Protein 4GH4 (pdb70)

Sequence (664 aa):
TTTTGESADPVTTTVENYGGETQVQRRQHTDVTFIMDRFVKIQNLNPTHVIDLMQTHQHGLVGALLRAATYYFSDLEIVVRHDGNLTWVPNGAPEAALSNTGNPTAYLKAPFTRLALPYTAPHRVLATVYNGTSKYAQLPASFNFGAIQATTIHELLVRMKRAELYCPRPLLAVEVSSQDRHKQKIIAPAKDRLLTTRNGHTTSTTQSSVGVTYGYSTQEDHVSGPNTSGLETRVVQAERFFKKHLFDWTPDKAFGHLEKLELPTDHKGVYGHLVDSFAYMRNGWDVEVSAVGNQFNGGCLLVAMVPEWKEFTPREKYQLTLFPHQFISPRTNMTAHIVVPYLGVNRYDQYKKHKPWTLVVMVVSPLTTNTVSAGQIKVYANIAPTHVHVAGELPSKEGIVPVACSDGYGGLVTTDPKTADPVYGMVYNPPRTNYPGRFTNLLDVAEACPTFLCFDEGKPYVVTRTDEQRLLAKFDVSLAAKHMSNTYLSGIAQYYAQYSGTINLHFMFTGSTDSKARYMVAYVPPGVETPPDTPEKAAHCIHAEWDTGLNSKFTFSIPYVSAADYAYTASDVAETTNVQGWVCIYQITHGKAEQDTLVVSVSAGKDFELRLPIDPRSQSGNTGSIINNYYMQQYQNSMDTQLNDWFSKLASSAFSGLFGALLA

Radius of gyration: 30.55 Å; Cα contacts (8 Å, |Δi|>4): 1493; chains: 4; bounding box: 80×97×48 Å

Foldseek 3Di:
DDDDPVVVPDDDDDPPVVPDDDDDDDDPCVDVQVQLFDKAWQPDDDLKFFAALCSGDCQDSNNVVQQQFFKKDFWKKKKWAADAKKFWDFQPDDSVCLPDPVGDIGGDDPPIDMDTGGAHAPDPIAGSDDPDDPPCVDGYSSNTGTMMHHPGTDIMIMGTHPMDGHHGHDGDDDDDDPVPDDDDDDDDDDD/DLWDWDDWPPDIDIFSQHPDEWEWPDPDEDPLDDPVQVPQKDWDSVQFGKDKDWFFKAAQVDFFFDKTKDFPPDCDPDDVNVLLVFFQKKWWWKKKKKFWDKALQKFFKKKKFKAFPDDDDDSVCSVPRVVGTIDMATRNRGGMTIYTYYTDDPDSIDNVVPDGGIMIMMGTRHGMGDDPPIGRMITMMMIMGTHRMMGHHGDDDPD/DDDDDDPDDPDDDDDPDDPDDDDDDDDDDDDDDCPPPPDDDDDLQVVLAPDWDAWADPPGDSWFAAQAFAKWFRDKWFPALAIPRNVVIVVNVVQVFFFKKFAKKKKKKFWDDDQQKKFKKKKFFFFPDDPDDDGGCVVRVPGDMDMDIDDPDGMDMDIRHGDADDRIATNDDDDPDRRGTTGMMIMMTNGMDPRNPIIMRMTMGGDPRIDGHGGDDPDDD/DPPDDDPDDDPDDPVPVDPDDDDVDDVVVVVVVPDDDDDDDDDDD

CATH classification: 2.60.120.20

Nearest PDB structures (foldseek):
  4gh4-assembly1_A  TM=1.005E+00  e=3.310E-38  Foot-and-mouth disease virus A
  8hbg-assembly1_A  TM=9.975E-01  e=1.220E-32  Foot-and-mouth disease virus A
  8hee-assembly1_A  TM=9.934E-01  e=5.206E-30  Foot-and-mouth disease virus
  5ne4-assembly1_1  TM=9.917E-01  e=1.772E-28  Foot-and-mouth disease virus
  8gsp-assembly1_1  TM=9.857E-01  e=1.671E-28  Foot-and-mouth disease virus A

InterPro domains:
  IPR000199 Peptidase C3A/C3B, picornaviral [PF00548] (1678-1834)
  IPR000605 Helicase, superfamily 3, single-stranded DNA/RNA virus [PF00910] (1214-1316)
  IPR001205 RNA-directed RNA polymerase, C-terminal domain [PF00680] (1887-2308)
  IPR001676 Picornavirus capsid [PF00073] (311-474)
  IPR001676 Picornavirus capsid [PF00073] (535-689)
  IPR001676 Picornavirus capsid [PF00073] (723-863)
  IPR004004 Helicase/polymerase/peptidase polyprotein, Calicivirus-type [PR00918] (1208-1228)
  IPR004004 Helicase/polymerase/peptidase polyprotein, Calicivirus-type [PR00918] (1808-1822)
  IPR004004 Helicase/polymerase/peptidase polyprotein, Calicivirus-type [PR00918] (2198-2209)
  IPR004080 Foot-and-mouth disease virus VP1 coat [PR01542] (737-756)
  IPR004080 Foot-and-mouth disease virus VP1 coat [PR01542] (759-780)
  IPR004080 Foot-and-mouth disease virus VP1 coat [PR01542] (795-819)
  IPR004080 Foot-and-mouth disease virus VP1 coat [PR01542] (822-842)
  IPR004080 Foot-and-mouth disease virus VP1 coat [PR01542] (843-861)
  IPR004080 Foot-and-mouth disease virus VP1 coat [PR01542] (869-890)
  IPR004080 Foot-and-mouth disease virus VP1 coat [PR01542] (891-904)
  IPR004080 Foot-and-mouth disease virus VP1 coat [PR01542] (904-921)
  IPR004080 Foot-and-mouth disease virus VP1 coat [PR01542] (924-938)
  IPR007094 RNA-directed RNA polymerase, catalytic domain [PS50507] (2097-2215)
  IPR008739 Peptidase C28, foot-and-mouth virus L-proteinase [PF05408] (1-201)

Solvent-accessible surface area: 36003 Å² total; per-residue (Å²): 59,97,50,89,49,23,13,28,96,47,64,83,76,44,61,83,57,180,73,29,128,83,130,128,111,186,171,117,139,108,70,59,32,54,32,0,0,64,57,30,113,7,121,117,40,86,70,48,8,68,2,38,2,40,65,6,107,103,138,26,100,1,2,16,45,0,62,13,2,0,8,4,20,0,3,2,20,0,16,0,97,6,62,31,63,2,11,16,3,6,1,19,22,42,128,64,0,5,89,11,75,47,1,36,3,3,90,96,100,81,55,60,12,69,33,47,13,50,18,2,2,2,11,70,25,1,0,12,18,27,25,35,75,12,124,96,143,153,46,15,72,3,10,19,2,3,10,0,46,8,100,50,11,81,39,1,38,2,31,3,29,56,3,72,46,88,11,39,8,16,82,70,80,95,127,68,111,70,168,89,148,93,131,133,182,139,169,70,135,97,263,180,113,98,50,76,18,174,19,33,174,26,89,20,82,14,141,17,11,23,33,52,22,108,2,26,34,99,142,44,60,102,38,52,12,78,0,0,50,61,66,28,80,118,23,83,116,2,18,86,11,29,139,76,78,25,13,39,0,21,64,114,49,62,83,7,60,37,53,88,22,45,0,6,24,99,32,186,34,70,1,10,122,12,28,69,27,46,9,2,4,0,2,0,2,14,1,13,1,35,2,87,20,43,122,97,7,20,16,25,0,5,0,0,0,0,0,0,30,81,140,9,64,100,82,29,41,158,42,1,68,65,2,13,27,2,40,0,12,15,193,31,2,74,10,1,5,0,32,3,16,8,23,8,5,18,22,0,7,18,8,138,40,7,56,2,0,0,1,1,2,5,0,52,52,52,5,79,66,84,147,90,20,30,53,80,1,84,0,102,2,18,0,0,0,23,73,0,18,1,1,0,57,18,12,36,176,177,131,166,120,121,120,90,125,62,95,8,119,64,23,99,27,52,68,45,71,108,128,95,129,124,143,192,60,167,97,196,102,112,129,174,116,138,169,103,74,202,119,109,80,72,33,86,36,2,68,80,66,48,41,114,3,17,9,120,153,48,82,43,65,11,66,21,183,40,76,94,65,103,50,32,14,85,8,60,10,17,11,58,10,111,37,6,71,113,6,76,3,13,30,12,1,63,89,48,0,0,8,16,9,25,10,28,0,21,0,84,26,71,22,59,136,98,4,119,7,81,8,4,0,0,2,0,0,6,53,40,166,82,27,6,86,35,9,98,50,0,40,102,8,33,75,20,78,26,93,16,55,183,115,56,109,56,64,24,57,6,19,11,2,4,7,5,28,46,0,30,8,34,65,114,98,52,12,22,9,9,31,9,2,40,0,0,0,0,4,33,59,18,36,137,4,51,148,23,20,1,18,0,11,1,3,3,1,192,85,13,70,22,66,28,91,14,31,20,144,113,165,114,16,54,84,80,99,169,132,135,83,190,75,113,117,107,133,67,32,23,91,84,124,162,105,169,88,55,77,58,123,61,71,95,78,20,87,55,19,84,138,76,106,124,183,137

Structure (mmCIF, N/CA/C/O backbone):
data_4GH4
#
_entry.id   4GH4
#
_cell.length_a   328.200
_cell.length_b   341.800
_cell.length_c   363.750
_cell.angle_alpha   90.000
_cell.angle_beta   90.000
_cell.angle_gamma   90.000
#
_symmetry.space_group_name_H-M   'I 2 2 2'
#
loop_
_entity.id
_entity.type
_entity.pdbx_description
1 polymer 'capsid protein VP1'
2 polymer 'capsid protein VP2'
3 polymer 'capsid protein VP3'
4 polymer 'capsid protein VP4'
5 water water
#
loop_
_atom_site.group_PDB
_atom_site.id
_atom_site.type_symbol
_atom_site.label_atom_id
_atom_site.label_alt_id
_atom_site.label_comp_id
_atom_site.label_asym_id
_atom_site.label_entity_id
_atom_site.label_seq_id
_atom_site.pdbx_PDB_ins_code
_atom_site.Cartn_x
_atom_site.Cartn_y
_atom_site.Cartn_z
_atom_site.occupancy
_atom_site.B_iso_or_equiv
_atom_site.auth_seq_id
_atom_site.auth_comp_id
_atom_site.auth_asym_id
_atom_site.auth_atom_id
_atom_site.pdbx_PDB_model_num
ATOM 1 N N . THR A 1 1 ? 21.845 43.449 112.083 1.00 49.63 1 THR A N 1
ATOM 2 C CA . THR A 1 1 ? 20.589 42.726 111.955 1.00 42.54 1 THR A CA 1
ATOM 3 C C . THR A 1 1 ? 19.756 42.845 113.220 1.00 33.13 1 THR A C 1
ATOM 4 O O . THR A 1 1 ? 20.290 42.902 114.321 1.00 29.71 1 THR A O 1
ATOM 8 N N . THR A 1 2 ? 18.440 42.879 113.049 1.00 43.17 2 THR A N 1
ATOM 9 C CA . THR A 1 2 ? 17.513 42.906 114.176 1.00 25.08 2 THR A CA 1
ATOM 10 C C . THR A 1 2 ? 16.650 41.644 114.078 1.00 28.45 2 THR A C 1
ATOM 11 O O . THR A 1 2 ? 16.175 41.288 112.993 1.00 34.69 2 THR A O 1
ATOM 15 N N . THR A 1 3 ? 16.507 40.943 115.191 1.00 25.53 3 THR A N 1
ATOM 16 C CA . THR A 1 3 ? 15.845 39.650 115.203 1.00 31.33 3 THR A CA 1
ATOM 17 C C . THR A 1 3 ? 15.137 39.458 116.521 1.00 28.86 3 THR A C 1
ATOM 18 O O . THR A 1 3 ? 15.381 40.187 117.475 1.00 20.75 3 THR A O 1
ATOM 22 N N . THR A 1 4 ? 14.252 38.476 116.576 1.00 28.20 4 THR A N 1
ATOM 23 C CA . THR A 1 4 ? 13.613 38.154 117.833 1.00 33.48 4 THR A CA 1
ATOM 24 C C . THR A 1 4 ? 14.558 37.207 118.563 1.00 35.18 4 THR A C 1
ATOM 25 O O . THR A 1 4 ? 14.625 36.017 118.271 1.00 45.30 4 THR A O 1
ATOM 29 N N . GLY A 1 5 ? 15.287 37.770 119.520 1.00 26.46 5 GLY A N 1
ATOM 30 C CA . GLY A 1 5 ? 16.239 37.037 120.327 1.00 28.57 5 GLY A CA 1
ATOM 31 C C . GLY A 1 5 ? 15.763 35.797 121.069 1.00 27.25 5 GLY A C 1
ATOM 32 O O . GLY A 1 5 ? 16.516 34.813 121.154 1.00 35.51 5 GLY A O 1
ATOM 33 N N . GLU A 1 6 ? 14.533 35.829 121.586 1.00 13.79 6 GLU A N 1
ATOM 34 C CA . GLU A 1 6 ? 13.980 34.720 122.371 1.00 22.05 6 GLU A CA 1
ATOM 35 C C . GLU A 1 6 ? 13.898 33.348 121.707 1.00 18.12 6 GLU A C 1
ATOM 36 O O . GLU A 1 6 ? 14.115 32.332 122.366 1.00 24.61 6 GLU A O 1
ATOM 42 N N . SER A 1 7 ? 13.649 33.336 120.404 1.00 36.87 7 SER A N 1
ATOM 43 C CA . SER A 1 7 ? 13.531 32.105 119.633 1.00 24.49 7 SER A CA 1
ATOM 44 C C . SER A 1 7 ? 14.834 31.330 119.688 1.00 24.34 7 SER A C 1
ATOM 45 O O . SER A 1 7 ? 14.833 30.103 119.700 1.00 35.60 7 SER A O 1
ATOM 48 N N . ALA A 1 8 ? 15.945 32.059 119.690 1.00 21.50 8 ALA A N 1
ATOM 49 C CA . ALA A 1 8 ? 17.270 31.463 119.813 1.00 22.14 8 ALA A CA 1
ATOM 50 C C . ALA A 1 8 ? 17.799 30.960 118.485 1.00 24.53 8 ALA A C 1
ATOM 51 O O . ALA A 1 8 ? 18.817 30.276 118.435 1.00 37.83 8 ALA A O 1
ATOM 53 N N . ASP A 1 9 ? 17.109 31.304 117.407 1.00 22.80 9 ASP A N 1
ATOM 54 C CA . ASP A 1 9 ? 17.590 30.951 116.089 1.00 16.88 9 ASP A CA 1
ATOM 55 C C . ASP A 1 9 ? 18.917 31.655 115.894 1.00 24.88 9 ASP A C 1
ATOM 56 O O . ASP A 1 9 ? 19.065 32.823 116.243 1.00 35.32 9 ASP A O 1
ATOM 61 N N . PRO A 1 10 ? 19.883 30.943 115.331 1.00 22.38 10 PRO A N 1
ATOM 62 C CA . PRO A 1 10 ? 21.207 31.518 115.054 1.00 28.86 10 PRO A CA 1
ATOM 63 C C . PRO A 1 10 ? 21.168 32.752 114.141 1.00 31.00 10 PRO A C 1
ATOM 64 O O . PRO A 1 10 ? 20.415 32.786 113.154 1.00 7.70 10 PRO A O 1
ATOM 68 N N . VAL A 1 11 ? 21.969 33.763 114.482 1.00 26.65 11 VAL A N 1
ATOM 69 C CA . VAL A 1 11 ? 22.047 34.980 113.676 1.00 14.53 11 VAL A CA 1
ATOM 70 C C . VAL A 1 11 ? 23.523 35.310 113.446 1.00 18.36 11 VAL A C 1
ATOM 71 O O . VAL A 1 11 ? 24.270 35.582 114.391 1.00 21.70 11 VAL A O 1
ATOM 75 N N . THR A 1 12 ? 23.953 35.263 112.192 1.00 16.79 12 THR A N 1
ATOM 76 C CA . THR A 1 12 ? 25.329 35.605 111.883 1.00 28.17 12 THR A CA 1
ATOM 77 C C . THR A 1 12 ? 25.352 36.804 110.939 1.00 31.18 12 THR A C 1
ATOM 78 O O . THR A 1 12 ? 25.231 36.662 109.719 1.00 16.04 12 THR A O 1
ATOM 82 N N . THR A 1 13 ? 25.485 37.985 111.536 1.00 21.64 13 THR A N 1
ATOM 83 C CA . THR A 1 13 ? 25.534 39.245 110.814 1.00 7.54 13 THR A CA 1
ATOM 84 C C . THR A 1 13 ? 26.958 39.372 110.222 1.00 24.80 13 THR A C 1
ATOM 85 O O . THR A 1 13 ? 27.898 38.701 110.679 1.00 14.76 13 THR A O 1
ATOM 89 N N . THR A 1 14 ? 27.101 40.272 109.254 1.00 19.33 14 THR A N 1
ATOM 90 C CA . THR A 1 14 ? 28.344 40.449 108.510 1.00 15.85 14 THR A CA 1
ATOM 91 C C . THR A 1 14 ? 28.808 41.904 108.417 1.00 11.53 14 THR A C 1
ATOM 92 O O . THR A 1 14 ? 28.042 42.835 108.633 1.00 13.94 14 THR A O 1
ATOM 96 N N . VAL A 1 15 ? 30.085 42.072 108.097 1.00 26.97 15 VAL A N 1
ATOM 97 C CA . VAL A 1 15 ? 30.733 43.373 107.964 1.00 10.43 15 VAL A CA 1
ATOM 98 C C . VAL A 1 15 ? 30.109 44.168 106.819 1.00 11.20 15 VAL A C 1
ATOM 99 O O . VAL A 1 15 ? 30.201 45.389 106.772 1.00 8.20 15 VAL A O 1
ATOM 103 N N . GLU A 1 16 ? 29.484 43.457 105.894 1.00 14.85 16 GLU A N 1
ATOM 104 C CA . GLU A 1 16 ? 28.891 44.064 104.714 1.00 5.17 16 GLU A CA 1
ATOM 105 C C . GLU A 1 16 ? 27.835 45.077 105.125 1.00 7.09 16 GLU A C 1
ATOM 106 O O . GLU A 1 16 ? 27.638 46.087 104.459 1.00 18.61 16 GLU A O 1
ATOM 112 N N . ASN A 1 17 ? 27.126 44.781 106.203 1.00 7.40 17 ASN A N 1
ATOM 113 C CA . ASN A 1 17 ? 26.025 45.620 106.651 1.00 7.57 17 ASN A CA 1
ATOM 114 C C . ASN A 1 17 ? 26.414 47.092 106.712 1.00 8.21 17 ASN A C 1
ATOM 115 O O . ASN A 1 17 ? 25.622 47.956 106.350 1.00 18.44 17 ASN A O 1
ATOM 120 N N . TYR A 1 18 ? 27.627 47.384 107.170 1.00 7.64 18 TYR A N 1
ATOM 121 C CA . TYR A 1 18 ? 28.104 48.757 107.173 1.00 2.71 18 TYR A CA 1
ATOM 122 C C . TYR A 1 18 ? 29.206 49.055 106.162 1.00 6.19 18 TYR A C 1
ATOM 123 O O . TYR A 1 18 ? 30.086 49.884 106.409 1.00 20.05 18 TYR A O 1
ATOM 132 N N . GLY A 1 19 ? 29.144 48.370 105.020 1.00 6.19 19 GLY A N 1
ATOM 133 C CA . GLY A 1 19 ? 30.098 48.599 103.942 1.00 9.93 19 GLY A CA 1
ATOM 134 C C . GLY A 1 19 ? 31.385 47.797 103.878 1.00 8.83 19 GLY A C 1
ATOM 135 O O . GLY A 1 19 ? 32.236 48.061 103.030 1.00 18.94 19 GLY A O 1
ATOM 136 N N . GLY A 1 20 ? 31.538 46.822 104.761 1.00 13.05 20 GLY A N 1
ATOM 137 C CA . GLY A 1 20 ? 32.747 46.029 104.753 1.00 10.78 20 GLY A CA 1
ATOM 138 C C . GLY A 1 20 ? 32.617 44.868 103.796 1.00 15.39 20 GLY A C 1
ATOM 139 O O . GLY A 1 20 ? 31.635 44.751 103.074 1.00 7.42 20 GLY A O 1
ATOM 140 N N . GLU A 1 21 ? 33.615 43.996 103.801 1.00 15.08 21 GLU A N 1
ATOM 141 C CA . GLU A 1 21 ? 33.610 42.843 102.924 1.00 2.00 21 GLU A CA 1
ATOM 142 C C . GLU A 1 21 ? 34.137 41.602 103.649 1.00 14.58 21 GLU A C 1
ATOM 143 O O . GLU A 1 21 ? 35.273 41.585 104.118 1.00 19.12 21 GLU A O 1
ATOM 149 N N . THR A 1 22 ? 33.357 40.525 103.649 1.00 8.61 22 THR A N 1
ATOM 150 C CA . THR A 1 22 ? 33.775 39.279 104.296 1.00 8.28 22 THR A CA 1
ATOM 151 C C . THR A 1 22 ? 35.028 38.676 103.648 1.00 8.52 22 THR A C 1
ATOM 152 O O . THR A 1 22 ? 35.215 38.764 102.434 1.00 13.74 22 THR A O 1
ATOM 156 N N . GLN A 1 23 ? 35.885 38.073 104.472 1.00 8.40 23 GLN A N 1
ATOM 157 C CA . GLN A 1 23 ? 37.182 37.554 104.028 1.00 4.53 23 GLN A CA 1
ATOM 158 C C . GLN A 1 23 ? 37.313 36.032 104.157 1.00 8.85 23 GLN A C 1
ATOM 159 O O . GLN A 1 23 ? 36.909 35.447 105.162 1.00 20.74 23 GLN A O 1
ATOM 165 N N . VAL A 1 24 ? 37.934 35.419 103.156 1.00 21.33 24 VAL A N 1
ATOM 166 C CA . VAL A 1 24 ? 37.964 33.972 103.025 1.00 14.93 24 VAL A CA 1
ATOM 167 C C . VAL A 1 24 ? 38.597 33.328 104.244 1.00 11.29 24 VAL A C 1
ATOM 168 O O . VAL A 1 24 ? 39.598 33.806 104.765 1.00 41.72 24 VAL A O 1
ATOM 172 N N . GLN A 1 25 ? 37.992 32.235 104.691 1.00 11.28 25 GLN A N 1
ATOM 173 C CA . GLN A 1 25 ? 38.404 31.564 105.911 1.00 18.13 25 GLN A CA 1
ATOM 174 C C . GLN A 1 25 ? 38.849 30.125 105.658 1.00 25.29 25 GLN A C 1
ATOM 175 O O . GLN A 1 25 ? 38.180 29.375 104.953 1.00 17.11 25 GLN A O 1
ATOM 181 N N . ARG A 1 26 ? 39.975 29.750 106.249 1.00 18.45 26 ARG A N 1
ATOM 182 C CA . ARG A 1 26 ? 40.407 28.368 106.240 1.00 8.29 26 ARG A CA 1
ATOM 183 C C . ARG A 1 26 ? 40.331 27.844 107.662 1.00 15.64 26 ARG A C 1
ATOM 184 O O . ARG A 1 26 ? 41.016 28.341 108.546 1.00 19.51 26 ARG A O 1
ATOM 192 N N . ARG A 1 27 ? 39.514 26.823 107.877 1.00 8.07 27 ARG A N 1
ATOM 193 C CA . ARG A 1 27 ? 39.361 26.256 109.209 1.00 13.71 27 ARG A CA 1
ATOM 194 C C . ARG A 1 27 ? 39.854 24.837 109.503 1.00 10.11 27 ARG A C 1
ATOM 195 O O . ARG A 1 27 ? 39.321 24.184 110.398 1.00 13.50 27 ARG A O 1
ATOM 203 N N . GLN A 1 28 ? 40.911 24.405 108.833 1.00 2.30 28 GLN A N 1
ATOM 204 C CA . GLN A 1 28 ? 41.400 23.046 108.993 1.00 2.00 28 GLN A CA 1
ATOM 205 C C . GLN A 1 28 ? 41.809 22.770 110.432 1.00 4.38 28 GLN A C 1
ATOM 206 O O . GLN A 1 28 ? 41.599 21.672 110.939 1.00 14.41 28 GLN A O 1
ATOM 212 N N . HIS A 1 29 ? 42.398 23.760 111.082 1.00 2.00 29 HIS A N 1
ATOM 213 C CA . HIS A 1 29 ? 42.915 23.602 112.429 1.00 5.19 29 HIS A CA 1
ATOM 214 C C . HIS A 1 29 ? 41.871 23.294 113.466 1.00 13.34 29 HIS A C 1
ATOM 215 O O . HIS A 1 29 ? 42.133 22.560 114.437 1.00 9.47 29 HIS A O 1
ATOM 222 N N . THR A 1 30 ? 40.673 23.824 113.265 1.00 2.00 30 THR A N 1
ATOM 223 C CA . THR A 1 30 ? 39.590 23.683 114.225 1.00 8.37 30 THR A CA 1
ATOM 224 C C . THR A 1 30 ? 38.800 22.411 113.958 1.00 10.51 30 THR A C 1
ATOM 225 O O . THR A 1 30 ? 37.816 22.122 114.630 1.00 10.51 30 THR A O 1
ATOM 229 N N . ASP A 1 31 ? 39.229 21.664 112.952 1.00 8.59 31 ASP A N 1
ATOM 230 C CA . ASP A 1 31 ? 38.526 20.458 112.550 1.00 12.43 31 ASP A CA 1
ATOM 231 C C . ASP A 1 31 ? 38.711 19.452 113.691 1.00 8.81 31 ASP A C 1
ATOM 232 O O . ASP A 1 31 ? 39.833 19.233 114.158 1.00 18.48 31 ASP A O 1
ATOM 237 N N . VAL A 1 32 ? 37.615 18.836 114.121 1.00 2.00 32 VAL A N 1
ATOM 238 C CA . VAL A 1 32 ? 37.633 17.903 115.243 1.00 2.00 32 VAL A CA 1
ATOM 239 C C . VAL A 1 32 ? 38.585 16.718 115.125 1.00 7.61 32 VAL A C 1
ATOM 240 O O . VAL A 1 32 ? 39.365 16.455 116.044 1.00 8.80 32 VAL A O 1
ATOM 244 N N . THR A 1 33 ? 38.549 16.009 114.002 1.00 2.62 33 THR A N 1
ATOM 245 C CA . THR A 1 33 ? 39.417 14.846 113.854 1.00 3.54 33 THR A CA 1
ATOM 246 C C . THR A 1 33 ? 40.878 15.257 113.868 1.00 13.40 33 THR A C 1
ATOM 247 O O . THR A 1 33 ? 41.720 14.606 114.490 1.00 13.80 33 THR A O 1
ATOM 251 N N . PHE A 1 34 ? 41.175 16.350 113.185 1.00 13.38 34 PHE A N 1
ATOM 252 C CA . PHE A 1 34 ? 42.529 16.840 113.127 1.00 2.00 34 PHE A CA 1
ATOM 253 C C . PHE A 1 34 ? 43.060 17.281 114.476 1.00 14.49 34 PHE A C 1
ATOM 254 O O . PHE A 1 34 ? 44.156 16.896 114.882 1.00 9.02 34 PHE A O 1
ATOM 262 N N . ILE A 1 35 ? 42.288 18.102 115.173 1.00 14.67 35 ILE A N 1
ATOM 263 C CA . ILE A 1 35 ? 42.750 18.682 116.425 1.00 9.92 35 ILE A CA 1
ATOM 264 C C . ILE A 1 35 ? 42.910 17.659 117.546 1.00 3.03 35 ILE A C 1
ATOM 265 O O . ILE A 1 35 ? 43.706 17.855 118.460 1.00 7.66 35 ILE A O 1
ATOM 270 N N . MET A 1 36 ? 42.163 16.567 117.476 1.00 7.77 36 MET A N 1
ATOM 271 C CA . MET A 1 36 ? 42.248 15.534 118.502 1.00 11.64 36 MET A CA 1
ATOM 272 C C . MET A 1 36 ? 43.356 14.541 118.187 1.00 11.47 36 MET A C 1
ATOM 273 O O . MET A 1 36 ? 43.744 13.743 119.032 1.00 5.89 36 MET A O 1
ATOM 278 N N . ASP A 1 37 ? 43.862 14.605 116.962 1.00 15.50 37 ASP A N 1
ATOM 279 C CA . ASP A 1 37 ? 44.842 13.648 116.469 1.00 6.68 37 ASP A CA 1
ATOM 280 C C . ASP A 1 37 ? 46.267 14.018 116.858 1.00 14.29 37 ASP A C 1
ATOM 281 O O . ASP A 1 37 ? 47.048 14.462 116.026 1.00 16.93 37 ASP A O 1
ATOM 286 N N . ARG A 1 38 ? 46.601 13.823 118.126 1.00 9.66 38 ARG A N 1
ATOM 287 C CA . ARG A 1 38 ? 47.947 14.091 118.613 1.00 4.48 38 ARG A CA 1
ATOM 288 C C . ARG A 1 38 ? 48.158 13.450 119.978 1.00 6.67 38 ARG A C 1
ATOM 289 O O . ARG A 1 38 ? 47.206 13.226 120.715 1.00 9.64 38 ARG A O 1
ATOM 297 N N . PHE A 1 39 ? 49.409 13.147 120.306 1.00 11.19 39 PHE A N 1
ATOM 298 C CA . PHE A 1 39 ? 49.735 12.490 121.569 1.00 2.00 39 PHE A CA 1
ATOM 299 C C . PHE A 1 39 ? 49.665 13.428 122.773 1.00 9.13 39 PHE A C 1
ATOM 300 O O . PHE A 1 39 ? 50.167 14.547 122.739 1.00 16.45 39 PHE A O 1
ATOM 308 N N . VAL A 1 40 ? 49.039 12.939 123.838 1.00 23.41 40 VAL A N 1
ATOM 309 C CA . VAL A 1 40 ? 48.876 13.671 125.084 1.00 2.00 40 VAL A CA 1
ATOM 310 C C . VAL A 1 40 ? 49.185 12.743 126.261 1.00 18.19 40 VAL A C 1
ATOM 311 O O . VAL A 1 40 ? 48.955 11.543 126.181 1.00 19.97 40 VAL A O 1
ATOM 315 N N . LYS A 1 41 ? 49.730 13.306 127.334 1.00 11.36 41 LYS A N 1
ATOM 316 C CA . LYS A 1 41 ? 50.130 12.546 128.523 1.00 13.97 41 LYS A CA 1
ATOM 317 C C . LYS A 1 41 ? 48.992 12.075 129.431 1.00 10.33 41 LYS A C 1
ATOM 318 O O . LYS A 1 41 ? 47.927 12.684 129.474 1.00 23.99 41 LYS A O 1
ATOM 324 N N . ILE A 1 42 ? 49.243 10.995 130.169 1.00 8.08 42 ILE A N 1
ATOM 325 C CA . ILE A 1 42 ? 48.332 10.512 131.215 1.00 9.80 42 ILE A CA 1
ATOM 326 C C . ILE A 1 42 ? 49.240 10.525 132.446 1.00 25.92 42 ILE A C 1
ATOM 327 O O . ILE A 1 42 ? 50.331 9.952 132.418 1.00 22.63 42 ILE A O 1
ATOM 332 N N . GLN A 1 43 ? 48.788 11.162 133.522 1.00 33.70 43 GLN A N 1
ATOM 333 C CA . GLN A 1 43 ? 49.610 11.327 134.723 1.00 34.23 43 GLN A CA 1
ATOM 334 C C . GLN A 1 43 ? 49.632 10.264 135.806 1.00 46.67 43 GLN A C 1
ATOM 335 O O . GLN A 1 43 ? 50.711 9.889 136.273 1.00 48.88 43 GLN A O 1
ATOM 341 N N . ASN A 1 44 ? 48.469 9.788 136.236 1.00 36.71 44 ASN A N 1
ATOM 342 C CA . ASN A 1 44 ? 48.471 8.809 137.312 1.00 38.92 44 ASN A CA 1
ATOM 343 C C . ASN A 1 44 ? 48.621 7.406 136.798 1.00 32.98 44 ASN A C 1
ATOM 344 O O . ASN A 1 44 ? 47.648 6.776 136.394 1.00 67.48 44 ASN A O 1
ATOM 349 N N . LEU A 1 45 ? 49.849 6.906 136.845 1.00 8.41 45 LEU A N 1
ATOM 350 C CA . LEU A 1 45 ? 50.130 5.569 136.344 1.00 23.16 45 LEU A CA 1
ATOM 351 C C . LEU A 1 45 ? 50.453 4.556 137.429 1.00 16.09 45 LEU A C 1
ATOM 352 O O . LEU A 1 45 ? 50.912 4.920 138.507 1.00 27.03 45 LEU A O 1
ATOM 357 N N . ASN A 1 46 ? 50.210 3.284 137.113 1.00 20.58 46 ASN A N 1
ATOM 358 C CA . ASN A 1 46 ? 50.507 2.143 137.983 1.00 11.89 46 ASN A CA 1
ATOM 359 C C . ASN A 1 46 ? 50.854 1.019 137.046 1.00 26.55 46 ASN A C 1
ATOM 360 O O . ASN A 1 46 ? 50.403 0.999 135.901 1.00 27.22 46 ASN A O 1
ATOM 365 N N . PRO A 1 47 ? 51.647 0.057 137.517 1.00 26.28 47 PRO A N 1
ATOM 366 C CA . PRO A 1 47 ? 52.043 -1.077 136.688 1.00 28.83 47 PRO A CA 1
ATOM 367 C C . PRO A 1 47 ? 50.864 -1.762 135.998 1.00 20.91 47 PRO A C 1
ATOM 368 O O . PRO A 1 47 ? 51.035 -2.338 134.914 1.00 23.32 47 PRO A O 1
ATOM 372 N N . THR A 1 48 ? 49.682 -1.705 136.619 1.00 9.74 48 THR A N 1
ATOM 373 C CA . THR A 1 48 ? 48.460 -2.232 135.993 1.00 13.02 48 THR A CA 1
ATOM 374 C C . THR A 1 48 ? 47.611 -0.976 135.805 1.00 8.79 48 THR A C 1
ATOM 375 O O . THR A 1 48 ? 47.268 -0.310 136.773 1.00 24.22 48 THR A O 1
ATOM 379 N N . HIS A 1 49 ? 47.281 -0.658 134.559 1.00 4.85 49 HIS A N 1
ATOM 380 C CA . HIS A 1 49 ? 46.557 0.562 134.250 1.00 5.15 49 HIS A CA 1
ATOM 381 C C . HIS A 1 49 ? 45.417 0.412 133.238 1.00 7.44 49 HIS A C 1
ATOM 382 O O . HIS A 1 49 ? 45.621 -0.115 132.146 1.00 18.87 49 HIS A O 1
ATOM 389 N N . VAL A 1 50 ? 44.224 0.883 133.593 1.00 9.39 50 VAL A N 1
ATOM 390 C CA . VAL A 1 50 ? 43.087 0.824 132.682 1.00 12.07 50 VAL A CA 1
ATOM 391 C C . VAL A 1 50 ? 43.000 2.127 131.891 1.00 6.99 50 VAL A C 1
ATOM 392 O O . VAL A 1 50 ? 42.877 3.202 132.475 1.00 31.61 50 VAL A O 1
ATOM 396 N N . ILE A 1 51 ? 43.058 2.016 130.564 1.00 8.05 51 ILE A N 1
ATOM 397 C CA . ILE A 1 51 ? 43.014 3.167 129.660 1.00 6.18 51 ILE A CA 1
ATOM 398 C C . ILE A 1 51 ? 41.667 3.875 129.670 1.00 11.50 51 ILE A C 1
ATOM 399 O O . ILE A 1 51 ? 40.656 3.355 129.202 1.00 19.16 51 ILE A O 1
ATOM 404 N N . ASP A 1 52 ? 41.683 5.085 130.212 1.00 13.11 52 ASP A N 1
ATOM 405 C CA . ASP A 1 52 ? 40.485 5.903 130.387 1.00 10.91 52 ASP A CA 1
ATOM 406 C C . ASP A 1 52 ? 40.809 7.318 129.965 1.00 7.00 52 ASP A C 1
ATOM 407 O O . ASP A 1 52 ? 41.459 8.050 130.693 1.00 15.61 52 ASP A O 1
ATOM 412 N N . LEU A 1 53 ? 40.359 7.693 128.779 1.00 12.07 53 LEU A N 1
ATOM 413 C CA . LEU A 1 53 ? 40.612 9.020 128.246 1.00 2.69 53 LEU A CA 1
ATOM 414 C C . LEU A 1 53 ? 40.251 10.159 129.225 1.00 11.95 53 LEU A C 1
ATOM 415 O O . LEU A 1 53 ? 40.703 11.301 129.071 1.00 2.00 53 LEU A O 1
ATOM 420 N N . MET A 1 54 ? 39.447 9.859 130.244 1.00 16.40 54 MET A N 1
ATOM 421 C CA . MET A 1 54 ? 39.091 10.901 131.198 1.00 10.31 54 MET A CA 1
ATOM 422 C C . MET A 1 54 ? 40.236 11.164 132.160 1.00 7.06 54 MET A C 1
ATOM 423 O O . MET A 1 54 ? 40.178 12.102 132.942 1.00 15.46 54 MET A O 1
ATOM 428 N N . GLN A 1 55 ? 41.277 10.347 132.048 1.00 14.98 55 GLN A N 1
ATOM 429 C CA . GLN A 1 55 ? 42.526 10.529 132.772 1.00 2.00 55 GLN A CA 1
ATOM 430 C C . GLN A 1 55 ? 43.368 11.678 132.211 1.00 12.16 55 GLN A C 1
ATOM 431 O O . GLN A 1 55 ? 44.327 12.113 132.837 1.00 12.65 55 GLN A O 1
ATOM 437 N N . THR A 1 56 ? 42.999 12.163 131.030 1.00 2.00 56 THR A N 1
ATOM 438 C CA . THR A 1 56 ? 43.680 13.295 130.414 1.00 3.37 56 THR A CA 1
ATOM 439 C C . THR A 1 56 ? 43.430 14.550 131.231 1.00 2.72 56 THR A C 1
ATOM 440 O O . THR A 1 56 ? 42.385 14.686 131.857 1.00 18.36 56 THR A O 1
ATOM 444 N N . HIS A 1 57 ? 44.397 15.459 131.241 1.00 6.61 57 HIS A N 1
ATOM 445 C CA . HIS A 1 57 ? 44.274 16.665 132.032 1.00 2.00 57 HIS A CA 1
ATOM 446 C C . HIS A 1 57 ? 43.114 17.492 131.578 1.00 2.00 57 HIS A C 1
ATOM 447 O O . HIS A 1 57 ? 42.900 17.674 130.367 1.00 8.93 57 HIS A O 1
ATOM 454 N N . GLN A 1 58 ? 42.359 18.020 132.536 1.00 4.88 58 GLN A N 1
ATOM 455 C CA . GLN A 1 58 ? 41.172 18.807 132.239 1.00 9.48 58 GLN A CA 1
ATOM 456 C C . GLN A 1 58 ? 41.389 20.115 131.492 1.00 12.60 58 GLN A C 1
ATOM 457 O O . GLN A 1 58 ? 40.451 20.628 130.888 1.00 16.48 58 GLN A O 1
ATOM 463 N N . HIS A 1 59 ? 42.594 20.664 131.561 1.00 3.23 59 HIS A N 1
ATOM 464 C CA . HIS A 1 59 ? 42.911 21.879 130.836 1.00 7.64 59 HIS A CA 1
ATOM 465 C C . HIS A 1 59 ? 43.871 21.679 129.700 1.00 20.22 59 HIS A C 1
ATOM 466 O O . HIS A 1 59 ? 44.328 22.655 129.079 1.00 14.52 59 HIS A O 1
ATOM 473 N N . GLY A 1 60 ? 44.191 20.425 129.407 1.00 9.33 60 GLY A N 1
ATOM 474 C CA . GLY A 1 60 ? 45.071 20.094 128.307 1.00 10.71 60 GLY A CA 1
ATOM 475 C C . GLY A 1 60 ? 44.311 20.292 127.007 1.00 10.56 60 GLY A C 1
ATOM 476 O O . GLY A 1 60 ? 43.077 20.313 126.992 1.00 11.76 60 GLY A O 1
ATOM 477 N N . LEU A 1 61 ? 45.048 20.444 125.912 1.00 2.59 61 LEU A N 1
ATOM 478 C CA . LEU A 1 61 ? 44.444 20.641 124.611 1.00 4.48 61 LEU A CA 1
ATOM 479 C C . LEU A 1 61 ? 43.429 19.538 124.321 1.00 16.91 61 LEU A C 1
ATOM 480 O O . LEU A 1 61 ? 42.266 19.820 124.054 1.00 9.44 61 LEU A O 1
ATOM 485 N N . VAL A 1 62 ? 43.848 18.283 124.387 1.00 13.15 62 VAL A N 1
ATOM 486 C CA . VAL A 1 62 ? 42.906 17.212 124.128 1.00 17.11 62 VAL A CA 1
ATOM 487 C C . VAL A 1 62 ? 41.949 17.022 125.316 1.00 11.04 62 VAL A C 1
ATOM 488 O O . VAL A 1 62 ? 40.736 16.904 125.145 1.00 2.00 62 VAL A O 1
ATOM 492 N N . GLY A 1 63 ? 42.502 17.010 126.524 1.00 8.25 63 GLY A N 1
ATOM 493 C CA . GLY A 1 63 ? 41.679 16.824 127.707 1.00 2.00 63 GLY A CA 1
ATOM 494 C C . GLY A 1 63 ? 40.478 17.742 127.786 1.00 11.56 63 GLY A C 1
ATOM 495 O O . GLY A 1 63 ? 39.369 17.284 128.067 1.00 12.03 63 GLY A O 1
ATOM 496 N N . ALA A 1 64 ? 40.692 19.032 127.535 1.00 5.51 64 ALA A N 1
ATOM 497 C CA . ALA A 1 64 ? 39.629 20.033 127.602 1.00 2.00 64 ALA A CA 1
ATOM 498 C C . ALA A 1 64 ? 38.625 19.921 126.465 1.00 8.37 64 ALA A C 1
ATOM 499 O O . ALA A 1 64 ? 37.424 20.077 126.661 1.00 22.09 64 ALA A O 1
ATOM 501 N N . LEU A 1 65 ? 39.133 19.691 125.261 1.00 9.32 65 LEU A N 1
ATOM 502 C CA . LEU A 1 65 ? 38.305 19.529 124.072 1.00 2.68 65 LEU A CA 1
ATOM 503 C C . LEU A 1 65 ? 37.413 18.301 124.172 1.00 9.15 65 LEU A C 1
ATOM 504 O O . LEU A 1 65 ? 36.274 18.309 123.717 1.00 14.86 65 LEU A O 1
ATOM 509 N N . LEU A 1 66 ? 37.957 17.232 124.740 1.00 7.51 66 LEU A N 1
ATOM 510 C CA . LEU A 1 66 ? 37.211 15.995 124.925 1.00 3.86 66 LEU A CA 1
ATOM 511 C C . LEU A 1 66 ? 36.073 16.275 125.934 1.00 13.20 66 LEU A C 1
ATOM 512 O O . LEU A 1 66 ? 34.922 15.896 125.719 1.00 9.72 66 LEU A O 1
ATOM 517 N N . ARG A 1 67 ? 36.395 16.985 127.001 1.00 8.51 67 ARG A N 1
ATOM 518 C CA . ARG A 1 67 ? 35.414 17.315 128.021 1.00 9.86 67 ARG A CA 1
ATOM 519 C C . ARG A 1 67 ? 34.299 18.206 127.470 1.00 18.19 67 ARG A C 1
ATOM 520 O O . ARG A 1 67 ? 33.210 18.267 128.029 1.00 2.66 67 ARG A O 1
ATOM 528 N N . ALA A 1 68 ? 34.596 18.930 126.398 1.00 9.19 68 ALA A N 1
ATOM 529 C CA . ALA A 1 68 ? 33.676 19.928 125.860 1.00 11.42 68 ALA A CA 1
ATOM 530 C C . ALA A 1 68 ? 32.681 19.262 124.928 1.00 3.18 68 ALA A C 1
ATOM 531 O O . ALA A 1 68 ? 32.045 19.918 124.094 1.00 16.66 68 ALA A O 1
ATOM 533 N N . ALA A 1 69 ? 32.585 17.942 125.060 1.00 4.69 69 ALA A N 1
ATOM 534 C CA . ALA A 1 69 ? 31.646 17.116 124.291 1.00 2.38 69 ALA A CA 1
ATOM 535 C C . ALA A 1 69 ? 30.969 16.148 125.289 1.00 15.09 69 ALA A C 1
ATOM 536 O O . ALA A 1 69 ? 31.546 15.798 126.327 1.00 14.23 69 ALA A O 1
ATOM 538 N N . THR A 1 70 ? 29.738 15.742 125.006 1.00 7.08 70 THR A N 1
ATOM 539 C CA . THR A 1 70 ? 29.066 14.794 125.899 1.00 11.83 70 THR A CA 1
ATOM 540 C C . THR A 1 70 ? 29.407 13.354 125.479 1.00 9.45 70 THR A C 1
ATOM 541 O O . THR A 1 70 ? 29.769 12.530 126.313 1.00 2.00 70 THR A O 1
ATOM 545 N N . TYR A 1 71 ? 29.325 13.081 124.180 1.00 2.65 71 TYR A N 1
ATOM 546 C CA . TYR A 1 71 ? 29.559 11.743 123.640 1.00 2.00 71 TYR A CA 1
ATOM 547 C C . TYR A 1 71 ? 30.686 11.742 122.613 1.00 3.84 71 TYR A C 1
ATOM 548 O O . TYR A 1 71 ? 30.880 12.719 121.901 1.00 15.27 71 TYR A O 1
ATOM 557 N N . TYR A 1 72 ? 31.435 10.647 122.545 1.00 6.61 72 TYR A N 1
ATOM 558 C CA . TYR A 1 72 ? 32.545 10.564 121.629 1.00 2.00 72 TYR A CA 1
ATOM 559 C C . TYR A 1 72 ? 32.831 9.136 121.202 1.00 7.95 72 TYR A C 1
ATOM 560 O O . TYR A 1 72 ? 32.356 8.171 121.799 1.00 14.60 72 TYR A O 1
ATOM 569 N N . PHE A 1 73 ? 33.597 9.026 120.133 1.00 2.00 73 PHE A N 1
ATOM 570 C CA . PHE A 1 73 ? 34.018 7.744 119.625 1.00 2.34 73 PHE A CA 1
ATOM 571 C C . PHE A 1 73 ? 35.372 7.912 118.980 1.00 6.92 73 PHE A C 1
ATOM 572 O O . PHE A 1 73 ? 35.644 8.941 118.365 1.00 5.18 73 PHE A O 1
ATOM 580 N N . SER A 1 74 ? 36.216 6.895 119.103 1.00 6.38 74 SER A N 1
ATOM 581 C CA . SER A 1 74 ? 37.507 6.943 118.453 1.00 12.83 74 SER A CA 1
ATOM 582 C C . SER A 1 74 ? 38.305 5.689 118.660 1.00 3.21 74 SER A C 1
ATOM 583 O O . SER A 1 74 ? 38.027 4.902 119.563 1.00 14.17 74 SER A O 1
ATOM 586 N N . ASP A 1 75 ? 39.279 5.503 117.779 1.00 8.39 75 ASP A N 1
ATOM 587 C CA . ASP A 1 75 ? 40.219 4.400 117.868 1.00 7.67 75 ASP A CA 1
ATOM 588 C C . ASP A 1 75 ? 41.381 5.008 118.656 1.00 13.50 75 ASP A C 1
ATOM 589 O O . ASP A 1 75 ? 41.311 6.169 119.084 1.00 4.96 75 ASP A O 1
ATOM 594 N N . LEU A 1 76 ? 42.465 4.268 118.825 1.00 5.48 76 LEU A N 1
ATOM 595 C CA . LEU A 1 76 ? 43.536 4.807 119.636 1.00 3.70 76 LEU A CA 1
ATOM 596 C C . LEU A 1 76 ? 44.948 4.344 119.296 1.00 4.99 76 LEU A C 1
ATOM 597 O O . LEU A 1 76 ? 45.154 3.309 118.656 1.00 21.66 76 LEU A O 1
ATOM 602 N N . GLU A 1 77 ? 45.915 5.151 119.718 1.00 9.16 77 GLU A N 1
ATOM 603 C CA . GLU A 1 77 ? 47.332 4.832 119.581 1.00 7.57 77 GLU A CA 1
ATOM 604 C C . GLU A 1 77 ? 47.881 5.164 120.953 1.00 7.75 77 GLU A C 1
ATOM 605 O O . GLU A 1 77 ? 47.450 6.141 121.571 1.00 5.38 77 GLU A O 1
ATOM 611 N N . ILE A 1 78 ? 48.780 4.328 121.459 1.00 11.29 78 ILE A N 1
ATOM 612 C CA . ILE A 1 78 ? 49.410 4.601 122.746 1.00 2.11 78 ILE A CA 1
ATOM 613 C C . ILE A 1 78 ? 50.921 4.448 122.654 1.00 3.01 78 ILE A C 1
ATOM 614 O O . ILE A 1 78 ? 51.434 3.722 121.799 1.00 12.83 78 ILE A O 1
ATOM 619 N N . VAL A 1 79 ? 51.634 5.181 123.501 1.00 10.00 79 VAL A N 1
ATOM 620 C CA . VAL A 1 79 ? 53.091 5.080 123.563 1.00 13.99 79 VAL A CA 1
ATOM 621 C C . VAL A 1 79 ? 53.366 4.778 125.024 1.00 13.95 79 VAL A C 1
ATOM 622 O O . VAL A 1 79 ? 52.937 5.523 125.906 1.00 16.63 79 VAL A O 1
ATOM 626 N N . VAL A 1 80 ? 54.049 3.670 125.288 1.00 14.14 80 VAL A N 1
ATOM 627 C CA . VAL A 1 80 ? 54.329 3.296 126.663 1.00 7.81 80 VAL A CA 1
ATOM 628 C C . VAL A 1 80 ? 55.810 3.043 126.916 1.00 4.21 80 VAL A C 1
ATOM 629 O O . VAL A 1 80 ? 56.474 2.339 126.145 1.00 16.62 80 VAL A O 1
ATOM 633 N N . ARG A 1 81 ? 56.315 3.686 127.958 1.00 12.76 81 ARG A N 1
ATOM 634 C CA . ARG A 1 81 ? 57.660 3.459 128.411 1.00 8.59 81 ARG A CA 1
ATOM 635 C C . ARG A 1 81 ? 57.490 2.552 129.602 1.00 14.85 81 ARG A C 1
ATOM 636 O O . ARG A 1 81 ? 56.966 2.953 130.632 1.00 12.12 81 ARG A O 1
ATOM 644 N N . HIS A 1 82 ? 57.972 1.317 129.460 1.00 13.07 82 HIS A N 1
ATOM 645 C CA . HIS A 1 82 ? 57.789 0.266 130.450 1.00 8.61 82 HIS A CA 1
ATOM 646 C C . HIS A 1 82 ? 59.016 -0.582 130.700 1.00 14.25 82 HIS A C 1
ATOM 647 O O . HIS A 1 82 ? 59.926 -0.654 129.853 1.00 21.35 82 HIS A O 1
ATOM 654 N N . ASP A 1 83 ? 59.047 -1.221 131.863 1.00 23.41 83 ASP A N 1
ATOM 655 C CA . ASP A 1 83 ? 60.099 -2.157 132.215 1.00 8.91 83 ASP A CA 1
ATOM 656 C C . ASP A 1 83 ? 59.460 -3.526 132.175 1.00 19.80 83 ASP A C 1
ATOM 657 O O . ASP A 1 83 ? 58.380 -3.717 132.721 1.00 25.14 83 ASP A O 1
ATOM 662 N N . GLY A 1 84 ? 60.102 -4.478 131.513 1.00 23.43 84 GLY A N 1
ATOM 663 C CA . GLY A 1 84 ? 59.479 -5.768 131.344 1.00 18.77 84 GLY A CA 1
ATOM 664 C C . GLY A 1 84 ? 58.601 -5.681 130.121 1.00 16.99 84 GLY A C 1
ATOM 665 O O . GLY A 1 84 ? 58.615 -4.670 129.415 1.00 33.87 84 GLY A O 1
ATOM 666 N N . ASN A 1 85 ? 57.845 -6.739 129.862 1.00 4.79 85 ASN A N 1
ATOM 667 C CA . ASN A 1 85 ? 56.961 -6.763 128.713 1.00 10.24 85 ASN A CA 1
ATOM 668 C C . ASN A 1 85 ? 55.611 -6.155 129.036 1.00 10.89 85 ASN A C 1
ATOM 669 O O . ASN A 1 85 ? 55.141 -6.177 130.182 1.00 25.18 85 ASN A O 1
ATOM 674 N N . LEU A 1 86 ? 54.997 -5.609 128.000 1.00 12.64 86 LEU A N 1
ATOM 675 C CA . LEU A 1 86 ? 53.711 -4.950 128.120 1.00 5.78 86 LEU A CA 1
ATOM 676 C C . LEU A 1 86 ? 52.616 -5.824 127.536 1.00 13.09 86 LEU A C 1
ATOM 677 O O . LEU A 1 86 ? 52.749 -6.340 126.429 1.00 12.44 86 LEU A O 1
ATOM 682 N N . THR A 1 87 ? 51.543 -5.997 128.301 1.00 4.97 87 THR A N 1
ATOM 683 C CA . THR A 1 87 ? 50.402 -6.788 127.872 1.00 2.00 87 THR A CA 1
ATOM 684 C C . THR A 1 87 ? 49.175 -5.875 127.897 1.00 9.15 87 THR A C 1
ATOM 685 O O . THR A 1 87 ? 48.999 -5.056 128.801 1.00 14.17 87 THR A O 1
ATOM 689 N N . TRP A 1 88 ? 48.336 -6.012 126.884 1.00 12.75 88 TRP A N 1
ATOM 690 C CA . TRP A 1 88 ? 47.114 -5.231 126.793 1.00 3.54 88 TRP A CA 1
ATOM 691 C C . TRP A 1 88 ? 45.955 -6.209 126.662 1.00 13.89 88 TRP A C 1
ATOM 692 O O . TRP A 1 88 ? 46.083 -7.255 126.022 1.00 17.24 88 TRP A O 1
ATOM 703 N N . VAL A 1 89 ? 44.838 -5.895 127.300 1.00 17.02 89 VAL A N 1
ATOM 704 C CA . VAL A 1 89 ? 43.661 -6.735 127.173 1.00 12.95 89 VAL A CA 1
ATOM 705 C C . VAL A 1 89 ? 42.514 -5.806 126.839 1.00 18.16 89 VAL A C 1
ATOM 706 O O . VAL A 1 89 ? 42.504 -4.643 127.239 1.00 18.90 89 VAL A O 1
ATOM 710 N N . PRO A 1 90 ? 41.540 -6.306 126.075 1.00 13.13 90 PRO A N 1
ATOM 711 C CA . PRO A 1 90 ? 40.379 -5.513 125.677 1.00 6.87 90 PRO A CA 1
ATOM 712 C C . PRO A 1 90 ? 39.359 -5.233 126.776 1.00 6.10 90 PRO A C 1
ATOM 713 O O . PRO A 1 90 ? 39.351 -5.866 127.831 1.00 16.60 90 PRO A O 1
ATOM 717 N N . ASN A 1 91 ? 38.506 -4.257 126.497 1.00 4.04 91 ASN A N 1
ATOM 718 C CA . ASN A 1 91 ? 37.419 -3.861 127.375 1.00 4.70 91 ASN A CA 1
ATOM 719 C C . ASN A 1 91 ? 36.603 -5.106 127.791 1.00 17.16 91 ASN A C 1
ATOM 720 O O . ASN A 1 91 ? 36.138 -5.872 126.943 1.00 8.70 91 ASN A O 1
ATOM 725 N N . GLY A 1 92 ? 36.436 -5.317 129.091 1.00 14.43 92 GLY A N 1
ATOM 726 C CA . GLY A 1 92 ? 35.643 -6.451 129.531 1.00 7.42 92 GLY A CA 1
ATOM 727 C C . GLY A 1 92 ? 36.408 -7.673 129.992 1.00 15.79 92 GLY A C 1
ATOM 728 O O . GLY A 1 92 ? 35.832 -8.617 130.528 1.00 18.13 92 GLY A O 1
ATOM 729 N N . ALA A 1 93 ? 37.714 -7.654 129.783 1.00 13.25 93 ALA A N 1
ATOM 730 C CA . ALA A 1 93 ? 38.564 -8.757 130.187 1.00 6.91 93 ALA A CA 1
ATOM 731 C C . ALA A 1 93 ? 38.849 -8.768 131.688 1.00 17.11 93 ALA A C 1
ATOM 732 O O . ALA A 1 93 ? 38.918 -7.729 132.344 1.00 21.53 93 ALA A O 1
ATOM 734 N N . PRO A 1 94 ? 39.001 -9.961 132.256 1.00 18.36 94 PRO A N 1
ATOM 735 C CA . PRO A 1 94 ? 39.294 -10.106 133.683 1.00 3.02 94 PRO A CA 1
ATOM 736 C C . PRO A 1 94 ? 40.706 -9.559 133.906 1.00 13.00 94 PRO A C 1
ATOM 737 O O . PRO A 1 94 ? 41.610 -9.810 133.094 1.00 16.10 94 PRO A O 1
ATOM 741 N N . GLU A 1 95 ? 40.907 -8.831 134.996 1.00 16.44 95 GLU A N 1
ATOM 742 C CA . GLU A 1 95 ? 42.221 -8.271 135.311 1.00 8.69 95 GLU A CA 1
ATOM 743 C C . GLU A 1 95 ? 43.312 -9.368 135.285 1.00 19.20 95 GLU A C 1
ATOM 744 O O . GLU A 1 95 ? 44.476 -9.121 134.920 1.00 15.10 95 GLU A O 1
ATOM 750 N N . ALA A 1 96 ? 42.908 -10.581 135.658 1.00 6.31 96 ALA A N 1
ATOM 751 C CA . ALA A 1 96 ? 43.782 -11.756 135.703 1.00 2.18 96 ALA A CA 1
ATOM 752 C C . ALA A 1 96 ? 44.444 -12.113 134.374 1.00 14.15 96 ALA A C 1
ATOM 753 O O . ALA A 1 96 ? 45.472 -12.796 134.331 1.00 16.67 96 ALA A O 1
ATOM 755 N N . ALA A 1 97 ? 43.831 -11.672 133.287 1.00 8.25 97 ALA A N 1
ATOM 756 C CA . ALA A 1 97 ? 44.344 -11.978 131.970 1.00 11.24 97 ALA A CA 1
ATOM 757 C C . ALA A 1 97 ? 45.651 -11.236 131.628 1.00 16.91 97 ALA A C 1
ATOM 758 O O . ALA A 1 97 ? 46.442 -11.727 130.824 1.00 14.38 97 ALA A O 1
ATOM 760 N N . LEU A 1 98 ? 45.889 -10.080 132.252 1.00 5.11 98 LEU A N 1
ATOM 761 C CA . LEU A 1 98 ? 47.091 -9.277 131.979 1.00 14.82 98 LEU A CA 1
ATOM 762 C C . LEU A 1 98 ? 48.368 -10.051 132.278 1.00 19.75 98 LEU A C 1
ATOM 763 O O . LEU A 1 98 ? 49.479 -9.653 131.900 1.00 13.17 98 LEU A O 1
ATOM 768 N N . SER A 1 99 ? 48.196 -11.180 132.947 1.00 19.33 99 SER A N 1
ATOM 769 C CA . SER A 1 99 ? 49.327 -12.010 133.312 1.00 9.02 99 SER A CA 1
ATOM 770 C C . SER A 1 99 ? 49.730 -12.971 132.215 1.00 6.23 99 SER A C 1
ATOM 771 O O . SER A 1 99 ? 50.782 -13.591 132.314 1.00 29.21 99 SER A O 1
ATOM 774 N N . ASN A 1 100 ? 48.926 -13.080 131.158 1.00 15.90 100 ASN A N 1
ATOM 775 C CA . ASN A 1 100 ? 49.238 -14.042 130.109 1.00 9.63 100 ASN A CA 1
ATOM 776 C C . ASN A 1 100 ? 49.617 -13.535 128.744 1.00 18.24 100 ASN A C 1
ATOM 777 O O . ASN A 1 100 ? 48.966 -12.650 128.176 1.00 28.77 100 ASN A O 1
ATOM 782 N N . THR A 1 101 ? 50.688 -14.139 128.236 1.00 19.94 101 THR A N 1
ATOM 783 C CA . THR A 1 101 ? 51.275 -13.861 126.929 1.00 22.22 101 THR A CA 1
ATOM 784 C C . THR A 1 101 ? 50.331 -14.061 125.732 1.00 20.20 101 THR A C 1
ATOM 785 O O . THR A 1 101 ? 50.546 -13.487 124.664 1.00 22.30 101 THR A O 1
ATOM 789 N N . GLY A 1 102 ? 49.290 -14.870 125.907 1.00 13.76 102 GLY A N 1
ATOM 790 C CA . GLY A 1 102 ? 48.346 -15.096 124.823 1.00 2.67 102 GLY A CA 1
ATOM 791 C C . GLY A 1 102 ? 47.650 -13.832 124.351 1.00 9.00 102 GLY A C 1
ATOM 792 O O . GLY A 1 102 ? 47.195 -13.768 123.214 1.00 21.19 102 GLY A O 1
ATOM 793 N N . ASN A 1 103 ? 47.544 -12.836 125.231 1.00 17.20 103 ASN A N 1
ATOM 794 C CA . ASN A 1 103 ? 46.935 -11.549 124.889 1.00 2.99 103 ASN A CA 1
ATOM 795 C C . ASN A 1 103 ? 48.022 -10.692 124.227 1.00 6.93 103 ASN A C 1
ATOM 796 O O . ASN A 1 103 ? 49.223 -10.921 124.444 1.00 11.05 103 ASN A O 1
ATOM 801 N N . PRO A 1 104 ? 47.630 -9.688 123.423 1.00 13.10 104 PRO A N 1
ATOM 802 C CA . PRO A 1 104 ? 48.682 -8.879 122.799 1.00 12.06 104 PRO A CA 1
ATOM 803 C C . PRO A 1 104 ? 49.730 -8.455 123.831 1.00 10.06 104 PRO A C 1
ATOM 804 O O . PRO A 1 104 ? 49.445 -7.712 124.767 1.00 13.47 104 PRO A O 1
ATOM 808 N N . THR A 1 105 ? 50.934 -8.986 123.655 1.00 8.39 105 THR A N 1
ATOM 809 C CA . THR A 1 105 ? 52.070 -8.703 124.518 1.00 5.85 105 THR A CA 1
ATOM 810 C C . THR A 1 105 ? 53.239 -8.214 123.666 1.00 12.61 105 THR A C 1
ATOM 811 O O . THR A 1 105 ? 53.611 -8.837 122.676 1.00 16.61 105 THR A O 1
ATOM 815 N N . ALA A 1 106 ? 53.803 -7.084 124.067 1.00 9.22 106 ALA A N 1
ATOM 816 C CA . ALA A 1 106 ? 54.914 -6.476 123.362 1.00 10.03 106 ALA A CA 1
ATOM 817 C C . ALA A 1 106 ? 56.173 -6.630 124.177 1.00 17.55 106 ALA A C 1
ATOM 818 O O . ALA A 1 106 ? 56.244 -6.170 125.318 1.00 16.77 106 ALA A O 1
ATOM 820 N N . TYR A 1 107 ? 57.162 -7.288 123.582 1.00 13.52 107 TYR A N 1
ATOM 821 C CA . TYR A 1 107 ? 58.444 -7.485 124.231 1.00 4.43 107 TYR A CA 1
ATOM 822 C C . TYR A 1 107 ? 59.231 -6.192 124.156 1.00 16.43 107 TYR A C 1
ATOM 823 O O . TYR A 1 107 ? 59.306 -5.539 123.108 1.00 18.52 107 TYR A O 1
ATOM 832 N N . LEU A 1 108 ? 59.795 -5.823 125.295 1.00 19.68 108 LEU A N 1
ATOM 833 C CA . LEU A 1 108 ? 60.578 -4.612 125.428 1.00 7.24 108 LEU A CA 1
ATOM 834 C C . LEU A 1 108 ? 61.558 -4.322 124.290 1.00 4.11 108 LEU A C 1
ATOM 835 O O . LEU A 1 108 ? 62.302 -5.197 123.843 1.00 20.14 108 LEU A O 1
ATOM 840 N N . LYS A 1 109 ? 61.536 -3.081 123.817 1.00 17.01 109 LYS A N 1
ATOM 841 C CA . LYS A 1 109 ? 62.457 -2.609 122.784 1.00 7.00 109 LYS A CA 1
ATOM 842 C C . LYS A 1 109 ? 62.563 -1.125 122.982 1.00 2.58 109 LYS A C 1
ATOM 843 O O . LYS A 1 109 ? 61.576 -0.400 122.813 1.00 29.06 109 LYS A O 1
ATOM 849 N N . ALA A 1 110 ? 63.757 -0.672 123.342 1.00 7.08 110 ALA A N 1
ATOM 850 C CA . ALA A 1 110 ? 63.989 0.743 123.592 1.00 2.00 110 ALA A CA 1
ATOM 851 C C . ALA A 1 110 ? 63.672 1.597 122.388 1.00 2.51 110 ALA A C 1
ATOM 852 O O . ALA A 1 110 ? 63.823 1.171 121.238 1.00 25.55 110 ALA A O 1
ATOM 854 N N . PRO A 1 111 ? 63.246 2.842 122.638 1.00 14.88 111 PRO A N 1
ATOM 855 C CA . PRO A 1 111 ? 63.071 3.427 123.974 1.00 2.00 111 PRO A CA 1
ATOM 856 C C . PRO A 1 111 ? 61.693 3.223 124.609 1.00 10.55 111 PRO A C 1
ATOM 857 O O . PRO A 1 111 ? 61.500 3.508 125.792 1.00 12.13 111 PRO A O 1
ATOM 861 N N . PHE A 1 112 ? 60.745 2.734 123.810 1.00 5.45 112 PHE A N 1
ATOM 862 C CA . PHE A 1 112 ? 59.374 2.513 124.253 1.00 9.78 112 PHE A CA 1
ATOM 863 C C . PHE A 1 112 ? 58.560 1.777 123.194 1.00 10.10 112 PHE A C 1
ATOM 864 O O . PHE A 1 112 ? 59.072 1.419 122.124 1.00 28.55 112 PHE A O 1
ATOM 872 N N . THR A 1 113 ? 57.290 1.559 123.502 1.00 8.28 113 THR A N 1
ATOM 873 C CA . THR A 1 113 ? 56.389 0.824 122.624 1.00 2.00 113 THR A CA 1
ATOM 874 C C . THR A 1 113 ? 55.228 1.683 122.097 1.00 8.32 113 THR A C 1
ATOM 875 O O . THR A 1 113 ? 54.506 2.321 122.869 1.00 13.49 113 THR A O 1
ATOM 879 N N . ARG A 1 114 ? 55.043 1.709 120.783 1.00 2.63 114 ARG A N 1
ATOM 880 C CA . ARG A 1 114 ? 53.951 2.494 120.205 1.00 16.90 114 ARG A CA 1
ATOM 881 C C . ARG A 1 114 ? 52.986 1.518 119.546 1.00 7.70 114 ARG A C 1
ATOM 882 O O . ARG A 1 114 ? 53.393 0.736 118.694 1.00 3.36 114 ARG A O 1
ATOM 890 N N . LEU A 1 115 ? 51.716 1.559 119.944 1.00 10.09 115 LEU A N 1
ATOM 891 C CA . LEU A 1 115 ? 50.720 0.636 119.400 1.00 8.38 115 LEU A CA 1
ATOM 892 C C . LEU A 1 115 ? 49.445 1.282 118.902 1.00 10.08 115 LEU A C 1
ATOM 893 O O . LEU A 1 115 ? 49.048 2.359 119.349 1.00 22.57 115 LEU A O 1
ATOM 898 N N . ALA A 1 116 ? 48.796 0.579 117.984 1.00 5.62 116 ALA A N 1
ATOM 899 C CA . ALA A 1 116 ? 47.526 1.003 117.428 1.00 2.47 116 ALA A CA 1
ATOM 900 C C . ALA A 1 116 ? 46.471 0.048 118.019 1.00 8.42 116 ALA A C 1
ATOM 901 O O . ALA A 1 116 ? 46.547 -1.178 117.835 1.00 9.92 116 ALA A O 1
ATOM 903 N N . LEU A 1 117 ? 45.508 0.607 118.750 1.00 2.00 117 LEU A N 1
ATOM 904 C CA . LEU A 1 117 ? 44.450 -0.194 119.369 1.00 3.39 117 LEU A CA 1
ATOM 905 C C . LEU A 1 117 ? 43.047 0.169 118.879 1.00 11.40 117 LEU A C 1
ATOM 906 O O . LEU A 1 117 ? 42.766 1.330 118.579 1.00 11.67 117 LEU A O 1
ATOM 911 N N . PRO A 1 118 ? 42.147 -0.830 118.782 1.00 2.84 118 PRO A N 1
ATOM 912 C CA . PRO A 1 118 ? 40.794 -0.500 118.323 1.00 2.57 118 PRO A CA 1
ATOM 913 C C . PRO A 1 118 ? 39.857 -0.155 119.471 1.00 12.19 118 PRO A C 1
ATOM 914 O O . PRO A 1 118 ? 40.083 -0.524 120.627 1.00 11.71 118 PRO A O 1
ATOM 918 N N . TYR A 1 119 ? 38.816 0.588 119.147 1.00 10.90 119 TYR A N 1
ATOM 919 C CA . TYR A 1 119 ? 37.798 0.917 120.119 1.00 2.00 119 TYR A CA 1
ATOM 920 C C . TYR A 1 119 ? 37.224 -0.470 120.519 1.00 9.57 119 TYR A C 1
ATOM 921 O O . TYR A 1 119 ? 36.884 -1.273 119.650 1.00 7.13 119 TYR A O 1
ATOM 930 N N . THR A 1 120 ? 37.140 -0.784 121.809 1.00 23.18 120 THR A N 1
ATOM 931 C CA . THR A 1 120 ? 36.592 -2.090 122.172 1.00 2.75 120 THR A CA 1
ATOM 932 C C . THR A 1 120 ? 35.406 -2.074 123.132 1.00 15.99 120 THR A C 1
ATOM 933 O O . THR A 1 120 ? 35.007 -3.138 123.613 1.00 8.23 120 THR A O 1
ATOM 937 N N . ALA A 1 121 ? 34.830 -0.906 123.419 1.00 14.49 121 ALA A N 1
ATOM 938 C CA . ALA A 1 121 ? 33.701 -0.880 124.349 1.00 2.00 121 ALA A CA 1
ATOM 939 C C . ALA A 1 121 ? 32.464 -1.534 123.749 1.00 10.54 121 ALA A C 1
ATOM 940 O O . ALA A 1 121 ? 32.340 -1.665 122.531 1.00 14.14 121 ALA A O 1
ATOM 942 N N . PRO A 1 122 ? 31.530 -1.968 124.609 1.00 19.52 122 PRO A N 1
ATOM 943 C CA . PRO A 1 122 ? 30.293 -2.609 124.143 1.00 5.63 122 PRO A CA 1
ATOM 944 C C . PRO A 1 122 ? 29.201 -1.601 123.773 1.00 3.48 122 PRO A C 1
ATOM 945 O O . PRO A 1 122 ? 28.124 -2.002 123.347 1.00 13.94 122 PRO A O 1
ATOM 949 N N . HIS A 1 123 ? 29.481 -0.306 123.949 1.00 13.73 123 HIS A N 1
ATOM 950 C CA . HIS A 1 123 ? 28.524 0.765 123.637 1.00 3.07 123 HIS A CA 1
ATOM 951 C C . HIS A 1 123 ? 28.820 1.370 122.268 1.00 9.86 123 HIS A C 1
ATOM 952 O O . HIS A 1 123 ? 29.963 1.357 121.823 1.00 17.30 123 HIS A O 1
ATOM 959 N N . ARG A 1 124 ? 27.797 1.912 121.611 1.00 15.88 124 ARG A N 1
ATOM 960 C CA . ARG A 1 124 ? 27.974 2.535 120.291 1.00 7.79 124 ARG A CA 1
ATOM 961 C C . ARG A 1 124 ? 28.882 3.765 120.332 1.00 10.52 124 ARG A C 1
ATOM 962 O O . ARG A 1 124 ? 29.553 4.077 119.343 1.00 13.44 124 ARG A O 1
ATOM 970 N N . VAL A 1 125 ? 28.873 4.461 121.472 1.00 5.01 125 VAL A N 1
ATOM 971 C CA . VAL A 1 125 ? 29.700 5.652 121.729 1.00 7.14 125 VAL A CA 1
ATOM 972 C C . VAL A 1 125 ? 29.956 5.694 123.231 1.00 12.26 125 VAL A C 1
ATOM 973 O O . VAL A 1 125 ? 29.323 4.945 123.992 1.00 2.00 125 VAL A O 1
ATOM 977 N N . LEU A 1 126 ? 30.887 6.545 123.662 1.00 9.51 126 LEU A N 1
ATOM 978 C CA . LEU A 1 126 ? 31.163 6.673 125.093 1.00 3.16 126 LEU A CA 1
ATOM 979 C C . LEU A 1 126 ? 30.781 8.089 125.539 1.00 6.11 126 LEU A C 1
ATOM 980 O O . LEU A 1 126 ? 30.397 8.925 124.717 1.00 14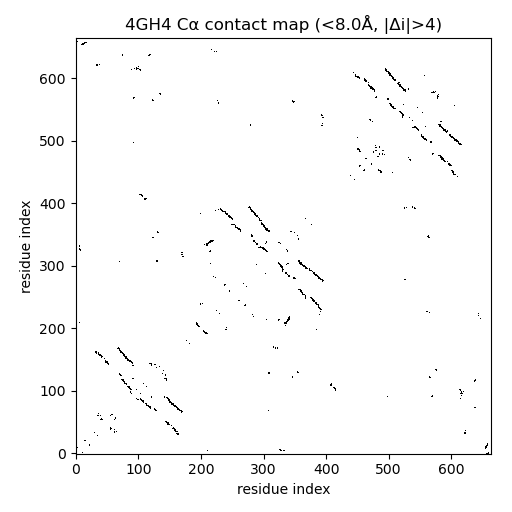.45 126 LEU A O 1
ATOM 985 N N . ALA A 1 127 ? 30.850 8.346 126.840 1.00 13.31 127 ALA A N 1
ATOM 986 C CA . ALA A 1 127 ? 30.484 9.650 127.383 1.00 2.00 127 ALA A CA 1
ATOM 987 C C . ALA A 1 127 ? 31.525 10.171 128.358 1.00 15.72 127 ALA A C 1
ATOM 988 O O . ALA A 1 127 ? 32.310 9.402 128.936 1.00 12.87 127 ALA A O 1
ATOM 990 N N . THR A 1 128 ? 31.526 11.488 128.531 1.00 7.34 128 THR A N 1
ATOM 991 C CA . THR A 1 128 ? 32.459 12.148 129.431 1.00 2.03 128 THR A CA 1
ATOM 992 C C . THR A 1 128 ? 31.718 12.489 130.722 1.00 11.02 128 THR A C 1
ATOM 993 O O . THR A 1 128 ? 32.322 12.871 131.732 1.00 23.63 128 THR A O 1
ATOM 997 N N . VAL A 1 129 ? 30.400 12.308 130.670 1.00 7.15 129 VAL A N 1
ATOM 998 C CA . VAL A 1 129 ? 29.492 12.566 131.787 1.00 9.96 129 VAL A CA 1
ATOM 999 C C . VAL A 1 129 ? 28.365 11.537 131.659 1.00 7.87 129 VAL A C 1
ATOM 1000 O O . VAL A 1 129 ? 27.866 11.305 130.566 1.00 22.15 129 VAL A O 1
ATOM 1004 N N . TYR A 1 130 ? 27.944 10.938 132.765 1.00 8.84 130 TYR A N 1
ATOM 1005 C CA . TYR A 1 130 ? 26.875 9.938 132.716 1.00 8.45 130 TYR A CA 1
ATOM 1006 C C . TYR A 1 130 ? 25.965 10.117 133.940 1.00 11.19 130 TYR A C 1
ATOM 1007 O O . TYR A 1 130 ? 26.347 9.769 135.056 1.00 20.14 130 TYR A O 1
ATOM 1016 N N . ASN A 1 131 ? 24.769 10.660 133.736 1.00 7.23 131 ASN A N 1
ATOM 1017 C CA . ASN A 1 131 ? 23.832 10.909 134.839 1.00 2.00 131 ASN A CA 1
ATOM 1018 C C . ASN A 1 131 ? 23.062 9.657 135.309 1.00 16.12 131 ASN A C 1
ATOM 1019 O O . ASN A 1 131 ? 21.892 9.460 134.962 1.00 17.81 131 ASN A O 1
ATOM 1024 N N . GLY A 1 132 ? 23.730 8.821 136.108 1.00 8.40 132 GLY A N 1
ATOM 1025 C CA . GLY A 1 132 ? 23.125 7.596 136.609 1.00 29.45 132 GLY A CA 1
ATOM 1026 C C . GLY A 1 132 ? 24.127 6.487 136.946 1.00 46.73 132 GLY A C 1
ATOM 1027 O O . GLY A 1 132 ? 25.341 6.706 136.932 1.00 45.39 132 GLY A O 1
ATOM 1028 N N . THR A 1 133 ? 23.626 5.283 137.236 1.00 65.56 133 THR A N 1
ATOM 1029 C CA . THR A 1 133 ? 24.489 4.152 137.594 1.00 50.76 133 THR A CA 1
ATOM 1030 C C . THR A 1 133 ? 24.542 3.000 136.583 1.00 66.31 133 THR A C 1
ATOM 1031 O O . THR A 1 133 ? 23.714 2.886 135.657 1.00 55.04 133 THR A O 1
ATOM 1035 N N . SER A 1 134 ? 25.600 2.205 136.688 1.00 67.68 134 SER A N 1
ATOM 1036 C CA . SER A 1 134 ? 25.753 1.002 135.878 1.00 65.22 134 SER A CA 1
ATOM 1037 C C . SER A 1 134 ? 25.751 -0.245 136.756 1.00 66.52 134 SER A C 1
ATOM 1038 O O . SER A 1 134 ? 26.010 -1.351 136.284 1.00 67.05 134 SER A O 1
ATOM 1041 N N . LYS A 1 135 ? 25.468 -0.052 138.039 1.00 78.44 135 LYS A N 1
ATOM 1042 C CA . LYS A 1 135 ? 25.581 -1.111 139.034 1.00 76.64 135 LYS A CA 1
ATOM 1043 C C . LYS A 1 135 ? 24.237 -1.389 139.690 1.00 74.00 135 LYS A C 1
ATOM 1044 O O . LYS A 1 135 ? 23.423 -0.483 139.857 1.00 69.23 135 LYS A O 1
ATOM 1050 N N . TYR A 1 136 ? 23.996 -2.648 140.043 1.00 76.02 136 TYR A N 1
ATOM 1051 C CA . TYR A 1 136 ? 22.691 -3.031 140.595 1.00 74.90 136 TYR A CA 1
ATOM 1052 C C . TYR A 1 136 ? 22.691 -3.050 142.130 1.00 69.09 136 TYR A C 1
ATOM 1053 O O . TYR A 1 136 ? 23.607 -3.585 142.762 1.00 75.23 136 TYR A O 1
ATOM 1062 N N . ALA A 1 156 ? 30.207 12.469 140.065 1.00 81.87 156 ALA A N 1
ATOM 1063 C CA . ALA A 1 156 ? 30.375 11.033 140.275 1.00 92.14 156 ALA A CA 1
ATOM 1064 C C . ALA A 1 156 ? 31.338 10.420 139.242 1.00 90.12 156 ALA A C 1
ATOM 1065 O O . ALA A 1 156 ? 32.002 11.140 138.479 1.00 76.31 156 ALA A O 1
ATOM 1067 N N . GLN A 1 157 ? 31.422 9.091 139.229 1.00 75.13 157 GLN A N 1
ATOM 1068 C CA . GLN A 1 157 ? 32.297 8.409 138.287 1.00 60.35 157 GLN A CA 1
ATOM 1069 C C . GLN A 1 157 ? 31.477 7.960 137.087 1.00 50.80 157 GLN A C 1
ATOM 1070 O O . GLN A 1 157 ? 30.241 8.043 137.074 1.00 54.41 157 GLN A O 1
ATOM 1076 N N . LEU A 1 158 ? 32.183 7.486 136.072 1.00 17.87 158 LEU A N 1
ATOM 1077 C CA . LEU A 1 158 ? 31.541 7.004 134.871 1.00 12.48 158 LEU A CA 1
ATOM 1078 C C . LEU A 1 158 ? 31.491 5.486 134.992 1.00 11.91 158 LEU A C 1
ATOM 1079 O O . LEU A 1 158 ? 32.221 4.902 135.790 1.00 16.62 158 LEU A O 1
ATOM 1084 N N . PRO A 1 159 ? 30.609 4.829 134.231 1.00 5.78 159 PRO A N 1
ATOM 1085 C CA . PRO A 1 159 ? 30.511 3.366 134.280 1.00 2.95 159 PRO A CA 1
ATOM 1086 C C . PRO A 1 159 ? 31.863 2.707 133.939 1.00 15.20 159 PRO A C 1
ATOM 1087 O O . PRO A 1 159 ? 32.638 3.218 133.112 1.00 14.04 159 PRO A O 1
ATOM 1091 N N . ALA A 1 160 ? 32.134 1.567 134.569 1.00 19.17 160 ALA A N 1
ATOM 1092 C CA . ALA A 1 160 ? 33.384 0.841 134.352 1.00 11.85 160 ALA A CA 1
ATOM 1093 C C . ALA A 1 160 ? 33.638 0.436 132.905 1.00 14.02 160 ALA A C 1
ATOM 1094 O O . ALA A 1 160 ? 34.786 0.256 132.506 1.00 25.53 160 ALA A O 1
ATOM 1096 N N . SER A 1 161 ? 32.571 0.282 132.126 1.00 12.12 161 SER A N 1
ATOM 1097 C CA . SER A 1 161 ? 32.692 -0.119 130.728 1.00 13.54 161 SER A CA 1
ATOM 1098 C C . SER A 1 161 ? 33.222 0.975 129.800 1.00 9.49 161 SER A C 1
ATOM 1099 O O . SER A 1 161 ? 33.506 0.711 128.634 1.00 21.80 161 SER A O 1
ATOM 1102 N N . PHE A 1 162 ? 33.347 2.201 130.307 1.00 5.16 162 PHE A N 1
ATOM 1103 C CA . PHE A 1 162 ? 33.878 3.299 129.508 1.00 9.79 162 PHE A CA 1
ATOM 1104 C C . PHE A 1 162 ? 35.415 3.258 129.579 1.00 11.04 162 PHE A C 1
ATOM 1105 O O . PHE A 1 162 ? 36.034 4.025 130.324 1.00 12.28 162 PHE A O 1
ATOM 1113 N N . ASN A 1 163 ? 36.025 2.358 128.815 1.00 2.00 163 ASN A N 1
ATOM 1114 C CA . ASN A 1 163 ? 37.470 2.248 128.805 1.00 9.66 163 ASN A CA 1
ATOM 1115 C C . ASN A 1 163 ? 37.956 1.671 127.474 1.00 15.13 163 ASN A C 1
ATOM 1116 O O . ASN A 1 163 ? 37.156 1.208 126.658 1.00 7.67 163 ASN A O 1
ATOM 1121 N N . PHE A 1 164 ? 39.271 1.719 127.265 1.00 10.84 164 PHE A N 1
ATOM 1122 C CA . PHE A 1 164 ? 39.908 1.214 126.050 1.00 6.70 164 PHE A CA 1
ATOM 1123 C C . PHE A 1 164 ? 40.790 0.000 126.338 1.00 12.82 164 PHE A C 1
ATOM 1124 O O . PHE A 1 164 ? 41.759 -0.261 125.623 1.00 2.00 164 PHE A O 1
ATOM 1132 N N . GLY A 1 165 ? 40.439 -0.742 127.387 1.00 5.60 165 GLY A N 1
ATOM 1133 C CA . GLY A 1 165 ? 41.206 -1.914 127.758 1.00 2.00 165 GLY A CA 1
ATOM 1134 C C . GLY A 1 165 ? 42.188 -1.563 128.854 1.00 13.49 165 GLY A C 1
ATOM 1135 O O . GLY A 1 165 ? 42.139 -0.470 129.405 1.00 12.62 165 GLY A O 1
ATOM 1136 N N . ALA A 1 166 ? 43.085 -2.485 129.172 1.00 12.24 166 ALA A N 1
ATOM 1137 C CA . ALA A 1 166 ? 44.059 -2.232 130.213 1.00 2.00 166 ALA A CA 1
ATOM 1138 C C . ALA A 1 166 ? 45.425 -2.706 129.776 1.00 2.97 166 ALA A C 1
ATOM 1139 O O . ALA A 1 166 ? 45.546 -3.551 128.891 1.00 18.24 166 ALA A O 1
ATOM 1141 N N . ILE A 1 167 ? 46.458 -2.137 130.384 1.00 7.23 167 ILE A N 1
ATOM 1142 C CA . ILE A 1 167 ? 47.819 -2.516 130.065 1.00 14.32 167 ILE A CA 1
ATOM 1143 C C . ILE A 1 167 ? 48.541 -2.856 131.352 1.00 14.11 167 ILE A C 1
ATOM 1144 O O . ILE A 1 167 ? 48.179 -2.385 132.431 1.00 2.00 167 ILE A O 1
ATOM 1149 N N . GLN A 1 168 ? 49.551 -3.706 131.237 1.00 16.76 168 GLN A N 1
ATOM 1150 C CA . GLN A 1 168 ? 50.310 -4.105 132.397 1.00 6.18 168 GLN A CA 1
ATOM 1151 C C . GLN A 1 168 ? 51.736 -4.462 132.058 1.00 15.28 168 GLN A C 1
ATOM 1152 O O . GLN A 1 168 ? 52.003 -5.155 131.073 1.00 21.79 168 GLN A O 1
ATOM 1158 N N . ALA A 1 169 ? 52.645 -3.958 132.885 1.00 5.57 169 ALA A N 1
ATOM 1159 C CA . ALA A 1 169 ? 54.076 -4.201 132.747 1.00 3.22 169 ALA A CA 1
ATOM 1160 C C . ALA A 1 169 ? 54.629 -4.187 134.166 1.00 12.64 169 ALA A C 1
ATOM 1161 O O . ALA A 1 169 ? 53.899 -3.936 135.138 1.00 18.08 169 ALA A O 1
ATOM 1163 N N . THR A 1 170 ? 55.915 -4.467 134.295 1.00 14.02 170 THR A N 1
ATOM 1164 C CA . THR A 1 170 ? 56.529 -4.471 135.611 1.00 9.23 170 THR A CA 1
ATOM 1165 C C . THR A 1 170 ? 56.473 -3.067 136.179 1.00 18.79 170 THR A C 1
ATOM 1166 O O . THR A 1 170 ? 56.204 -2.873 137.359 1.00 20.90 170 THR A O 1
ATOM 1170 N N . THR A 1 171 ? 56.742 -2.092 135.321 1.00 18.84 171 THR A N 1
ATOM 1171 C CA . THR A 1 171 ? 56.710 -0.694 135.708 1.00 14.98 171 THR A CA 1
ATOM 1172 C C . THR A 1 171 ? 56.334 0.105 134.475 1.00 24.98 171 THR A C 1
ATOM 1173 O O . THR A 1 171 ? 56.875 -0.131 133.391 1.00 16.15 171 THR A O 1
ATOM 1177 N N . ILE A 1 172 ? 55.389 1.027 134.635 1.00 16.35 172 ILE A N 1
ATOM 1178 C CA . ILE A 1 172 ? 54.981 1.878 133.522 1.00 14.25 172 ILE A CA 1
ATOM 1179 C C . ILE A 1 172 ? 55.414 3.298 133.860 1.00 9.59 172 ILE A C 1
ATOM 1180 O O . ILE A 1 172 ? 54.824 3.952 134.709 1.00 20.29 172 ILE A O 1
ATOM 1185 N N . HIS A 1 173 ? 56.455 3.765 133.187 1.00 3.62 173 HIS A N 1
ATOM 1186 C CA . HIS A 1 173 ? 57.006 5.085 133.436 1.00 2.00 173 HIS A CA 1
ATOM 1187 C C . HIS A 1 173 ? 56.271 6.246 132.777 1.00 10.39 173 HIS A C 1
ATOM 1188 O O . HIS A 1 173 ? 56.192 7.351 133.318 1.00 17.50 173 HIS A O 1
ATOM 1195 N N . GLU A 1 174 ? 55.809 6.013 131.554 1.00 9.48 174 GLU A N 1
ATOM 1196 C CA . GLU A 1 174 ? 55.102 7.033 130.793 1.00 2.00 174 GLU A CA 1
ATOM 1197 C C . GLU A 1 174 ? 53.982 6.436 129.957 1.00 12.58 174 GLU A C 1
ATOM 1198 O O . GLU A 1 174 ? 54.125 5.350 129.413 1.00 13.10 174 GLU A O 1
ATOM 1204 N N . LEU A 1 175 ? 52.871 7.154 129.845 1.00 11.40 175 LEU A N 1
ATOM 1205 C CA . LEU A 1 175 ? 51.817 6.784 128.912 1.00 2.00 175 LEU A CA 1
ATOM 1206 C C . LEU A 1 175 ? 51.373 7.978 128.075 1.00 12.54 175 LEU A C 1
ATOM 1207 O O . LEU A 1 175 ? 51.056 9.030 128.613 1.00 15.35 175 LEU A O 1
ATOM 1212 N N . LEU A 1 176 ? 51.329 7.804 126.759 1.00 14.51 176 LEU A N 1
ATOM 1213 C CA . LEU A 1 176 ? 50.785 8.826 125.865 1.00 7.01 176 LEU A CA 1
ATOM 1214 C C . LEU A 1 176 ? 49.620 8.226 125.078 1.00 10.24 176 LEU A C 1
ATOM 1215 O O . LEU A 1 176 ? 49.707 7.094 124.614 1.00 11.94 176 LEU A O 1
ATOM 1220 N N . VAL A 1 177 ? 48.534 8.982 124.927 1.00 8.88 177 VAL A N 1
ATOM 1221 C CA . VAL A 1 177 ? 47.374 8.508 124.172 1.00 2.00 177 VAL A CA 1
ATOM 1222 C C . VAL A 1 177 ? 47.104 9.431 122.980 1.00 8.62 177 VAL A C 1
ATOM 1223 O O . VAL A 1 177 ? 47.360 10.631 123.032 1.00 14.69 177 VAL A O 1
ATOM 1227 N N . ARG A 1 178 ? 46.598 8.859 121.900 1.00 10.52 178 ARG A N 1
ATOM 1228 C CA . ARG A 1 178 ? 46.298 9.625 120.706 1.00 5.45 178 ARG A CA 1
ATOM 1229 C C . ARG A 1 178 ? 44.959 9.130 120.171 1.00 10.01 178 ARG A C 1
ATOM 1230 O O . ARG A 1 178 ? 44.783 7.925 119.938 1.00 12.26 178 ARG A O 1
ATOM 1238 N N . MET A 1 179 ? 44.021 10.057 119.980 1.00 5.47 179 MET A N 1
ATOM 1239 C CA . MET A 1 179 ? 42.682 9.718 119.499 1.00 2.94 179 MET A CA 1
ATOM 1240 C C . MET A 1 179 ? 42.632 9.665 117.975 1.00 15.25 179 MET A C 1
ATOM 1241 O O . MET A 1 179 ? 42.887 10.674 117.316 1.00 12.35 179 MET A O 1
ATOM 1246 N N . LYS A 1 180 ? 42.296 8.496 117.418 1.00 13.54 180 LYS A N 1
ATOM 1247 C CA . LYS A 1 180 ? 42.215 8.351 115.966 1.00 4.82 180 LYS A CA 1
ATOM 1248 C C . LYS A 1 180 ? 40.769 8.282 115.489 1.00 8.61 180 LYS A C 1
ATOM 1249 O O . LYS A 1 180 ? 39.930 7.666 116.142 1.00 4.31 180 LYS A O 1
ATOM 1255 N N . ARG A 1 181 ? 40.484 8.927 114.356 1.00 2.49 181 ARG A N 1
ATOM 1256 C CA . ARG A 1 181 ? 39.125 8.981 113.795 1.00 2.00 181 ARG A CA 1
ATOM 1257 C C . ARG A 1 181 ? 38.118 9.601 114.787 1.00 6.35 181 ARG A C 1
ATOM 1258 O O . ARG A 1 181 ? 36.942 9.231 114.789 1.00 14.51 181 ARG A O 1
ATOM 1266 N N . ALA A 1 182 ? 38.542 10.544 115.617 1.00 9.81 182 ALA A N 1
ATOM 1267 C CA . ALA A 1 182 ? 37.615 11.068 116.618 1.00 7.55 182 ALA A CA 1
ATOM 1268 C C . ALA A 1 182 ? 36.333 11.717 116.113 1.00 12.59 182 ALA A C 1
ATOM 1269 O O . ALA A 1 182 ? 36.310 12.462 115.125 1.00 5.23 182 ALA A O 1
ATOM 1271 N N . GLU A 1 183 ? 35.255 11.398 116.811 1.00 3.39 183 GLU A N 1
ATOM 1272 C CA . GLU A 1 183 ? 33.954 11.949 116.520 1.00 2.00 183 GLU A CA 1
ATOM 1273 C C . GLU A 1 183 ? 33.461 12.492 117.855 1.00 10.15 183 GLU A C 1
ATOM 1274 O O . GLU A 1 183 ? 33.548 11.791 118.871 1.00 2.66 183 GLU A O 1
ATOM 1280 N N . LEU A 1 184 ? 32.982 13.741 117.863 1.00 9.80 184 LEU A N 1
ATOM 1281 C CA . LEU A 1 184 ? 32.444 14.338 119.095 1.00 11.69 184 LEU A CA 1
ATOM 1282 C C . LEU A 1 184 ? 30.985 14.708 118.891 1.00 3.70 184 LEU A C 1
ATOM 1283 O O . LEU A 1 184 ? 30.581 15.102 117.789 1.00 16.76 184 LEU A O 1
ATOM 1288 N N . TYR A 1 185 ? 30.186 14.608 119.947 1.00 16.05 185 TYR A N 1
ATOM 1289 C CA . TYR A 1 185 ? 28.771 14.961 119.868 1.00 8.10 185 TYR A CA 1
ATOM 1290 C C . TYR A 1 185 ? 28.331 15.809 121.058 1.00 3.41 185 TYR A C 1
ATOM 1291 O O . TYR A 1 185 ? 28.930 15.740 122.125 1.00 12.95 185 TYR A O 1
ATOM 1300 N N . CYS A 1 186 ? 27.269 16.591 120.879 1.00 11.88 186 CYS A N 1
ATOM 1301 C CA . CYS A 1 186 ? 26.653 17.309 121.997 1.00 2.00 186 CYS A CA 1
ATOM 1302 C C . CYS A 1 186 ? 27.572 18.216 122.823 1.00 7.12 186 CYS A C 1
ATOM 1303 O O . CYS A 1 186 ? 27.875 17.918 123.976 1.00 3.74 186 CYS A O 1
ATOM 1306 N N . PRO A 1 187 ? 28.045 19.363 122.163 1.00 16.29 187 PRO A N 1
ATOM 1307 C CA . PRO A 1 187 ? 29.047 20.123 122.942 1.00 8.13 187 PRO A CA 1
ATOM 1308 C C . PRO A 1 187 ? 28.602 20.750 124.272 1.00 6.48 187 PRO A C 1
ATOM 1309 O O . PRO A 1 187 ? 27.442 21.094 124.487 1.00 22.64 187 PRO A O 1
ATOM 1313 N N . ARG A 1 188 ? 29.588 20.868 125.157 1.00 2.00 188 ARG A N 1
ATOM 1314 C CA . ARG A 1 188 ? 29.469 21.305 126.545 1.00 3.33 188 ARG A CA 1
ATOM 1315 C C . ARG A 1 188 ? 30.446 22.447 126.783 1.00 5.93 188 ARG A C 1
ATOM 1316 O O . ARG A 1 188 ? 31.387 22.625 126.028 1.00 14.35 188 ARG A O 1
ATOM 1324 N N . PRO A 1 189 ? 30.251 23.217 127.860 1.00 14.04 189 PRO A N 1
ATOM 1325 C CA . PRO A 1 189 ? 31.123 24.353 128.186 1.00 2.00 189 PRO A CA 1
ATOM 1326 C C . PRO A 1 189 ? 32.631 24.100 128.126 1.00 2.00 189 PRO A C 1
ATOM 1327 O O . PRO A 1 189 ? 33.112 23.035 128.518 1.00 14.77 189 PRO A O 1
ATOM 1331 N N . LEU A 1 190 ? 33.364 25.095 127.627 1.00 6.28 190 LEU A N 1
ATOM 1332 C CA . LEU A 1 190 ? 34.824 25.046 127.510 1.00 2.00 190 LEU A CA 1
ATOM 1333 C C . LEU A 1 190 ? 35.322 26.391 128.022 1.00 9.54 190 LEU A C 1
ATOM 1334 O O . LEU A 1 190 ? 34.970 27.444 127.482 1.00 15.73 190 LEU A O 1
ATOM 1339 N N . LEU A 1 191 ? 36.145 26.361 129.063 1.00 9.50 191 LEU A N 1
ATOM 1340 C CA . LEU A 1 191 ? 36.618 27.597 129.666 1.00 3.75 191 LEU A CA 1
ATOM 1341 C C . LEU A 1 191 ? 38.090 28.022 129.551 1.00 4.93 191 LEU A C 1
ATOM 1342 O O . LEU A 1 191 ? 39.018 27.206 129.554 1.00 23.81 191 LEU A O 1
ATOM 1347 N N . ALA A 1 192 ? 38.276 29.332 129.464 1.00 15.61 192 ALA A N 1
ATOM 1348 C CA . ALA A 1 192 ? 39.594 29.937 129.419 1.00 5.84 192 ALA A CA 1
ATOM 1349 C C . ALA A 1 192 ? 39.927 30.221 130.890 1.00 18.96 192 ALA A C 1
ATOM 1350 O O . ALA A 1 192 ? 39.073 30.043 131.766 1.00 21.24 192 ALA A O 1
ATOM 1352 N N . VAL A 1 193 ? 41.149 30.652 131.189 1.00 18.35 193 VAL A N 1
ATOM 1353 C CA . VAL A 1 193 ? 41.457 30.945 132.588 1.00 20.84 193 VAL A CA 1
ATOM 1354 C C . VAL A 1 193 ? 40.663 32.191 132.977 1.00 22.72 193 VAL A C 1
ATOM 1355 O O . VAL A 1 193 ? 40.427 33.079 132.132 1.00 24.70 193 VAL A O 1
ATOM 1359 N N . GLU A 1 194 ? 40.238 32.298 134.231 1.00 20.01 194 GLU A N 1
ATOM 1360 C CA . GLU A 1 194 ? 39.511 33.494 134.666 1.00 37.59 194 GLU A CA 1
ATOM 1361 C C . GLU A 1 194 ? 40.416 34.722 134.768 1.00 30.58 194 GLU A C 1
ATOM 1362 O O . GLU A 1 194 ? 41.605 34.593 135.048 1.00 23.23 194 GLU A O 1
ATOM 1368 N N . VAL A 1 195 ? 39.858 35.908 134.528 1.00 23.34 195 VAL A N 1
ATOM 1369 C CA . VAL A 1 195 ? 40.651 37.137 134.560 1.00 24.56 195 VAL A CA 1
ATOM 1370 C C . VAL A 1 195 ? 40.283 38.094 135.698 1.00 42.33 195 VAL A C 1
ATOM 1371 O O . VAL A 1 195 ? 39.160 38.584 135.772 1.00 50.32 195 VAL A O 1
ATOM 1375 N N . SER A 1 196 ? 41.236 38.322 136.599 1.00 66.07 196 SER A N 1
ATOM 1376 C CA . SER A 1 196 ? 41.153 39.338 137.657 1.00 71.56 196 SER A CA 1
ATOM 1377 C C . SER A 1 196 ? 41.170 40.821 137.232 1.00 82.47 196 SER A C 1
ATOM 1378 O O . SER A 1 196 ? 40.440 41.646 137.781 1.00 63.23 196 SER A O 1
ATOM 1381 N N . SER A 1 197 ? 42.027 41.137 136.265 1.00 85.16 197 SER A N 1
ATOM 1382 C CA . SER A 1 197 ? 42.421 42.492 135.900 1.00 73.06 197 SER A CA 1
ATOM 1383 C C . SER A 1 197 ? 41.242 43.369 135.530 1.00 75.15 197 SER A C 1
ATOM 1384 O O . SER A 1 197 ? 41.220 44.560 135.841 1.00 85.83 197 SER A O 1
ATOM 1387 N N . GLN A 1 198 ? 40.285 42.768 134.834 1.00 83.01 198 GLN A N 1
ATOM 1388 C CA . GLN A 1 198 ? 39.094 43.456 134.350 1.00 106.00 198 GLN A CA 1
ATOM 1389 C C . GLN A 1 198 ? 39.362 44.159 133.025 1.00 94.19 198 GLN A C 1
ATOM 1390 O O . GLN A 1 198 ? 38.477 44.816 132.480 1.00 74.82 198 GLN A O 1
ATOM 1396 N N . ASP A 1 199 ? 40.588 44.045 132.521 1.00 87.32 199 ASP A N 1
ATOM 1397 C CA . ASP A 1 199 ? 40.891 44.507 131.171 1.00 71.68 199 ASP A CA 1
ATOM 1398 C C . ASP A 1 199 ? 41.311 43.377 130.224 1.00 44.84 199 ASP A C 1
ATOM 1399 O O . ASP A 1 199 ? 40.783 43.254 129.123 1.00 56.32 199 ASP A O 1
ATOM 1404 N N . ARG A 1 200 ? 42.251 42.546 130.665 1.00 40.80 200 ARG A N 1
ATOM 1405 C CA . ARG A 1 200 ? 42.786 41.473 129.826 1.00 36.53 200 ARG A CA 1
ATOM 1406 C C . ARG A 1 200 ? 43.499 40.425 130.659 1.00 33.05 200 ARG A C 1
ATOM 1407 O O . ARG A 1 200 ? 43.908 40.708 131.779 1.00 28.99 200 ARG A O 1
ATOM 1415 N N . HIS A 1 201 ? 43.706 39.233 130.107 1.00 44.82 201 HIS A N 1
ATOM 1416 C CA . HIS A 1 201 ? 44.662 38.320 130.729 1.00 36.42 201 HIS A CA 1
ATOM 1417 C C . HIS A 1 201 ? 45.988 38.436 129.980 1.00 37.10 201 HIS A C 1
ATOM 1418 O O . HIS A 1 201 ? 46.107 38.047 128.805 1.00 42.52 201 HIS A O 1
ATOM 1425 N N . LYS A 1 202 ? 46.982 38.980 130.673 1.00 35.09 202 LYS A N 1
ATOM 1426 C CA . LYS A 1 202 ? 48.307 39.183 130.101 1.00 32.54 202 LYS A CA 1
ATOM 1427 C C . LYS A 1 202 ? 49.343 38.137 130.534 1.00 33.60 202 LYS A C 1
ATOM 1428 O O . LYS A 1 202 ? 49.362 37.696 131.683 1.00 32.09 202 LYS A O 1
ATOM 1434 N N . GLN A 1 203 ? 50.187 37.721 129.596 1.00 30.87 203 GLN A N 1
ATOM 1435 C CA . GLN A 1 203 ? 51.221 36.740 129.892 1.00 33.45 203 GLN A CA 1
ATOM 1436 C C . GLN A 1 203 ? 52.362 36.891 128.903 1.00 32.04 203 GLN A C 1
ATOM 1437 O O . GLN A 1 203 ? 52.207 37.536 127.867 1.00 51.72 203 GLN A O 1
ATOM 1443 N N . LYS A 1 204 ? 53.511 36.309 129.230 1.00 26.72 204 LYS A N 1
ATOM 1444 C CA . LYS A 1 204 ? 54.688 36.407 128.372 1.00 35.09 204 LYS A CA 1
ATOM 1445 C C . LYS A 1 204 ? 54.589 35.595 127.071 1.00 38.83 204 LYS A C 1
ATOM 1446 O O . LYS A 1 204 ? 54.651 34.356 127.078 1.00 25.89 204 LYS A O 1
ATOM 1452 N N . ILE A 1 205 ? 54.426 36.314 125.962 1.00 32.29 205 ILE A N 1
ATOM 1453 C CA . ILE A 1 205 ? 54.354 35.717 124.634 1.00 30.56 205 ILE A CA 1
ATOM 1454 C C . ILE A 1 205 ? 55.804 35.624 124.153 1.00 36.73 205 ILE A C 1
ATOM 1455 O O . ILE A 1 205 ? 56.602 36.525 124.428 1.00 39.52 205 ILE A O 1
ATOM 1460 N N . ILE A 1 206 ? 56.152 34.543 123.452 1.00 37.96 206 ILE A N 1
ATOM 1461 C CA . ILE A 1 206 ? 57.528 34.374 122.986 1.00 36.96 206 ILE A CA 1
ATOM 1462 C C . ILE A 1 206 ? 58.027 35.520 122.117 1.00 34.36 206 ILE A C 1
ATOM 1463 O O . ILE A 1 206 ? 57.305 36.026 121.251 1.00 35.74 206 ILE A O 1
ATOM 1468 N N . ALA A 1 207 ? 59.271 35.924 122.366 1.00 34.93 207 ALA A N 1
ATOM 1469 C CA . ALA A 1 207 ? 59.901 37.003 121.616 1.00 35.49 207 ALA A CA 1
ATOM 1470 C C . ALA A 1 207 ? 61.425 36.837 121.620 1.00 45.62 207 ALA A C 1
ATOM 1471 O O . ALA A 1 207 ? 62.008 36.416 122.629 1.00 46.62 207 ALA A O 1
ATOM 1473 N N . PRO A 1 208 ? 62.088 37.174 120.491 1.00 37.67 208 PRO A N 1
ATOM 1474 C CA . PRO A 1 208 ? 63.545 37.057 120.363 1.00 41.16 208 PRO A CA 1
ATOM 1475 C C . PRO A 1 208 ? 64.303 37.638 121.557 1.00 57.11 208 PRO A C 1
ATOM 1476 O O . PRO A 1 208 ? 63.891 38.643 122.136 1.00 53.09 208 PRO A O 1
ATOM 1480 N N . ALA A 1 209 ? 65.410 36.993 121.919 1.00 69.39 209 ALA A N 1
ATOM 1481 C CA . ALA A 1 209 ? 66.229 37.429 123.045 1.00 67.65 209 ALA A CA 1
ATOM 1482 C C . ALA A 1 209 ? 66.902 38.769 122.766 1.00 83.56 209 ALA A C 1
ATOM 1483 O O . ALA A 1 209 ? 66.680 39.377 121.716 1.00 79.17 209 ALA A O 1
ATOM 1485 N N . LYS A 1 210 ? 67.726 39.219 123.712 1.00 101.62 210 LYS A N 1
ATOM 1486 C CA . LYS A 1 210 ? 68.455 40.487 123.600 1.00 103.71 210 LYS A CA 1
ATOM 1487 C C . LYS A 1 210 ? 67.495 41.671 123.453 1.00 107.85 210 LYS A C 1
ATOM 1488 O O . LYS A 1 210 ? 66.674 41.864 124.377 1.00 103.56 210 LYS A O 1
ATOM 1495 N N . ASP B 2 1 ? -0.518 33.882 114.158 1.00 70.43 12 ASP B N 1
ATOM 1496 C CA . ASP B 2 1 ? 0.845 33.503 113.670 1.00 88.81 12 ASP B CA 1
ATOM 1497 C C . ASP B 2 1 ? 1.759 33.101 114.821 1.00 83.46 12 ASP B C 1
ATOM 1498 O O . ASP B 2 1 ? 2.530 32.140 114.713 1.00 68.36 12 ASP B O 1
ATOM 1503 N N . ARG B 2 2 ? 1.693 33.869 115.907 1.00 79.10 13 ARG B N 1
ATOM 1504 C CA . ARG B 2 2 ? 2.480 33.587 117.101 1.00 62.61 13 ARG B CA 1
ATOM 1505 C C . ARG B 2 2 ? 1.636 32.607 117.910 1.00 55.24 13 ARG B C 1
ATOM 1506 O O . ARG B 2 2 ? 1.987 32.214 119.031 1.00 44.29 13 ARG B O 1
ATOM 1514 N N . LEU B 2 3 ? 0.520 32.222 117.293 1.00 28.15 14 LEU B N 1
ATOM 1515 C CA . LEU B 2 3 ? -0.459 31.295 117.837 1.00 26.13 14 LEU B CA 1
ATOM 1516 C C . LEU B 2 3 ? -0.102 29.838 117.459 1.00 23.56 14 LEU B C 1
ATOM 1517 O O . LEU B 2 3 ? -0.069 29.482 116.287 1.00 25.37 14 LEU B O 1
ATOM 1522 N N . LEU B 2 4 ? 0.152 28.997 118.454 1.00 12.48 15 LEU B N 1
ATOM 1523 C CA . LEU B 2 4 ? 0.563 27.613 118.205 1.00 4.02 15 LEU B CA 1
ATOM 1524 C C . LEU B 2 4 ? -0.192 26.565 119.005 1.00 16.18 15 LEU B C 1
ATOM 1525 O O . LEU B 2 4 ? -0.322 26.668 120.223 1.00 19.66 15 LEU B O 1
ATOM 1530 N N . THR B 2 5 ? -0.674 25.538 118.322 1.00 15.27 16 THR B N 1
ATOM 1531 C CA . THR B 2 5 ? -1.380 24.463 119.006 1.00 21.96 16 THR B CA 1
ATOM 1532 C C . THR B 2 5 ? -0.578 23.177 118.890 1.00 13.52 16 THR B C 1
ATOM 1533 O O . THR B 2 5 ? -0.281 22.718 117.803 1.00 13.11 16 THR B O 1
ATOM 1537 N N . THR B 2 6 ? -0.211 22.600 120.018 1.00 24.72 17 THR B N 1
ATOM 1538 C CA . THR B 2 6 ? 0.556 21.374 119.975 1.00 14.68 17 THR B CA 1
ATOM 1539 C C . THR B 2 6 ? -0.303 20.211 120.415 1.00 17.78 17 THR B C 1
ATOM 1540 O O . THR B 2 6 ? -1.034 20.288 121.396 1.00 18.64 17 THR B O 1
ATOM 1544 N N . ARG B 2 7 ? -0.212 19.122 119.677 1.00 23.02 18 ARG B N 1
ATOM 1545 C CA . ARG B 2 7 ? -0.980 17.957 120.026 1.00 8.62 18 ARG B CA 1
ATOM 1546 C C . ARG B 2 7 ? -0.145 16.706 120.234 1.00 9.33 18 ARG B C 1
ATOM 1547 O O . ARG B 2 7 ? 0.734 16.367 119.439 1.00 26.10 18 ARG B O 1
ATOM 1555 N N . ASN B 2 8 ? -0.445 16.032 121.333 1.00 7.69 19 ASN B N 1
ATOM 1556 C CA . ASN B 2 8 ? 0.195 14.788 121.715 1.00 6.47 19 ASN B CA 1
ATOM 1557 C C . ASN B 2 8 ? -0.925 13.897 122.215 1.00 7.40 19 ASN B C 1
ATOM 1558 O O . ASN B 2 8 ? -1.494 14.143 123.279 1.00 13.54 19 ASN B O 1
ATOM 1563 N N . GLY B 2 9 ? -1.256 12.873 121.442 1.00 5.27 20 GLY B N 1
ATOM 1564 C CA . GLY B 2 9 ? -2.333 11.985 121.853 1.00 8.74 20 GLY B CA 1
ATOM 1565 C C . GLY B 2 9 ? -3.670 12.703 121.945 1.00 2.00 20 GLY B C 1
ATOM 1566 O O . GLY B 2 9 ? -4.049 13.454 121.047 1.00 24.15 20 GLY B O 1
ATOM 1567 N N . HIS B 2 10 ? -4.391 12.457 123.030 1.00 12.93 21 HIS B N 1
ATOM 1568 C CA . HIS B 2 10 ? -5.689 13.077 123.267 1.00 8.52 21 HIS B CA 1
ATOM 1569 C C . HIS B 2 10 ? -5.528 14.302 124.166 1.00 10.74 21 HIS B C 1
ATOM 1570 O O . HIS B 2 10 ? -6.409 14.618 124.958 1.00 19.42 21 HIS B O 1
ATOM 1577 N N . THR B 2 11 ? -4.386 14.970 124.057 1.00 5.33 22 THR B N 1
ATOM 1578 C CA . THR B 2 11 ? -4.117 16.168 124.847 1.00 5.44 22 THR B CA 1
ATOM 1579 C C . THR B 2 11 ? -3.558 17.281 123.940 1.00 3.03 22 THR B C 1
ATOM 1580 O O . THR B 2 11 ? -2.766 17.039 123.029 1.00 2.91 22 THR B O 1
ATOM 1584 N N . THR B 2 12 ? -4.018 18.502 124.162 1.00 4.58 23 THR B N 1
ATOM 1585 C CA . THR B 2 12 ? -3.552 19.619 123.366 1.00 7.13 23 THR B CA 1
ATOM 1586 C C . THR B 2 12 ? -3.134 20.773 124.264 1.00 11.77 23 THR B C 1
ATOM 1587 O O . THR B 2 12 ? -3.462 20.822 125.458 1.00 20.66 23 THR B O 1
ATOM 1591 N N . SER B 2 13 ? -2.386 21.690 123.668 1.00 5.70 24 SER B N 1
ATOM 1592 C CA . SER B 2 13 ? -1.910 22.867 124.359 1.00 11.40 24 SER B CA 1
ATOM 1593 C C . SER B 2 13 ? -1.805 23.980 123.342 1.00 10.12 24 SER B C 1
ATOM 1594 O O . SER B 2 13 ? -1.073 23.863 122.359 1.00 17.83 24 SER B O 1
ATOM 1597 N N . THR B 2 14 ? -2.559 25.047 123.566 1.00 22.11 25 THR B N 1
ATOM 1598 C CA . THR B 2 14 ? -2.523 26.203 122.684 1.00 4.62 25 THR B CA 1
ATOM 1599 C C . THR B 2 14 ? -1.890 27.397 123.393 1.00 9.79 25 THR B C 1
ATOM 1600 O O . THR B 2 14 ? -2.176 27.666 124.558 1.00 33.00 25 THR B O 1
ATOM 1604 N N . THR B 2 15 ? -1.012 28.099 122.694 1.00 17.41 26 THR B N 1
ATOM 1605 C CA . THR B 2 15 ? -0.349 29.275 123.252 1.00 29.30 26 THR B CA 1
ATOM 1606 C C . THR B 2 15 ? -0.425 30.426 122.249 1.00 20.41 26 THR B C 1
ATOM 1607 O O . THR B 2 15 ? -0.205 30.228 121.055 1.00 5.37 26 THR B O 1
ATOM 1611 N N . GLN B 2 16 ? -0.761 31.626 122.708 1.00 16.21 27 GLN B N 1
ATOM 1612 C CA . GLN B 2 16 ? -0.817 32.751 121.772 1.00 7.00 27 GLN B CA 1
ATOM 1613 C C . GLN B 2 16 ? 0.433 33.645 121.871 1.00 7.38 27 GLN B C 1
ATOM 1614 O O . GLN B 2 16 ? 0.511 34.697 121.235 1.00 28.45 27 GLN B O 1
ATOM 1620 N N . SER B 2 17 ? 1.407 33.220 122.679 1.00 14.78 28 SER B N 1
ATOM 1621 C CA . SER B 2 17 ? 2.670 33.954 122.837 1.00 34.55 28 SER B CA 1
ATOM 1622 C C . SER B 2 17 ? 3.805 32.964 122.590 1.00 45.15 28 SER B C 1
ATOM 1623 O O . SER B 2 17 ? 4.687 32.764 123.437 1.00 32.78 28 SER B O 1
ATOM 1626 N N . SER B 2 18 ? 3.789 32.395 121.390 1.00 37.47 29 SER B N 1
ATOM 1627 C CA . SER B 2 18 ? 4.733 31.373 120.972 1.00 31.40 29 SER B CA 1
ATOM 1628 C C . SER B 2 18 ? 5.868 31.978 120.157 1.00 23.21 29 SER B C 1
ATOM 1629 O O . SER B 2 18 ? 5.645 32.788 119.262 1.00 39.82 29 SER B O 1
ATOM 1632 N N . VAL B 2 19 ? 7.091 31.589 120.490 1.00 27.59 30 VAL B N 1
ATOM 1633 C CA . VAL B 2 19 ? 8.277 32.061 119.787 1.00 13.54 30 VAL B CA 1
ATOM 1634 C C . VAL B 2 19 ? 8.780 31.025 118.779 1.00 19.85 30 VAL B C 1
ATOM 1635 O O . VAL B 2 19 ? 9.867 31.161 118.228 1.00 20.99 30 VAL B O 1
ATOM 1639 N N . GLY B 2 20 ? 7.978 29.989 118.552 1.00 10.64 31 GLY B N 1
ATOM 1640 C CA . GLY B 2 20 ? 8.358 28.871 117.708 1.00 2.00 31 GLY B CA 1
ATOM 1641 C C . GLY B 2 20 ? 8.881 27.678 118.488 1.00 2.10 31 GLY B C 1
ATOM 1642 O O . GLY B 2 20 ? 8.928 27.704 119.711 1.00 24.73 31 GLY B O 1
ATOM 1643 N N . VAL B 2 21 ? 9.258 26.624 117.773 1.00 5.38 32 VAL B N 1
ATOM 1644 C CA . VAL B 2 21 ? 9.681 25.374 118.391 1.00 8.88 32 VAL B CA 1
ATOM 1645 C C . VAL B 2 21 ? 11.171 25.184 118.084 1.00 8.77 32 VAL B C 1
ATOM 1646 O O . VAL B 2 21 ? 11.627 25.460 116.974 1.00 27.01 32 VAL B O 1
ATOM 1650 N N . THR B 2 22 ? 11.936 24.740 119.073 1.00 14.26 33 THR B N 1
ATOM 1651 C CA . THR B 2 22 ? 13.359 24.513 118.871 1.00 8.28 33 THR B CA 1
ATOM 1652 C C . THR B 2 22 ? 13.638 23.030 118.937 1.00 10.94 33 THR B C 1
ATOM 1653 O O . THR B 2 22 ? 13.304 22.370 119.920 1.00 16.20 33 THR B O 1
ATOM 1657 N N . TYR B 2 23 ? 14.239 22.515 117.870 1.00 16.67 34 TYR B N 1
ATOM 1658 C CA . TYR B 2 23 ? 14.605 21.105 117.782 1.00 3.89 34 TYR B CA 1
ATOM 1659 C C . TYR B 2 23 ? 16.059 20.968 118.202 1.00 3.58 34 TYR B C 1
ATOM 1660 O O . TYR B 2 23 ? 16.933 21.649 117.672 1.00 14.60 34 TYR B O 1
ATOM 1669 N N . GLY B 2 24 ? 16.320 20.094 119.161 1.00 9.05 35 GLY B N 1
ATOM 1670 C CA . GLY B 2 24 ? 17.682 19.936 119.608 1.00 7.80 35 GLY B CA 1
ATOM 1671 C C . GLY B 2 24 ? 18.425 18.736 119.059 1.00 3.99 35 GLY B C 1
ATOM 1672 O O . GLY B 2 24 ? 17.919 17.622 119.099 1.00 9.88 35 GLY B O 1
ATOM 1673 N N . TYR B 2 25 ? 19.510 18.994 118.348 1.00 13.59 36 TYR B N 1
ATOM 1674 C CA . TYR B 2 25 ? 20.506 17.996 117.979 1.00 11.28 36 TYR B CA 1
ATOM 1675 C C . TYR B 2 25 ? 20.031 17.140 116.817 1.00 10.84 36 TYR B C 1
ATOM 1676 O O . TYR B 2 25 ? 20.811 16.426 116.199 1.00 9.32 36 TYR B O 1
ATOM 1685 N N . SER B 2 26 ? 18.740 17.217 116.527 1.00 12.17 37 SER B N 1
ATOM 1686 C CA . SER B 2 26 ? 18.152 16.419 115.461 1.00 12.51 37 SER B CA 1
ATOM 1687 C C . SER B 2 26 ? 16.732 16.854 115.142 1.00 21.58 37 SER B C 1
ATOM 1688 O O . SER B 2 26 ? 16.096 17.546 115.929 1.00 26.73 37 SER B O 1
ATOM 1691 N N . THR B 2 27 ? 16.220 16.408 114.004 1.00 29.15 38 THR B N 1
ATOM 1692 C CA . THR B 2 27 ? 14.807 16.576 113.689 1.00 31.90 38 THR B CA 1
ATOM 1693 C C . THR B 2 27 ? 14.080 15.221 113.650 1.00 38.64 38 THR B C 1
ATOM 1694 O O . THR B 2 27 ? 12.868 15.170 113.434 1.00 53.20 38 THR B O 1
ATOM 1698 N N . GLN B 2 28 ? 14.820 14.133 113.873 1.00 55.68 39 GLN B N 1
ATOM 1699 C CA . GLN B 2 28 ? 14.246 12.783 113.859 1.00 60.88 39 GLN B CA 1
ATOM 1700 C C . GLN B 2 28 ? 14.723 11.871 114.996 1.00 77.07 39 GLN B C 1
ATOM 1701 O O . GLN B 2 28 ? 15.398 12.320 115.924 1.00 82.87 39 GLN B O 1
ATOM 1707 N N . GLU B 2 29 ? 14.365 10.586 114.904 1.00 88.34 40 GLU B N 1
ATOM 1708 C CA . GLU B 2 29 ? 14.746 9.567 115.894 1.00 92.35 40 GLU B CA 1
ATOM 1709 C C . GLU B 2 29 ? 15.531 8.418 115.233 1.00 90.66 40 GLU B C 1
ATOM 1710 O O . GLU B 2 29 ? 15.075 7.862 114.223 1.00 79.10 40 GLU B O 1
ATOM 1716 N N . ASP B 2 30 ? 16.696 8.069 115.802 1.00 96.27 41 ASP B N 1
ATOM 1717 C CA . ASP B 2 30 ? 17.537 6.971 115.285 1.00 89.23 41 ASP B CA 1
ATOM 1718 C C . ASP B 2 30 ? 16.695 5.677 115.207 1.00 83.04 41 ASP B C 1
ATOM 1719 O O . ASP B 2 30 ? 15.511 5.679 115.564 1.00 85.64 41 ASP B O 1
ATOM 1724 N N . HIS B 2 31 ? 17.281 4.582 114.752 1.00 75.89 42 HIS B N 1
ATOM 1725 C CA . HIS B 2 31 ? 16.478 3.399 114.671 1.00 79.59 42 HIS B CA 1
ATOM 1726 C C . HIS B 2 31 ? 16.066 3.088 116.070 1.00 65.29 42 HIS B C 1
ATOM 1727 O O . HIS B 2 31 ? 16.912 3.012 116.982 1.00 71.13 42 HIS B O 1
ATOM 1734 N N . VAL B 2 32 ? 14.772 2.881 116.267 1.00 58.51 43 VAL B N 1
ATOM 1735 C CA . VAL B 2 32 ? 14.261 2.483 117.565 1.00 42.41 43 VAL B CA 1
ATOM 1736 C C . VAL B 2 32 ? 14.317 0.960 117.721 1.00 48.41 43 VAL B C 1
ATOM 1737 O O . VAL B 2 32 ? 13.901 0.401 118.745 1.00 50.56 43 VAL B O 1
ATOM 1741 N N . SER B 2 33 ? 14.820 0.289 116.690 1.00 35.39 44 SER B N 1
ATOM 1742 C CA . SER B 2 33 ? 14.978 -1.158 116.739 1.00 42.17 44 SER B CA 1
ATOM 1743 C C . SER B 2 33 ? 16.399 -1.471 116.276 1.00 35.98 44 SER B C 1
ATOM 1744 O O . SER B 2 33 ? 16.784 -1.194 115.146 1.00 23.33 44 SER B O 1
ATOM 1747 N N . GLY B 2 34 ? 17.195 -2.005 117.184 1.00 30.89 45 GLY B N 1
ATOM 1748 C CA . GLY B 2 34 ? 18.550 -2.336 116.832 1.00 5.70 45 GLY B CA 1
ATOM 1749 C C . GLY B 2 34 ? 18.801 -3.727 117.365 1.00 5.87 45 GLY B C 1
ATOM 1750 O O . GLY B 2 34 ? 17.900 -4.349 117.929 1.00 24.07 45 GLY B O 1
ATOM 1751 N N . PRO B 2 35 ? 20.029 -4.226 117.240 1.00 10.30 46 PRO B N 1
ATOM 1752 C CA . PRO B 2 35 ? 20.388 -5.565 117.709 1.00 20.20 46 PRO B CA 1
ATOM 1753 C C . PRO B 2 35 ? 20.197 -5.885 119.189 1.00 11.16 46 PRO B C 1
ATOM 1754 O O . PRO B 2 35 ? 20.041 -7.049 119.552 1.00 29.29 46 PRO B O 1
ATOM 1758 N N . ASN B 2 36 ? 20.192 -4.861 120.036 1.00 6.42 47 ASN B N 1
ATOM 1759 C CA . ASN B 2 36 ? 20.085 -5.068 121.480 1.00 5.86 47 ASN B CA 1
ATOM 1760 C C . ASN B 2 36 ? 18.733 -5.471 122.044 1.00 6.81 47 ASN B C 1
ATOM 1761 O O . ASN B 2 36 ? 18.629 -5.793 123.228 1.00 11.18 47 ASN B O 1
ATOM 1766 N N . THR B 2 37 ? 17.701 -5.459 121.209 1.00 11.22 48 THR B N 1
ATOM 1767 C CA . THR B 2 37 ? 16.354 -5.815 121.644 1.00 2.00 48 THR B CA 1
ATOM 1768 C C . THR B 2 37 ? 15.836 -7.026 120.866 1.00 14.23 48 THR B C 1
ATOM 1769 O O . THR B 2 37 ? 14.732 -7.511 121.104 1.00 14.72 48 THR B O 1
ATOM 1773 N N . SER B 2 38 ? 16.651 -7.519 119.941 1.00 13.49 49 SER B N 1
ATOM 1774 C CA . SER B 2 38 ? 16.294 -8.690 119.153 1.00 3.52 49 SER B CA 1
ATOM 1775 C C . SER B 2 38 ? 14.852 -8.716 118.624 1.00 15.50 49 SER B C 1
ATOM 1776 O O . SER B 2 38 ? 14.208 -9.773 118.631 1.00 22.85 49 SER B O 1
ATOM 1779 N N . GLY B 2 39 ? 14.353 -7.563 118.173 1.00 8.33 50 GLY B N 1
ATOM 1780 C CA . GLY B 2 39 ? 13.006 -7.476 117.622 1.00 2.00 50 GLY B CA 1
ATOM 1781 C C . GLY B 2 39 ? 11.824 -7.566 118.579 1.00 9.29 50 GLY B C 1
ATOM 1782 O O . GLY B 2 39 ? 10.665 -7.560 118.149 1.00 23.69 50 GLY B O 1
ATOM 1783 N N . LEU B 2 40 ? 12.101 -7.629 119.876 1.00 13.44 51 LEU B N 1
ATOM 1784 C CA . LEU B 2 40 ? 11.046 -7.755 120.874 1.00 2.83 51 LEU B CA 1
ATOM 1785 C C . LEU B 2 40 ? 10.491 -6.422 121.399 1.00 14.18 51 LEU B C 1
ATOM 1786 O O . LEU B 2 40 ? 9.559 -6.400 122.211 1.00 19.96 51 LEU B O 1
ATOM 1791 N N . GLU B 2 41 ? 11.052 -5.306 120.946 1.00 13.49 52 GLU B N 1
ATOM 1792 C CA . GLU B 2 41 ? 10.557 -4.008 121.399 1.00 9.03 52 GLU B CA 1
ATOM 1793 C C . GLU B 2 41 ? 9.188 -3.742 120.787 1.00 5.64 52 GLU B C 1
ATOM 1794 O O . GLU B 2 41 ? 8.828 -4.356 119.785 1.00 18.15 52 GLU B O 1
ATOM 1800 N N . THR B 2 42 ? 8.419 -2.844 121.402 1.00 11.77 53 THR B N 1
ATOM 1801 C CA . THR B 2 42 ? 7.093 -2.472 120.888 1.00 4.46 53 THR B CA 1
ATOM 1802 C C . THR B 2 42 ? 6.831 -1.034 121.265 1.00 5.87 53 THR B C 1
ATOM 1803 O O . THR B 2 42 ? 7.437 -0.510 122.208 1.00 14.27 53 THR B O 1
ATOM 1807 N N . ARG B 2 43 ? 5.928 -0.394 120.532 1.00 16.53 54 ARG B N 1
ATOM 1808 C CA . ARG B 2 43 ? 5.600 0.991 120.809 1.00 2.87 54 ARG B CA 1
ATOM 1809 C C . ARG B 2 43 ? 4.330 1.113 121.634 1.00 15.39 54 ARG B C 1
ATOM 1810 O O . ARG B 2 43 ? 3.385 0.365 121.427 1.00 17.37 54 ARG B O 1
ATOM 1818 N N . VAL B 2 44 ? 4.319 2.053 122.579 1.00 7.15 55 VAL B N 1
ATOM 1819 C CA . VAL B 2 44 ? 3.148 2.264 123.426 1.00 11.29 55 VAL B CA 1
ATOM 1820 C C . VAL B 2 44 ? 2.636 3.695 123.272 1.00 4.63 55 VAL B C 1
ATOM 1821 O O . VAL B 2 44 ? 3.005 4.577 124.039 1.00 17.48 55 VAL B O 1
ATOM 1825 N N . VAL B 2 45 ? 1.778 3.926 122.285 1.00 12.27 56 VAL B N 1
ATOM 1826 C CA . VAL B 2 45 ? 1.246 5.269 122.054 1.00 15.01 56 VAL B CA 1
ATOM 1827 C C . VAL B 2 45 ? 0.426 5.835 123.199 1.00 11.51 56 VAL B C 1
ATOM 1828 O O . VAL B 2 45 ? 0.345 7.059 123.355 1.00 19.04 56 VAL B O 1
ATOM 1832 N N . GLN B 2 46 ? -0.195 4.956 123.985 1.00 2.38 57 GLN B N 1
ATOM 1833 C CA . GLN B 2 46 ? -1.015 5.404 125.121 1.00 14.22 57 GLN B CA 1
ATOM 1834 C C . GLN B 2 46 ? -0.235 6.225 126.147 1.00 2.61 57 GLN B C 1
ATOM 1835 O O . GLN B 2 46 ? -0.825 6.841 127.016 1.00 11.12 57 GLN B O 1
ATOM 1841 N N . ALA B 2 47 ? 1.090 6.234 126.029 1.00 7.90 58 ALA B N 1
ATOM 1842 C CA . ALA B 2 47 ? 1.958 6.960 126.943 1.00 3.04 58 ALA B CA 1
ATOM 1843 C C . ALA B 2 47 ? 2.417 8.289 126.355 1.00 8.32 58 ALA B C 1
ATOM 1844 O O . ALA B 2 47 ? 2.958 9.128 127.062 1.00 12.23 58 ALA B O 1
ATOM 1846 N N . GLU B 2 48 ? 2.206 8.475 125.056 1.00 6.32 59 GLU B N 1
ATOM 1847 C CA . GLU B 2 48 ? 2.644 9.689 124.373 1.00 4.45 59 GLU B CA 1
ATOM 1848 C C . GLU B 2 48 ? 1.626 10.829 124.462 1.00 18.19 59 GLU B C 1
ATOM 1849 O O . GLU B 2 48 ? 0.933 11.159 123.501 1.00 8.65 59 GLU B O 1
ATOM 1855 N N . ARG B 2 49 ? 1.566 11.449 125.630 1.00 23.43 60 ARG B N 1
ATOM 1856 C CA . ARG B 2 49 ? 0.622 12.526 125.865 1.00 10.63 60 ARG B CA 1
ATOM 1857 C C . ARG B 2 49 ? 1.187 13.410 126.981 1.00 14.38 60 ARG B C 1
ATOM 1858 O O . ARG B 2 49 ? 2.094 12.994 127.696 1.00 17.68 60 ARG B O 1
ATOM 1866 N N . PHE B 2 50 ? 0.641 14.612 127.141 1.00 9.54 61 PHE B N 1
ATOM 1867 C CA . PHE B 2 50 ? 1.118 15.556 128.153 1.00 8.07 61 PHE B CA 1
ATOM 1868 C C . PHE B 2 50 ? 0.878 15.255 129.623 1.00 7.26 61 PHE B C 1
ATOM 1869 O O . PHE B 2 50 ? -0.178 14.773 129.999 1.00 12.97 61 PHE B O 1
ATOM 1877 N N . PHE B 2 51 ? 1.878 15.574 130.447 1.00 13.73 62 PHE B N 1
ATOM 1878 C CA . PHE B 2 51 ? 1.778 15.471 131.903 1.00 3.92 62 PHE B CA 1
ATOM 1879 C C . PHE B 2 51 ? 2.398 16.778 132.404 1.00 15.41 62 PHE B C 1
ATOM 1880 O O . PHE B 2 51 ? 3.135 17.435 131.663 1.00 15.14 62 PHE B O 1
ATOM 1888 N N . LYS B 2 52 ? 2.126 17.145 133.650 1.00 10.58 63 LYS B N 1
ATOM 1889 C CA . LYS B 2 52 ? 2.517 18.457 134.152 1.00 2.00 63 LYS B CA 1
ATOM 1890 C C . LYS B 2 52 ? 3.372 18.408 135.414 1.00 4.32 63 LYS B C 1
ATOM 1891 O O . LYS B 2 52 ? 3.271 17.484 136.213 1.00 24.74 63 LYS B O 1
ATOM 1897 N N . LYS B 2 53 ? 4.223 19.418 135.567 1.00 10.39 64 LYS B N 1
ATOM 1898 C CA . LYS B 2 53 ? 5.077 19.570 136.735 1.00 10.93 64 LYS B CA 1
ATOM 1899 C C . LYS B 2 53 ? 5.316 21.045 136.934 1.00 9.68 64 LYS B C 1
ATOM 1900 O O . LYS B 2 53 ? 5.505 21.774 135.970 1.00 18.18 64 LYS B O 1
ATOM 1906 N N . HIS B 2 54 ? 5.276 21.483 138.183 1.00 17.34 65 HIS B N 1
ATOM 1907 C CA . HIS B 2 54 ? 5.545 22.870 138.520 1.00 3.70 65 HIS B CA 1
ATOM 1908 C C . HIS B 2 54 ? 7.059 22.916 138.722 1.00 17.98 65 HIS B C 1
ATOM 1909 O O . HIS B 2 54 ? 7.595 22.105 139.470 1.00 18.32 65 HIS B O 1
ATOM 1916 N N . LEU B 2 55 ? 7.755 23.828 138.046 1.00 17.92 66 LEU B N 1
ATOM 1917 C CA . LEU B 2 55 ? 9.206 23.923 138.200 1.00 7.11 66 LEU B CA 1
ATOM 1918 C C . LEU B 2 55 ? 9.608 24.802 139.389 1.00 7.44 66 LEU B C 1
ATOM 1919 O O . LEU B 2 55 ? 10.346 24.364 140.269 1.00 17.40 66 LEU B O 1
ATOM 1924 N N . PHE B 2 56 ? 9.127 26.042 139.418 1.00 18.14 67 PHE B N 1
ATOM 1925 C CA . PHE B 2 56 ? 9.451 26.947 140.518 1.00 9.89 67 PHE B CA 1
ATOM 1926 C C . PHE B 2 56 ? 8.794 28.296 140.384 1.00 9.68 67 PHE B C 1
ATOM 1927 O O . PHE B 2 56 ? 8.162 28.598 139.367 1.00 16.50 67 PHE B O 1
ATOM 1935 N N . ASP B 2 57 ? 8.953 29.106 141.421 1.00 5.28 68 ASP B N 1
ATOM 1936 C CA . ASP B 2 57 ? 8.385 30.441 141.435 1.00 5.08 68 ASP B CA 1
ATOM 1937 C C . ASP B 2 57 ? 9.477 31.463 141.154 1.00 6.76 68 ASP B C 1
ATOM 1938 O O . ASP B 2 57 ? 10.398 31.641 141.950 1.00 15.24 68 ASP B O 1
ATOM 1943 N N . TRP B 2 58 ? 9.372 32.118 140.004 1.00 21.03 69 TRP B N 1
ATOM 1944 C CA . TRP B 2 58 ? 10.340 33.124 139.592 1.00 2.00 69 TRP B CA 1
ATOM 1945 C C . TRP B 2 58 ? 9.991 34.400 140.326 1.00 4.89 69 TRP B C 1
ATOM 1946 O O . TRP B 2 58 ? 8.959 35.022 140.072 1.00 6.47 69 TRP B O 1
ATOM 1957 N N . THR B 2 59 ? 10.860 34.770 141.259 1.00 23.68 70 THR B N 1
ATOM 1958 C CA . THR B 2 59 ? 10.674 35.955 142.080 1.00 7.33 70 THR B CA 1
ATOM 1959 C C . THR B 2 59 ? 11.833 36.929 141.883 1.00 13.70 70 THR B C 1
ATOM 1960 O O . THR B 2 59 ? 12.936 36.535 141.496 1.00 21.04 70 THR B O 1
ATOM 1964 N N . PRO B 2 60 ? 11.600 38.218 142.169 1.00 18.28 71 PRO B N 1
ATOM 1965 C CA . PRO B 2 60 ? 12.604 39.282 142.017 1.00 16.01 71 PRO B CA 1
ATOM 1966 C C . PRO B 2 60 ? 13.927 39.078 142.724 1.00 4.54 71 PRO B C 1
ATOM 1967 O O . PRO B 2 60 ? 14.940 39.609 142.291 1.00 21.24 71 PRO B O 1
ATOM 1971 N N . ASP B 2 61 ? 13.911 38.325 143.818 1.00 17.49 72 ASP B N 1
ATOM 1972 C CA . ASP B 2 61 ? 15.120 38.069 144.593 1.00 3.71 72 ASP B CA 1
ATOM 1973 C C . ASP B 2 61 ? 16.099 37.134 143.897 1.00 10.01 72 ASP B C 1
ATOM 1974 O O . ASP B 2 61 ? 17.306 37.249 144.070 1.00 38.31 72 ASP B O 1
ATOM 1979 N N . LYS B 2 62 ? 15.581 36.203 143.110 1.00 20.01 73 LYS B N 1
ATOM 1980 C CA . LYS B 2 62 ? 16.437 35.259 142.417 1.00 9.08 73 LYS B CA 1
ATOM 1981 C C . LYS B 2 62 ? 17.324 35.976 141.414 1.00 14.65 73 LYS B C 1
ATOM 1982 O O . LYS B 2 62 ? 16.834 36.653 140.514 1.00 10.15 73 LYS B O 1
ATOM 1988 N N . ALA B 2 63 ? 18.638 35.851 141.598 1.00 14.65 74 ALA B N 1
ATOM 1989 C CA . ALA B 2 63 ? 19.601 36.505 140.711 1.00 3.57 74 ALA B CA 1
ATOM 1990 C C . ALA B 2 63 ? 20.084 35.655 139.567 1.00 10.00 74 ALA B C 1
ATOM 1991 O O . ALA B 2 63 ? 19.752 34.471 139.452 1.00 28.81 74 ALA B O 1
ATOM 199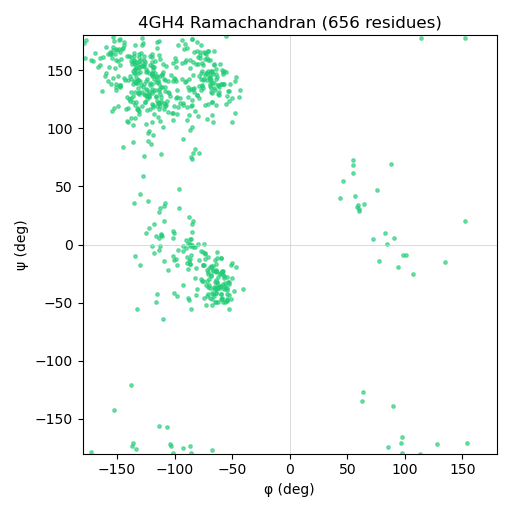3 N N . PHE B 2 64 ? 20.892 36.283 138.723 1.00 9.39 75 PHE B N 1
ATOM 1994 C CA . PHE B 2 64 ? 21.479 35.606 137.578 1.00 13.30 75 PHE B CA 1
ATOM 1995 C C . PHE B 2 64 ? 22.171 34.322 138.035 1.00 7.49 75 PHE B C 1
ATOM 1996 O O . PHE B 2 64 ? 22.846 34.295 139.060 1.00 13.40 75 PHE B O 1
ATOM 2004 N N . GLY B 2 65 ? 22.005 33.257 137.270 1.00 14.91 76 GLY B N 1
ATOM 2005 C CA . GLY B 2 65 ? 22.637 32.010 137.639 1.00 2.00 76 GLY B CA 1
ATOM 2006 C C . GLY B 2 65 ? 21.732 31.111 138.441 1.00 5.08 76 GLY B C 1
ATOM 2007 O O . GLY B 2 65 ? 22.002 29.916 138.537 1.00 19.19 76 GLY B O 1
ATOM 2008 N N . HIS B 2 66 ? 20.682 31.669 139.045 1.00 3.03 77 HIS B N 1
ATOM 2009 C CA . HIS B 2 66 ? 19.762 30.842 139.811 1.00 2.00 77 HIS B CA 1
ATOM 2010 C C . HIS B 2 66 ? 19.279 29.754 138.873 1.00 10.25 77 HIS B C 1
ATOM 2011 O O . HIS B 2 66 ? 18.685 30.037 137.830 1.00 8.50 77 HIS B O 1
ATOM 2018 N N . LEU B 2 67 ? 19.516 28.506 139.246 1.00 22.61 78 LEU B N 1
ATOM 2019 C CA . LEU B 2 67 ? 19.165 27.416 138.361 1.00 14.58 78 LEU B CA 1
ATOM 2020 C C . LEU B 2 67 ? 18.256 26.355 138.951 1.00 7.97 78 LEU B C 1
ATOM 2021 O O . LEU B 2 67 ? 18.474 25.885 140.062 1.00 17.86 78 LEU B O 1
ATOM 2026 N N . GLU B 2 68 ? 17.236 25.985 138.181 1.00 10.63 79 GLU B N 1
ATOM 2027 C CA . GLU B 2 68 ? 16.281 24.960 138.569 1.00 15.12 79 GLU B CA 1
ATOM 2028 C C . GLU B 2 68 ? 16.333 23.826 137.537 1.00 12.90 79 GLU B C 1
ATOM 2029 O O . GLU B 2 68 ? 16.403 24.079 136.337 1.00 23.00 79 GLU B O 1
ATOM 2035 N N . LYS B 2 69 ? 16.300 22.580 138.001 1.00 2.00 80 LYS B N 1
ATOM 2036 C CA . LYS B 2 69 ? 16.370 21.435 137.094 1.00 7.88 80 LYS B CA 1
ATOM 2037 C C . LYS B 2 69 ? 15.334 20.351 137.376 1.00 5.94 80 LYS B C 1
ATOM 2038 O O . LYS B 2 69 ? 14.855 20.179 138.502 1.00 18.83 80 LYS B O 1
ATOM 2044 N N . LEU B 2 70 ? 15.010 19.604 136.332 1.00 9.03 81 LEU B N 1
ATOM 2045 C CA . LEU B 2 70 ? 14.063 18.513 136.436 1.00 6.81 81 LEU B CA 1
ATOM 2046 C C . LEU B 2 70 ? 14.621 17.388 135.564 1.00 18.57 81 LEU B C 1
ATOM 2047 O O . LEU B 2 70 ? 14.585 17.486 134.330 1.00 8.11 81 LEU B O 1
ATOM 2052 N N . GLU B 2 71 ? 15.167 16.344 136.196 1.00 7.40 82 GLU B N 1
ATOM 2053 C CA . GLU B 2 71 ? 15.720 15.219 135.448 1.00 6.56 82 GLU B CA 1
ATOM 2054 C C . GLU B 2 71 ? 14.579 14.367 134.927 1.00 6.84 82 GLU B C 1
ATOM 2055 O O . GLU B 2 71 ? 13.623 14.106 135.648 1.00 19.03 82 GLU B O 1
ATOM 2061 N N . LEU B 2 72 ? 14.676 13.931 133.675 1.00 7.22 83 LEU B N 1
ATOM 2062 C CA . LEU B 2 72 ? 13.613 13.129 133.082 1.00 9.90 83 LEU B CA 1
ATOM 2063 C C . LEU B 2 72 ? 14.099 11.724 132.751 1.00 21.94 83 LEU B C 1
ATOM 2064 O O . LEU B 2 72 ? 15.247 11.530 132.352 1.00 21.11 83 LEU B O 1
ATOM 2069 N N . PRO B 2 73 ? 13.217 10.725 132.897 1.00 10.62 84 PRO B N 1
ATOM 2070 C CA . PRO B 2 73 ? 11.837 10.907 133.347 1.00 10.67 84 PRO B CA 1
ATOM 2071 C C . PRO B 2 73 ? 11.706 11.143 134.853 1.00 9.96 84 PRO B C 1
ATOM 2072 O O . PRO B 2 73 ? 12.580 10.769 135.626 1.00 18.69 84 PRO B O 1
ATOM 2076 N N . THR B 2 74 ? 10.614 11.779 135.263 1.00 18.01 85 THR B N 1
ATOM 2077 C CA . THR B 2 74 ? 10.372 12.026 136.678 1.00 18.35 85 THR B CA 1
ATOM 2078 C C . THR B 2 74 ? 9.330 11.017 137.115 1.00 11.37 85 THR B C 1
ATOM 2079 O O . THR B 2 74 ? 8.965 10.121 136.353 1.00 27.39 85 THR B O 1
ATOM 2083 N N . ASP B 2 75 ? 8.856 11.155 138.348 1.00 20.46 86 ASP B N 1
ATOM 2084 C CA . ASP B 2 75 ? 7.846 10.245 138.839 1.00 24.38 86 ASP B CA 1
ATOM 2085 C C . ASP B 2 75 ? 6.594 10.545 138.021 1.00 32.94 86 ASP B C 1
ATOM 2086 O O . ASP B 2 75 ? 6.112 11.683 137.985 1.00 41.05 86 ASP B O 1
ATOM 2091 N N . HIS B 2 76 ? 6.086 9.522 137.351 1.00 11.77 87 HIS B N 1
ATOM 2092 C CA . HIS B 2 76 ? 4.917 9.666 136.506 1.00 14.49 87 HIS B CA 1
ATOM 2093 C C . HIS B 2 76 ? 3.831 8.747 137.062 1.00 13.25 87 HIS B C 1
ATOM 2094 O O . HIS B 2 76 ? 4.005 7.529 137.110 1.00 17.13 87 HIS B O 1
ATOM 2101 N N . LYS B 2 77 ? 2.714 9.333 137.480 1.00 7.38 88 LYS B N 1
ATOM 2102 C CA . LYS B 2 77 ? 1.610 8.568 138.046 1.00 9.79 88 LYS B CA 1
ATOM 2103 C C . LYS B 2 77 ? 0.644 8.000 136.992 1.00 13.84 88 LYS B C 1
ATOM 2104 O O . LYS B 2 77 ? -0.429 7.506 137.338 1.00 18.71 88 LYS B O 1
ATOM 2110 N N . GLY B 2 78 ? 1.019 8.064 135.716 1.00 8.93 89 GLY B N 1
ATOM 2111 C CA . GLY B 2 78 ? 0.151 7.553 134.669 1.00 2.00 89 GLY B CA 1
ATOM 2112 C C . GLY B 2 78 ? 0.670 6.338 133.915 1.00 8.70 89 GLY B C 1
ATOM 2113 O O . GLY B 2 78 ? 1.480 5.570 134.422 1.00 24.32 89 GLY B O 1
ATOM 2114 N N . VAL B 2 79 ? 0.181 6.156 132.696 1.00 8.23 90 VAL B N 1
ATOM 2115 C CA . VAL B 2 79 ? 0.573 5.039 131.845 1.00 9.24 90 VAL B CA 1
ATOM 2116 C C . VAL B 2 79 ? 2.089 4.937 131.641 1.00 15.38 90 VAL B C 1
ATOM 2117 O O . VAL B 2 79 ? 2.669 3.865 131.759 1.00 17.37 90 VAL B O 1
ATOM 2121 N N . TYR B 2 80 ? 2.727 6.059 131.340 1.00 9.65 91 TYR B N 1
ATOM 2122 C CA . TYR B 2 80 ? 4.155 6.064 131.108 1.00 9.20 91 TYR B CA 1
ATOM 2123 C C . TYR B 2 80 ? 4.903 5.565 132.339 1.00 16.44 91 TYR B C 1
ATOM 2124 O O . TYR B 2 80 ? 5.858 4.791 132.227 1.00 12.53 91 TYR B O 1
ATOM 2133 N N . GLY B 2 81 ? 4.471 6.012 133.512 1.00 7.66 92 GLY B N 1
ATOM 2134 C CA . GLY B 2 81 ? 5.108 5.570 134.734 1.00 2.00 92 GLY B CA 1
ATOM 2135 C C . GLY B 2 81 ? 4.946 4.069 134.961 1.00 16.28 92 GLY B C 1
ATOM 2136 O O . GLY B 2 81 ? 5.866 3.420 135.469 1.00 23.43 92 GLY B O 1
ATOM 2137 N N . HIS B 2 82 ? 3.791 3.511 134.593 1.00 2.00 93 HIS B N 1
ATOM 2138 C CA . HIS B 2 82 ? 3.568 2.083 134.785 1.00 17.44 93 HIS B CA 1
ATOM 2139 C C . HIS B 2 82 ? 4.542 1.332 133.884 1.00 24.72 93 HIS B C 1
ATOM 2140 O O . HIS B 2 82 ? 5.079 0.293 134.268 1.00 28.19 93 HIS B O 1
ATOM 2147 N N . LEU B 2 83 ? 4.769 1.866 132.686 1.00 10.65 94 LEU B N 1
ATOM 2148 C CA . LEU B 2 83 ? 5.697 1.250 131.747 1.00 9.47 94 LEU B CA 1
ATOM 2149 C C . LEU B 2 83 ? 7.067 1.048 132.409 1.00 17.65 94 LEU B C 1
ATOM 2150 O O . LEU B 2 83 ? 7.642 -0.034 132.351 1.00 16.00 94 LEU B O 1
ATOM 2155 N N . VAL B 2 84 ? 7.569 2.088 133.063 1.00 8.34 95 VAL B N 1
ATOM 2156 C CA . VAL B 2 84 ? 8.864 2.022 133.715 1.00 12.07 95 VAL B CA 1
ATOM 2157 C C . VAL B 2 84 ? 8.987 0.858 134.687 1.00 7.99 95 VAL B C 1
ATOM 2158 O O . VAL B 2 84 ? 10.084 0.300 134.855 1.00 18.81 95 VAL B O 1
ATOM 2162 N N . ASP B 2 85 ? 7.865 0.495 135.311 1.00 13.63 96 ASP B N 1
ATOM 2163 C CA . ASP B 2 85 ? 7.796 -0.608 136.291 1.00 15.48 96 ASP B CA 1
ATOM 2164 C C . ASP B 2 85 ? 7.524 -1.973 135.690 1.00 6.49 96 ASP B C 1
ATOM 2165 O O . ASP B 2 85 ? 7.813 -2.985 136.307 1.00 34.47 96 ASP B O 1
ATOM 2170 N N . SER B 2 86 ? 6.962 -1.991 134.489 1.00 13.75 97 SER B N 1
ATOM 2171 C CA . SER B 2 86 ? 6.604 -3.227 133.815 1.00 3.41 97 SER B CA 1
ATOM 2172 C C . SER B 2 86 ? 7.619 -3.696 132.791 1.00 14.83 97 SER B C 1
ATOM 2173 O O . SER B 2 86 ? 7.598 -4.851 132.388 1.00 18.57 97 SER B O 1
ATOM 2176 N N . PHE B 2 87 ? 8.504 -2.812 132.353 1.00 12.71 98 PHE B N 1
ATOM 2177 C CA . PHE B 2 87 ? 9.492 -3.200 131.350 1.00 2.93 98 PHE B CA 1
ATOM 2178 C C . PHE B 2 87 ? 10.921 -2.907 131.761 1.00 2.00 98 PHE B C 1
ATOM 2179 O O . PHE B 2 87 ? 11.231 -1.857 132.334 1.00 20.11 98 PHE B O 1
ATOM 2187 N N . ALA B 2 88 ? 11.798 -3.856 131.480 1.00 8.04 99 ALA B N 1
ATOM 2188 C CA . ALA B 2 88 ? 13.194 -3.698 131.839 1.00 7.77 99 ALA B CA 1
ATOM 2189 C C . ALA B 2 88 ? 13.871 -2.565 131.077 1.00 4.01 99 ALA B C 1
ATOM 2190 O O . ALA B 2 88 ? 14.690 -1.866 131.648 1.00 5.43 99 ALA B O 1
ATOM 2192 N N . TYR B 2 89 ? 13.506 -2.371 129.809 1.00 7.03 100 TYR B N 1
ATOM 2193 C CA . TYR B 2 89 ? 14.115 -1.344 128.955 1.00 2.00 100 TYR B CA 1
ATOM 2194 C C . TYR B 2 89 ? 13.123 -0.466 128.197 1.00 9.18 100 TYR B C 1
ATOM 2195 O O . TYR B 2 89 ? 12.104 -0.944 127.690 1.00 12.06 100 TYR B O 1
ATOM 2204 N N . MET B 2 90 ? 13.444 0.819 128.098 1.00 12.28 101 MET B N 1
ATOM 2205 C CA . MET B 2 90 ? 12.594 1.772 127.384 1.00 4.39 101 MET B CA 1
ATOM 2206 C C . MET B 2 90 ? 13.461 2.811 126.706 1.00 6.83 101 MET B C 1
ATOM 2207 O O . MET B 2 90 ? 14.655 2.913 126.991 1.00 19.86 101 MET B O 1
ATOM 2212 N N . ARG B 2 91 ? 12.836 3.586 125.821 1.00 10.55 102 ARG B N 1
ATOM 2213 C CA . ARG B 2 91 ? 13.479 4.696 125.113 1.00 7.82 102 ARG B CA 1
ATOM 2214 C C . ARG B 2 91 ? 12.366 5.614 124.607 1.00 9.33 102 ARG B C 1
ATOM 2215 O O . ARG B 2 91 ? 11.281 5.148 124.250 1.00 14.66 102 ARG B O 1
ATOM 2223 N N . ASN B 2 92 ? 12.630 6.916 124.607 1.00 3.18 103 ASN B N 1
ATOM 2224 C CA . ASN B 2 92 ? 11.656 7.899 124.154 1.00 5.22 103 ASN B CA 1
ATOM 2225 C C . ASN B 2 92 ? 12.309 9.284 124.099 1.00 11.67 103 ASN B C 1
ATOM 2226 O O . ASN B 2 92 ? 13.346 9.521 124.737 1.00 3.32 103 ASN B O 1
ATOM 2231 N N . GLY B 2 93 ? 11.719 10.187 123.317 1.00 14.67 104 GLY B N 1
ATOM 2232 C CA . GLY B 2 93 ? 12.239 11.541 123.230 1.00 5.92 104 GLY B CA 1
ATOM 2233 C C . GLY B 2 93 ? 11.310 12.422 124.048 1.00 10.97 104 GLY B C 1
ATOM 2234 O O . GLY B 2 93 ? 10.429 11.919 124.742 1.00 13.60 104 GLY B O 1
ATOM 2235 N N . TRP B 2 94 ? 11.492 13.731 123.978 1.00 16.83 105 TRP B N 1
ATOM 2236 C CA . TRP B 2 94 ? 10.633 14.638 124.726 1.00 2.05 105 TRP B CA 1
ATOM 2237 C C . TRP B 2 94 ? 10.144 15.834 123.925 1.00 10.14 105 TRP B C 1
ATOM 2238 O O . TRP B 2 94 ? 10.876 16.419 123.119 1.00 18.87 105 TRP B O 1
ATOM 2249 N N . ASP B 2 95 ? 8.881 16.169 124.149 1.00 4.48 106 ASP B N 1
ATOM 2250 C CA . ASP B 2 95 ? 8.264 17.332 123.550 1.00 5.47 106 ASP B CA 1
ATOM 2251 C C . ASP B 2 95 ? 8.007 18.159 124.812 1.00 11.06 106 ASP B C 1
ATOM 2252 O O . ASP B 2 95 ? 7.163 17.797 125.630 1.00 13.49 106 ASP B O 1
ATOM 2257 N N . VAL B 2 96 ? 8.756 19.249 124.973 1.00 5.71 107 VAL B N 1
ATOM 2258 C CA . VAL B 2 96 ? 8.664 20.099 126.157 1.00 2.84 107 VAL B CA 1
ATOM 2259 C C . VAL B 2 96 ? 8.117 21.518 125.968 1.00 10.64 107 VAL B C 1
ATOM 2260 O O . VAL B 2 96 ? 8.574 22.283 125.111 1.00 8.16 107 VAL B O 1
ATOM 2264 N N . GLU B 2 97 ? 7.146 21.868 126.802 1.00 10.46 108 GLU B N 1
ATOM 2265 C CA . GLU B 2 97 ? 6.549 23.209 126.783 1.00 2.48 108 GLU B CA 1
ATOM 2266 C C . GLU B 2 97 ? 6.752 23.776 128.183 1.00 12.03 108 GLU B C 1
ATOM 2267 O O . GLU B 2 97 ? 6.425 23.118 129.170 1.00 29.28 108 GLU B O 1
ATOM 2273 N N . VAL B 2 98 ? 7.328 24.967 128.287 1.00 6.89 109 VAL B N 1
ATOM 2274 C CA . VAL B 2 98 ? 7.518 25.584 129.602 1.00 2.00 109 VAL B CA 1
ATOM 2275 C C . VAL B 2 98 ? 6.842 26.941 129.554 1.00 11.42 109 VAL B C 1
ATOM 2276 O O . VAL B 2 98 ? 7.080 27.728 128.631 1.00 9.93 109 VAL B O 1
ATOM 2280 N N . SER B 2 99 ? 5.981 27.203 130.530 1.00 9.50 110 SER B N 1
ATOM 2281 C CA . SER B 2 99 ? 5.262 28.465 130.572 1.00 6.03 110 SER B CA 1
ATOM 2282 C C . SER B 2 99 ? 5.637 29.254 131.824 1.00 12.69 110 SER B C 1
ATOM 2283 O O . SER B 2 99 ? 5.957 28.682 132.872 1.00 23.81 110 SER B O 1
ATOM 2286 N N . ALA B 2 100 ? 5.618 30.575 131.688 1.00 9.15 111 ALA B N 1
ATOM 2287 C CA . ALA B 2 100 ? 5.956 31.489 132.769 1.00 16.86 111 ALA B CA 1
ATOM 2288 C C . ALA B 2 100 ? 5.052 32.702 132.606 1.00 13.40 111 ALA B C 1
ATOM 2289 O O . ALA B 2 100 ? 5.452 33.701 132.016 1.00 20.92 111 ALA B O 1
ATOM 2291 N N . VAL B 2 101 ? 3.834 32.603 133.134 1.00 21.38 112 VAL B N 1
ATOM 2292 C CA . VAL B 2 101 ? 2.839 33.666 133.020 1.00 4.86 112 VAL B CA 1
ATOM 2293 C C . VAL B 2 101 ? 2.894 34.797 134.057 1.00 11.32 112 VAL B C 1
ATOM 2294 O O . VAL B 2 101 ? 2.780 34.555 135.251 1.00 25.15 112 VAL B O 1
ATOM 2298 N N . GLY B 2 102 ? 3.088 36.026 133.576 1.00 12.02 113 GLY B N 1
ATOM 2299 C CA . GLY B 2 102 ? 3.091 37.220 134.415 1.00 7.74 113 GLY B CA 1
ATOM 2300 C C . GLY B 2 102 ? 2.292 38.170 133.529 1.00 15.73 113 GLY B C 1
ATOM 2301 O O . GLY B 2 102 ? 1.129 37.911 133.206 1.00 11.52 113 GLY B O 1
ATOM 2302 N N . ASN B 2 103 ? 2.877 39.290 133.144 1.00 16.22 114 ASN B N 1
ATOM 2303 C CA . ASN B 2 103 ? 2.199 40.143 132.188 1.00 20.24 114 ASN B CA 1
ATOM 2304 C C . ASN B 2 103 ? 3.269 40.910 131.441 1.00 19.55 114 ASN B C 1
ATOM 2305 O O . ASN B 2 103 ? 4.462 40.772 131.740 1.00 15.60 114 ASN B O 1
ATOM 2310 N N . GLN B 2 104 ? 2.858 41.677 130.441 1.00 17.07 115 GLN B N 1
ATOM 2311 C CA . GLN B 2 104 ? 3.806 42.426 129.629 1.00 10.75 115 GLN B CA 1
ATOM 2312 C C . GLN B 2 104 ? 4.562 43.513 130.390 1.00 7.96 115 GLN B C 1
ATOM 2313 O O . GLN B 2 104 ? 5.551 44.030 129.881 1.00 18.58 115 GLN B O 1
ATOM 2319 N N . PHE B 2 105 ? 4.111 43.854 131.598 1.00 13.16 116 PHE B N 1
ATOM 2320 C CA . PHE B 2 105 ? 4.770 44.894 132.393 1.00 2.43 116 PHE B CA 1
ATOM 2321 C C . PHE B 2 105 ? 5.872 44.389 133.316 1.00 10.09 116 PHE B C 1
ATOM 2322 O O . PHE B 2 105 ? 6.465 45.144 134.082 1.00 19.43 116 PHE B O 1
ATOM 2330 N N . ASN B 2 106 ? 6.141 43.094 133.222 1.00 15.44 117 ASN B N 1
ATOM 2331 C CA . ASN B 2 106 ? 7.216 42.472 133.975 1.00 4.55 117 ASN B CA 1
ATOM 2332 C C . ASN B 2 106 ? 8.462 42.555 133.092 1.00 9.72 117 ASN B C 1
ATOM 2333 O O . ASN B 2 106 ? 8.369 42.711 131.879 1.00 13.86 117 ASN B O 1
ATOM 2338 N N . GLY B 2 107 ? 9.629 42.465 133.703 1.00 12.74 118 GLY B N 1
ATOM 2339 C CA . GLY B 2 107 ? 10.851 42.503 132.932 1.00 3.34 118 GLY B CA 1
ATOM 2340 C C . GLY B 2 107 ? 11.672 41.300 133.344 1.00 7.75 118 GLY B C 1
ATOM 2341 O O . GLY B 2 107 ? 11.274 40.559 134.237 1.00 11.19 118 GLY B O 1
ATOM 2342 N N . GLY B 2 108 ? 12.824 41.100 132.722 1.00 21.21 119 GLY B N 1
ATOM 2343 C CA . GLY B 2 108 ? 13.628 39.961 133.100 1.00 20.43 119 GLY B CA 1
ATOM 2344 C C . GLY B 2 108 ? 13.704 38.956 131.981 1.00 2.00 119 GLY B C 1
ATOM 2345 O O . GLY B 2 108 ? 13.110 39.144 130.937 1.00 13.61 119 GLY B O 1
ATOM 2346 N N . CYS B 2 109 ? 14.413 37.863 132.209 1.00 12.83 120 CYS B N 1
ATOM 2347 C CA . CYS B 2 109 ? 14.578 36.882 131.164 1.00 9.91 120 CYS B CA 1
ATOM 2348 C C . CYS B 2 109 ? 15.054 35.558 131.731 1.00 14.48 120 CYS B C 1
ATOM 2349 O O . CYS B 2 109 ? 15.985 35.531 132.536 1.00 5.24 120 CYS B O 1
ATOM 2352 N N . LEU B 2 110 ? 14.398 34.471 131.312 1.00 10.69 121 LEU B N 1
ATOM 2353 C CA . LEU B 2 110 ? 14.752 33.106 131.723 1.00 3.12 121 LEU B CA 1
ATOM 2354 C C . LEU B 2 110 ? 15.321 32.328 130.544 1.00 2.00 121 LEU B C 1
ATOM 2355 O O . LEU B 2 110 ? 14.903 32.530 129.400 1.00 14.14 121 LEU B O 1
ATOM 2360 N N . LEU B 2 111 ? 16.257 31.428 130.816 1.00 6.90 122 LEU B N 1
ATOM 2361 C CA . LEU B 2 111 ? 16.789 30.548 129.785 1.00 4.24 122 LEU B CA 1
ATOM 2362 C C . LEU B 2 111 ? 16.248 29.142 129.981 1.00 3.66 122 LEU B C 1
ATOM 2363 O O . LEU B 2 111 ? 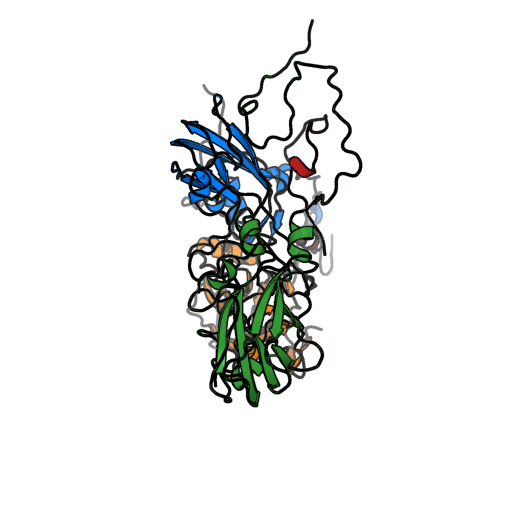16.401 28.558 131.046 1.00 16.11 122 LEU B O 1
ATOM 2368 N N . VAL B 2 112 ? 15.608 28.600 128.954 1.00 2.00 123 VAL B N 1
ATOM 2369 C CA . VAL B 2 112 ? 15.107 27.237 129.018 1.00 13.81 123 VAL B CA 1
ATOM 2370 C C . VAL B 2 112 ? 15.932 26.341 128.109 1.00 6.42 123 VAL B C 1
ATOM 2371 O O . VAL B 2 112 ? 15.961 26.532 126.902 1.00 7.21 123 VAL B O 1
ATOM 2375 N N . ALA B 2 113 ? 16.612 25.367 128.700 1.00 9.51 124 ALA B N 1
ATOM 2376 C CA . ALA B 2 113 ? 17.462 24.464 127.939 1.00 6.55 124 ALA B CA 1
ATOM 2377 C C . ALA B 2 113 ? 17.202 23.004 128.278 1.00 8.23 124 ALA B C 1
ATOM 2378 O O . ALA B 2 113 ? 16.774 22.678 129.377 1.00 11.61 124 ALA B O 1
ATOM 2380 N N . MET B 2 114 ? 17.470 22.129 127.318 1.00 6.42 125 MET B N 1
ATOM 2381 C CA . MET B 2 114 ? 17.438 20.694 127.548 1.00 13.29 125 MET B CA 1
ATOM 2382 C C . MET B 2 114 ? 18.871 20.196 127.558 1.00 11.75 125 MET B C 1
ATOM 2383 O O . MET B 2 114 ? 19.591 20.356 126.577 1.00 10.29 125 MET B O 1
ATOM 2388 N N . VAL B 2 115 ? 19.294 19.604 128.669 1.00 12.13 126 VAL B N 1
ATOM 2389 C CA . VAL B 2 115 ? 20.685 19.176 128.791 1.00 4.11 126 VAL B CA 1
ATOM 2390 C C . VAL B 2 115 ? 20.877 17.661 128.826 1.00 2.00 126 VAL B C 1
ATOM 2391 O O . VAL B 2 115 ? 20.264 16.973 129.649 1.00 10.40 126 VAL B O 1
ATOM 2395 N N . PRO B 2 116 ? 21.740 17.120 127.944 1.00 9.07 127 PRO B N 1
ATOM 2396 C CA . PRO B 2 116 ? 22.002 15.668 127.909 1.00 7.02 127 PRO B CA 1
ATOM 2397 C C . PRO B 2 116 ? 23.072 15.322 128.965 1.00 6.28 127 PRO B C 1
ATOM 2398 O O . PRO B 2 116 ? 24.077 16.026 129.091 1.00 11.23 127 PRO B O 1
ATOM 2402 N N . GLU B 2 117 ? 22.831 14.266 129.741 1.00 14.51 128 GLU B N 1
ATOM 2403 C CA . GLU B 2 117 ? 23.748 13.837 130.807 1.00 7.03 128 GLU B CA 1
ATOM 2404 C C . GLU B 2 117 ? 24.056 14.985 131.796 1.00 18.76 128 GLU B C 1
ATOM 2405 O O . GLU B 2 117 ? 25.166 15.535 131.803 1.00 8.27 128 GLU B O 1
ATOM 2411 N N . TRP B 2 118 ? 23.094 15.340 132.643 1.00 24.69 129 TRP 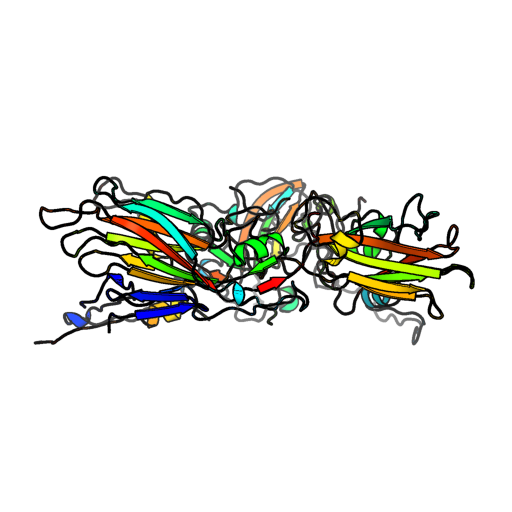B N 1
ATOM 2412 C CA . TRP B 2 118 ? 23.325 16.430 133.598 1.00 5.17 129 TRP B CA 1
ATOM 2413 C C . TRP B 2 118 ? 24.415 16.146 134.629 1.00 9.56 129 TRP B C 1
ATOM 2414 O O . TRP B 2 118 ? 24.622 15.016 135.053 1.00 16.95 129 TRP B O 1
ATOM 2425 N N . LYS B 2 119 ? 25.113 17.208 135.008 1.00 24.72 130 LYS B N 1
ATOM 2426 C CA . LYS B 2 119 ? 26.186 17.193 136.009 1.00 6.04 130 LYS B CA 1
ATOM 2427 C C . LYS B 2 119 ? 26.154 18.654 136.476 1.00 11.53 130 LYS B C 1
ATOM 2428 O O . LYS B 2 119 ? 26.012 19.563 135.653 1.00 3.62 130 LYS B O 1
ATOM 2434 N N . GLU B 2 120 ? 26.273 18.885 137.778 1.00 12.87 131 GLU B N 1
ATOM 2435 C CA . GLU B 2 120 ? 26.193 20.248 138.289 1.00 8.77 131 GLU B CA 1
ATOM 2436 C C . GLU B 2 120 ? 27.134 21.227 137.612 1.00 12.27 131 GLU B C 1
ATOM 2437 O O . GLU B 2 120 ? 28.319 20.953 137.442 1.00 22.07 131 GLU B O 1
ATOM 2443 N N . PHE B 2 121 ? 26.597 22.374 137.221 1.00 13.38 132 PHE B N 1
ATOM 2444 C CA . PHE B 2 121 ? 27.403 23.374 136.543 1.00 17.86 132 PHE B CA 1
ATOM 2445 C C . PHE B 2 121 ? 28.044 24.361 137.480 1.00 13.72 132 PHE B C 1
ATOM 2446 O O . PHE B 2 121 ? 27.417 24.797 138.452 1.00 32.03 132 PHE B O 1
ATOM 2454 N N . THR B 2 122 ? 29.297 24.711 137.197 1.00 8.89 133 THR B N 1
ATOM 2455 C CA . THR B 2 122 ? 29.979 25.694 138.024 1.00 7.99 133 THR B CA 1
ATOM 2456 C C . THR B 2 122 ? 29.444 27.062 137.609 1.00 18.61 133 THR B C 1
ATOM 2457 O O . THR B 2 122 ? 28.812 27.214 136.557 1.00 17.36 133 THR B O 1
ATOM 2461 N N . PRO B 2 123 ? 29.696 28.082 138.425 1.00 9.82 134 PRO B N 1
ATOM 2462 C CA . PRO B 2 123 ? 29.216 29.428 138.114 1.00 16.66 134 PRO B CA 1
ATOM 2463 C C . PRO B 2 123 ? 29.673 29.950 136.768 1.00 13.59 134 PRO B C 1
ATOM 2464 O O . PRO B 2 123 ? 28.920 30.630 136.072 1.00 21.59 134 PRO B O 1
ATOM 2468 N N . ARG B 2 124 ? 30.905 29.623 136.402 1.00 13.14 135 ARG B N 1
ATOM 2469 C CA . ARG B 2 124 ? 31.448 30.070 135.131 1.00 11.56 135 ARG B CA 1
ATOM 2470 C C . ARG B 2 124 ? 30.896 29.314 133.936 1.00 18.24 135 ARG B C 1
ATOM 2471 O O . ARG B 2 124 ? 30.779 29.875 132.853 1.00 18.01 135 ARG B O 1
ATOM 2479 N N . GLU B 2 125 ? 30.563 28.042 134.130 1.00 12.56 136 GLU B N 1
ATOM 2480 C CA . GLU B 2 125 ? 30.028 27.248 133.034 1.00 9.75 136 GLU B CA 1
ATOM 2481 C C . GLU B 2 125 ? 28.626 27.723 132.680 1.00 14.81 136 GLU B C 1
ATOM 2482 O O . GLU B 2 125 ? 28.150 27.470 131.580 1.00 16.13 136 GLU B O 1
ATOM 2488 N N . LYS B 2 126 ? 27.970 28.419 133.607 1.00 11.81 137 LYS B N 1
ATOM 2489 C CA . LYS B 2 126 ? 26.614 28.907 133.363 1.00 13.76 137 LYS B CA 1
ATOM 2490 C C . LYS B 2 126 ? 26.540 29.973 132.272 1.00 18.43 137 LYS B C 1
ATOM 2491 O O . LYS B 2 126 ? 25.475 30.226 131.722 1.00 24.52 137 LYS B O 1
ATOM 2497 N N . TYR B 2 127 ? 27.670 30.594 131.960 1.00 13.56 138 TYR B N 1
ATOM 2498 C CA . TYR B 2 127 ? 27.717 31.608 130.907 1.00 11.11 138 TYR B CA 1
ATOM 2499 C C . TYR B 2 127 ? 27.655 30.954 129.530 1.00 10.71 138 TYR B C 1
ATOM 2500 O O . TYR B 2 127 ? 27.565 31.648 128.519 1.00 18.13 138 TYR B O 1
ATOM 2509 N N . GLN B 2 128 ? 27.701 29.621 129.502 1.00 9.66 139 GLN B N 1
ATOM 2510 C CA . GLN B 2 128 ? 27.699 28.860 128.248 1.00 2.69 139 GLN B CA 1
ATOM 2511 C C . GLN B 2 128 ? 26.575 27.833 128.065 1.00 7.40 139 GLN B C 1
ATOM 2512 O O . GLN B 2 128 ? 26.652 26.980 127.180 1.00 11.37 139 GLN B O 1
ATOM 2518 N N . LEU B 2 129 ? 25.541 27.913 128.899 1.00 7.51 140 LEU B N 1
ATOM 2519 C CA . LEU B 2 129 ? 24.413 26.984 128.832 1.00 2.00 140 LEU B CA 1
ATOM 2520 C C . LEU B 2 129 ? 23.644 27.080 127.519 1.00 14.31 140 LEU B C 1
ATOM 2521 O O . LEU B 2 129 ? 22.756 26.268 127.253 1.00 10.36 140 LEU B O 1
ATOM 2526 N N . THR B 2 130 ? 24.001 28.064 126.694 1.00 11.47 141 THR B N 1
ATOM 2527 C CA . THR B 2 130 ? 23.355 28.256 125.403 1.00 2.95 141 THR B CA 1
ATOM 2528 C C . THR B 2 130 ? 23.899 27.286 124.354 1.00 7.80 141 THR B C 1
ATOM 2529 O O . THR B 2 130 ? 23.481 27.312 123.201 1.00 12.72 141 THR B O 1
ATOM 2533 N N . LEU B 2 131 ? 24.831 26.432 124.763 1.00 5.00 142 LEU B N 1
ATOM 2534 C CA . LEU B 2 131 ? 25.407 25.434 123.875 1.00 2.00 142 LEU B CA 1
ATOM 2535 C C . LEU B 2 131 ? 24.419 24.282 123.771 1.00 7.65 142 LEU B C 1
ATOM 2536 O O . LEU B 2 131 ? 24.552 23.388 122.918 1.00 12.74 142 LEU B O 1
ATOM 2541 N N . PHE B 2 132 ? 23.437 24.288 124.671 1.00 4.30 143 PHE B N 1
ATOM 2542 C CA . PHE B 2 132 ? 22.417 23.241 124.670 1.00 4.90 143 PHE B CA 1
ATOM 2543 C C . PHE B 2 132 ? 21.134 23.729 124.026 1.00 7.48 143 PHE B C 1
ATOM 2544 O O . PHE B 2 132 ? 20.867 24.934 123.968 1.00 9.60 143 PHE B O 1
ATOM 2552 N N . PRO B 2 133 ? 20.315 22.817 123.519 1.00 7.69 144 PRO B N 1
ATOM 2553 C CA . PRO B 2 133 ? 19.051 23.223 122.893 1.00 6.17 144 PRO B CA 1
ATOM 2554 C C . PRO B 2 133 ? 18.222 24.110 123.820 1.00 7.42 144 PRO B C 1
ATOM 2555 O O . PRO B 2 133 ? 17.916 23.696 124.932 1.00 12.48 144 PRO B O 1
ATOM 2559 N N . HIS B 2 134 ? 17.861 25.310 123.369 1.00 19.52 145 HIS B N 1
ATOM 2560 C CA . HIS B 2 134 ? 17.204 26.266 124.242 1.00 8.92 145 HIS B CA 1
ATOM 2561 C C . HIS B 2 134 ? 16.308 27.269 123.565 1.00 8.96 145 HIS B C 1
ATOM 2562 O O . HIS B 2 134 ? 16.170 27.293 122.329 1.00 21.36 145 HIS B O 1
ATOM 2569 N N . GLN B 2 135 ? 15.697 28.110 124.396 1.00 3.23 146 GLN B N 1
ATOM 2570 C CA . GLN B 2 135 ? 14.886 29.273 124.004 1.00 7.07 146 GLN B CA 1
ATOM 2571 C C . GLN B 2 135 ? 14.890 30.142 125.259 1.00 9.12 146 GLN B C 1
ATOM 2572 O O . GLN B 2 135 ? 15.349 29.718 126.326 1.00 7.97 146 GLN B O 1
ATOM 2578 N N . PHE B 2 136 ? 14.396 31.364 125.131 1.00 12.02 147 PHE B N 1
ATOM 2579 C CA . PHE B 2 136 ? 14.298 32.255 126.276 1.00 5.80 147 PHE B CA 1
ATOM 2580 C C . PHE B 2 136 ? 12.842 32.618 126.481 1.00 10.70 147 PHE B C 1
ATOM 2581 O O . PHE B 2 136 ? 12.041 32.619 125.542 1.00 19.77 147 PHE B O 1
ATOM 2589 N N . ILE B 2 137 ? 12.510 32.948 127.715 1.00 16.22 148 ILE B N 1
ATOM 2590 C CA . ILE B 2 137 ? 11.175 33.422 128.040 1.00 11.48 148 ILE B CA 1
ATOM 2591 C C . ILE B 2 137 ? 11.455 34.796 128.630 1.00 2.00 148 ILE B C 1
ATOM 2592 O O . ILE B 2 137 ? 12.162 34.917 129.631 1.00 14.21 148 ILE B O 1
ATOM 2597 N N . SER B 2 138 ? 10.953 35.832 127.969 1.00 14.53 149 SER B N 1
ATOM 2598 C CA . SER B 2 138 ? 11.129 37.217 128.409 1.00 6.76 149 SER B CA 1
ATOM 2599 C C . SER B 2 138 ? 9.707 37.817 128.303 1.00 8.51 149 SER B C 1
ATOM 2600 O O . SER B 2 138 ? 9.123 37.886 127.215 1.00 2.09 149 SER B O 1
ATOM 2603 N N . PRO B 2 139 ? 9.123 38.234 129.440 1.00 16.44 150 PRO B N 1
ATOM 2604 C CA . PRO B 2 139 ? 7.768 38.809 129.513 1.00 15.29 150 PRO B CA 1
ATOM 2605 C C . PRO B 2 139 ? 7.317 39.785 128.423 1.00 7.13 150 PRO B C 1
ATOM 2606 O O . PRO B 2 139 ? 6.155 39.762 128.027 1.00 15.45 150 PRO B O 1
ATOM 2610 N N . ARG B 2 140 ? 8.219 40.647 127.953 1.00 22.10 151 ARG B N 1
ATOM 2611 C CA . ARG B 2 140 ? 7.884 41.620 126.907 1.00 8.47 151 ARG B CA 1
ATOM 2612 C C . ARG B 2 140 ? 7.591 40.920 125.595 1.00 12.14 151 ARG B C 1
ATOM 2613 O O . ARG B 2 140 ? 6.919 41.472 124.727 1.00 28.57 151 ARG B O 1
ATOM 2621 N N . THR B 2 141 ? 8.108 39.707 125.441 1.00 13.08 152 THR B N 1
ATOM 2622 C CA . THR B 2 141 ? 7.918 38.981 124.198 1.00 5.53 152 THR B CA 1
ATOM 2623 C C . THR B 2 141 ? 7.098 37.692 124.234 1.00 2.00 152 THR B C 1
ATOM 2624 O O . THR B 2 141 ? 6.281 37.476 123.358 1.00 19.85 152 THR B O 1
ATOM 2628 N N . ASN B 2 142 ? 7.298 36.841 125.232 1.00 14.34 153 ASN B N 1
ATOM 2629 C CA . ASN B 2 142 ? 6.575 35.574 125.274 1.00 2.00 153 ASN B CA 1
ATOM 2630 C C . ASN B 2 142 ? 6.390 34.973 126.664 1.00 10.52 153 ASN B C 1
ATOM 2631 O O . ASN B 2 142 ? 7.111 35.300 127.611 1.00 12.18 153 ASN B O 1
ATOM 2636 N N . MET B 2 143 ? 5.422 34.072 126.774 1.00 15.73 154 MET B N 1
ATOM 2637 C CA . MET B 2 143 ? 5.145 33.394 128.035 1.00 5.29 154 MET B CA 1
ATOM 2638 C C . MET B 2 143 ? 5.486 31.901 127.898 1.00 15.82 154 MET B C 1
ATOM 2639 O O . MET B 2 143 ? 5.439 31.142 128.868 1.00 16.16 154 MET B O 1
ATOM 2644 N N . THR B 2 144 ? 5.859 31.490 126.690 1.00 15.35 155 THR B N 1
ATOM 2645 C CA . THR B 2 144 ? 6.133 30.093 126.433 1.00 3.06 155 THR B CA 1
ATOM 2646 C C . THR B 2 144 ? 7.441 29.779 125.703 1.00 9.61 155 THR B C 1
ATOM 2647 O O . THR B 2 144 ? 7.868 30.500 124.799 1.00 15.24 155 THR B O 1
ATOM 2651 N N . ALA B 2 145 ? 8.081 28.695 126.125 1.00 6.23 156 ALA B N 1
ATOM 2652 C CA . ALA B 2 145 ? 9.289 28.200 125.476 1.00 2.88 156 ALA B CA 1
ATOM 2653 C C . ALA B 2 145 ? 8.888 26.805 125.014 1.00 11.86 156 ALA B C 1
ATOM 2654 O O . ALA B 2 145 ? 8.113 26.112 125.686 1.00 7.51 156 ALA B O 1
ATOM 2656 N N . HIS B 2 146 ? 9.396 26.381 123.870 1.00 6.45 157 HIS B N 1
ATOM 2657 C CA . HIS B 2 146 ? 9.043 25.065 123.395 1.00 9.05 157 HIS B CA 1
ATOM 2658 C C . HIS B 2 146 ? 10.251 24.383 122.726 1.00 13.95 157 HIS B C 1
ATOM 2659 O O . HIS B 2 146 ? 10.771 24.860 121.719 1.00 2.46 157 HIS B O 1
ATOM 2666 N N . ILE B 2 147 ? 10.699 23.272 123.314 1.00 6.74 158 ILE B N 1
ATOM 2667 C CA . ILE B 2 147 ? 11.848 22.520 122.812 1.00 12.11 158 ILE B CA 1
ATOM 2668 C C . ILE B 2 147 ? 11.471 21.061 122.553 1.00 12.31 158 ILE B C 1
ATOM 2669 O O . ILE B 2 147 ? 10.716 20.463 123.325 1.00 3.42 158 ILE B O 1
ATOM 2674 N N . VAL B 2 148 ? 11.997 20.496 121.469 1.00 2.00 159 VAL B N 1
ATOM 2675 C CA . VAL B 2 148 ? 11.740 19.101 121.123 1.00 8.39 159 VAL B CA 1
ATOM 2676 C C . VAL B 2 148 ? 13.070 18.381 120.936 1.00 2.46 159 VAL B C 1
ATOM 2677 O O . VAL B 2 148 ? 13.881 18.772 120.101 1.00 16.03 159 VAL B O 1
ATOM 2681 N N . VAL B 2 149 ? 13.291 17.318 121.702 1.00 8.00 160 VAL B N 1
ATOM 2682 C CA . VAL B 2 149 ? 14.546 16.571 121.608 1.00 6.16 160 VAL B CA 1
ATOM 2683 C C . VAL B 2 149 ? 14.322 15.088 121.391 1.00 3.91 160 VAL B C 1
ATOM 2684 O O . VAL B 2 149 ? 13.281 14.537 121.765 1.00 2.14 160 VAL B O 1
ATOM 2688 N N . PRO B 2 150 ? 15.302 14.418 120.770 1.00 15.99 161 PRO B N 1
ATOM 2689 C CA . PRO B 2 150 ? 15.231 12.981 120.496 1.00 4.68 161 PRO B CA 1
ATOM 2690 C C . PRO B 2 150 ? 15.863 12.184 121.642 1.00 6.73 161 PRO B C 1
ATOM 2691 O O . PRO B 2 150 ? 16.528 12.744 122.511 1.00 14.93 161 PRO B O 1
ATOM 2695 N N . TYR B 2 151 ? 15.659 10.872 121.641 1.00 10.15 162 TYR B N 1
ATOM 2696 C CA . TYR B 2 151 ? 16.358 10.002 122.576 1.00 3.22 162 TYR B CA 1
ATOM 2697 C C . TYR B 2 151 ? 17.832 9.919 122.207 1.00 5.40 162 TYR B C 1
ATOM 2698 O O . TYR B 2 151 ? 18.184 9.933 121.031 1.00 8.12 162 TYR B O 1
ATOM 2707 N N . LEU B 2 152 ? 18.693 9.833 123.213 1.00 11.08 163 LEU B N 1
ATOM 2708 C CA . LEU B 2 152 ? 20.117 9.640 122.978 1.00 6.66 163 LEU B CA 1
ATOM 2709 C C . LEU B 2 152 ? 20.831 9.013 124.168 1.00 3.75 163 LEU B C 1
ATOM 2710 O O . LEU B 2 152 ? 20.306 8.977 125.274 1.00 20.64 163 LEU B O 1
ATOM 2715 N N . GLY B 2 153 ? 22.031 8.507 123.920 1.00 10.44 164 GLY B N 1
ATOM 2716 C CA . GLY B 2 153 ? 22.896 8.019 124.974 1.00 18.95 164 GLY B CA 1
ATOM 2717 C C . GLY B 2 153 ? 23.814 6.941 124.452 1.00 11.97 164 GLY B C 1
ATOM 2718 O O . GLY B 2 153 ? 23.712 6.556 123.296 1.00 2.00 164 GLY B O 1
ATOM 2719 N N . VAL B 2 154 ? 24.698 6.433 125.300 1.00 14.85 165 VAL B N 1
ATOM 2720 C CA . VAL B 2 154 ? 25.584 5.367 124.858 1.00 6.77 165 VAL B CA 1
ATOM 2721 C C . VAL B 2 154 ? 24.827 4.067 124.554 1.00 8.36 165 VAL B C 1
ATOM 2722 O O . VAL B 2 154 ? 25.314 3.213 123.796 1.00 19.99 165 VAL B O 1
ATOM 2726 N N . ASN B 2 155 ? 23.631 3.921 125.127 1.00 9.47 166 ASN B N 1
ATOM 2727 C CA . ASN B 2 155 ? 22.825 2.728 124.883 1.00 2.00 166 ASN B CA 1
ATOM 2728 C C . ASN B 2 155 ? 21.561 3.018 124.076 1.00 10.20 166 ASN B C 1
ATOM 2729 O O . ASN B 2 155 ? 20.856 3.991 124.342 1.00 14.03 166 ASN B O 1
ATOM 2734 N N . ARG B 2 156 ? 21.278 2.169 123.087 1.00 20.17 167 ARG B N 1
ATOM 2735 C CA . ARG B 2 156 ? 20.114 2.335 122.212 1.00 2.00 167 ARG B CA 1
ATOM 2736 C C . ARG B 2 156 ? 18.783 2.298 122.999 1.00 17.72 167 ARG B C 1
ATOM 2737 O O . ARG B 2 156 ? 17.772 2.848 122.538 1.00 2.00 167 ARG B O 1
ATOM 2745 N N . TYR B 2 157 ? 18.806 1.646 124.172 1.00 19.06 168 TYR B N 1
ATOM 2746 C CA . TYR B 2 157 ? 17.668 1.535 125.108 1.00 3.00 168 TYR B CA 1
ATOM 2747 C C . TYR B 2 157 ? 18.206 1.752 126.532 1.00 18.21 168 TYR B C 1
ATOM 2748 O O . TYR B 2 157 ? 19.383 1.498 126.803 1.00 14.08 168 TYR B O 1
ATOM 2757 N N . ASP B 2 158 ? 17.349 2.197 127.447 1.00 11.69 169 ASP B N 1
ATOM 2758 C CA . ASP B 2 158 ? 17.795 2.535 128.800 1.00 2.00 169 ASP B CA 1
ATOM 2759 C C . ASP B 2 158 ? 16.983 1.878 129.922 1.00 3.50 169 ASP B C 1
ATOM 2760 O O . ASP B 2 158 ? 15.928 1.264 129.701 1.00 20.12 169 ASP B O 1
ATOM 2765 N N . GLN B 2 159 ? 17.491 2.039 131.137 1.00 2.00 170 GLN B N 1
ATOM 2766 C CA . GLN B 2 159 ? 16.827 1.563 132.345 1.00 12.87 170 GLN B CA 1
ATOM 2767 C C . GLN B 2 159 ? 16.703 2.875 133.108 1.00 20.23 170 GLN B C 1
ATOM 2768 O O . GLN B 2 159 ? 17.655 3.327 133.740 1.00 3.96 170 GLN B O 1
ATOM 2774 N N . TYR B 2 160 ? 15.537 3.505 133.018 1.00 20.07 171 TYR B N 1
ATOM 2775 C CA . TYR B 2 160 ? 15.367 4.808 133.646 1.00 2.74 171 TYR B CA 1
ATOM 2776 C C . TYR B 2 160 ? 15.475 4.845 135.147 1.00 4.23 171 TYR B C 1
ATOM 2777 O O . TYR B 2 160 ? 15.637 5.921 135.725 1.00 22.81 171 TYR B O 1
ATOM 2786 N N . LYS B 2 161 ? 15.367 3.693 135.785 1.00 12.07 172 LYS B N 1
ATOM 2787 C CA . LYS B 2 161 ? 15.549 3.607 137.220 1.00 7.59 172 LYS B CA 1
ATOM 2788 C C . LYS B 2 161 ? 16.979 4.007 137.522 1.00 8.82 172 LYS B C 1
ATOM 2789 O O . LYS B 2 161 ? 17.279 4.563 138.575 1.00 23.34 172 LYS B O 1
ATOM 2795 N N . LYS B 2 162 ? 17.862 3.674 136.590 1.00 16.20 173 LYS B N 1
ATOM 2796 C CA . LYS B 2 162 ? 19.305 3.813 136.768 1.00 8.28 173 LYS B CA 1
ATOM 2797 C C . LYS B 2 162 ? 19.955 4.986 135.999 1.00 13.78 173 LYS B C 1
ATOM 2798 O O . LYS B 2 162 ? 21.037 5.437 136.361 1.00 9.74 173 LYS B O 1
ATOM 2804 N N . HIS B 2 163 ? 19.326 5.484 134.938 1.00 10.50 174 HIS B N 1
ATOM 2805 C CA . HIS B 2 163 ? 19.945 6.567 134.172 1.00 2.00 174 HIS B CA 1
ATOM 2806 C C . HIS B 2 163 ? 18.907 7.520 133.586 1.00 2.00 174 HIS B C 1
ATOM 2807 O O . HIS B 2 163 ? 17.889 7.088 133.061 1.00 23.25 174 HIS B O 1
ATOM 2814 N N . LYS B 2 164 ? 19.163 8.821 133.701 1.00 10.56 175 LYS B N 1
ATOM 2815 C CA . LYS B 2 164 ? 18.260 9.839 133.173 1.00 7.66 175 LYS B CA 1
ATOM 2816 C C . LYS B 2 164 ? 19.042 10.718 132.198 1.00 8.45 175 LYS B C 1
ATOM 2817 O O . LYS B 2 164 ? 19.720 11.674 132.585 1.00 22.30 175 LYS B O 1
ATOM 2823 N N . PRO B 2 165 ? 18.945 10.400 130.904 1.00 17.91 176 PRO B N 1
ATOM 2824 C CA . PRO B 2 165 ? 19.632 11.113 129.823 1.00 6.13 176 PRO B CA 1
ATOM 2825 C C . PRO B 2 165 ? 19.328 12.591 129.688 1.00 12.99 176 PRO B C 1
ATOM 2826 O O . PRO B 2 165 ? 20.242 13.400 129.530 1.00 20.25 176 PRO B O 1
ATOM 2830 N N . TRP B 2 166 ? 18.054 12.954 129.755 1.00 13.18 177 TRP B N 1
ATOM 2831 C CA . TRP B 2 166 ? 17.685 14.357 129.628 1.00 4.70 177 TRP B CA 1
ATOM 2832 C C . TRP B 2 166 ? 17.327 15.035 130.933 1.00 11.41 177 TRP B C 1
ATOM 2833 O O . TRP B 2 166 ? 16.743 14.436 131.835 1.00 13.94 177 TRP B O 1
ATOM 2844 N N . THR B 2 167 ? 17.665 16.313 131.013 1.00 14.16 178 THR B N 1
ATOM 2845 C CA . THR B 2 167 ? 17.391 17.095 132.200 1.00 2.00 178 THR B CA 1
ATOM 2846 C C . THR B 2 167 ? 16.908 18.459 131.740 1.00 10.39 178 THR B C 1
ATOM 2847 O O . THR B 2 167 ? 17.580 19.116 130.948 1.00 6.62 178 THR B O 1
ATOM 2851 N N . LEU B 2 168 ? 15.718 18.860 132.185 1.00 12.34 179 LEU B N 1
ATOM 2852 C CA . LEU B 2 168 ? 15.181 20.174 131.827 1.00 6.29 179 LEU B CA 1
ATOM 2853 C C . LEU B 2 168 ? 15.804 21.166 132.803 1.00 6.22 179 LEU B C 1
ATOM 2854 O O . LEU B 2 168 ? 15.869 20.924 134.008 1.00 17.42 179 LEU B O 1
ATOM 2859 N N . VAL B 2 169 ? 16.273 22.278 132.266 1.00 6.54 180 VAL B N 1
ATOM 2860 C CA . VAL B 2 169 ? 16.937 23.303 133.067 1.00 11.73 180 VAL B CA 1
ATOM 2861 C C . VAL B 2 169 ? 16.372 24.689 132.775 1.00 8.01 180 VAL B C 1
ATOM 2862 O O . VAL B 2 169 ? 16.236 25.077 131.621 1.00 8.48 180 VAL B O 1
ATOM 2866 N N . VAL B 2 170 ? 16.043 25.422 133.830 1.00 3.41 181 VAL B N 1
ATOM 2867 C CA . VAL B 2 170 ? 15.552 26.790 133.703 1.00 10.38 181 VAL B CA 1
ATOM 2868 C C . VAL B 2 170 ? 16.509 27.642 134.535 1.00 7.04 181 VAL B C 1
ATOM 2869 O O . VAL B 2 170 ? 16.756 27.344 135.700 1.00 3.84 181 VAL B O 1
ATOM 2873 N N . MET B 2 171 ? 17.052 28.694 133.933 1.00 5.40 182 MET B N 1
ATOM 2874 C CA . MET B 2 171 ? 18.002 29.562 134.627 1.00 6.47 182 MET B CA 1
ATOM 2875 C C . MET B 2 171 ? 17.669 31.038 134.470 1.00 10.13 182 MET B C 1
ATOM 2876 O O . MET B 2 171 ? 17.251 31.480 133.399 1.00 20.20 182 MET B O 1
ATOM 2881 N N . VAL B 2 172 ? 17.856 31.805 135.540 1.00 10.68 183 VAL B N 1
ATOM 2882 C CA . VAL B 2 172 ? 17.594 33.235 135.479 1.00 8.94 183 VAL B CA 1
ATOM 2883 C C . VAL B 2 172 ? 18.789 33.865 134.785 1.00 7.04 183 VAL B C 1
ATOM 2884 O O . VAL B 2 172 ? 19.930 33.637 135.188 1.00 11.02 183 VAL B O 1
ATOM 2888 N N . VAL B 2 173 ? 18.526 34.628 133.725 1.00 5.72 184 VAL B N 1
ATOM 2889 C CA . VAL B 2 173 ? 19.579 35.329 132.976 1.00 2.55 184 VAL B CA 1
ATOM 2890 C C . VAL B 2 173 ? 19.588 36.797 133.424 1.00 4.78 184 VAL B C 1
ATOM 2891 O O . VAL B 2 173 ? 20.635 37.396 133.607 1.00 24.98 184 VAL B O 1
ATOM 2895 N N . SER B 2 174 ? 18.403 37.365 133.593 1.00 6.71 185 SER B N 1
ATOM 2896 C CA . SER B 2 174 ? 18.246 38.727 134.084 1.00 11.15 185 SER B CA 1
ATOM 2897 C C . SER B 2 174 ? 17.020 38.618 134.991 1.00 23.05 185 SER B C 1
ATOM 2898 O O . SER B 2 174 ? 15.968 38.120 134.574 1.00 15.01 185 SER B O 1
ATOM 2901 N N . PRO B 2 175 ? 17.147 39.070 136.249 1.00 19.15 186 PRO B N 1
ATOM 2902 C CA . PRO B 2 175 ? 16.082 39.025 137.251 1.00 11.27 186 PRO B CA 1
ATOM 2903 C C . PRO B 2 175 ? 14.755 39.671 136.898 1.00 11.75 186 PRO B C 1
ATOM 2904 O O . PRO B 2 175 ? 14.692 40.648 136.151 1.00 18.22 186 PRO B O 1
ATOM 2908 N N . LEU B 2 176 ? 13.697 39.092 137.456 1.00 10.61 187 LEU B N 1
ATOM 2909 C CA . LEU B 2 176 ? 12.341 39.555 137.245 1.00 12.15 187 LEU B CA 1
ATOM 2910 C C . LEU B 2 176 ? 12.231 40.968 137.770 1.00 6.18 187 LEU B C 1
ATOM 2911 O O 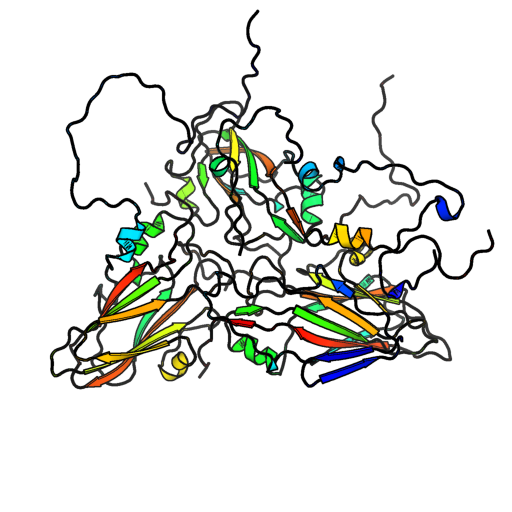. LEU B 2 176 ? 12.675 41.236 138.883 1.00 18.68 187 LEU B O 1
ATOM 2916 N N . THR B 2 177 ? 11.660 41.870 136.968 1.00 5.51 188 THR B N 1
ATOM 2917 C CA . THR B 2 177 ? 11.457 43.253 137.395 1.00 2.00 188 THR B CA 1
ATOM 2918 C C . THR B 2 177 ? 9.959 43.476 137.521 1.00 6.41 188 THR B C 1
ATOM 2919 O O . THR B 2 177 ? 9.176 42.911 136.768 1.00 19.72 188 THR B O 1
ATOM 2923 N N . THR B 2 178 ? 9.560 44.291 138.489 1.00 21.60 189 THR B N 1
ATOM 2924 C CA . THR B 2 178 ? 8.148 44.559 138.719 1.00 22.00 189 THR B CA 1
ATOM 2925 C C . THR B 2 178 ? 7.829 46.035 138.920 1.00 19.41 189 THR B C 1
ATOM 2926 O O . THR B 2 178 ? 8.668 46.798 139.383 1.00 27.89 189 THR B O 1
ATOM 2930 N N . ASN B 2 179 ? 6.616 46.429 138.544 1.00 29.17 190 ASN B N 1
ATOM 2931 C CA . ASN B 2 179 ? 6.158 47.797 138.724 1.00 9.18 190 ASN B CA 1
ATOM 2932 C C . ASN B 2 179 ? 4.720 47.779 139.232 1.00 21.72 190 ASN B C 1
ATOM 2933 O O . ASN B 2 179 ? 4.209 46.713 139.556 1.00 34.49 190 ASN B O 1
ATOM 2938 N N . THR B 2 180 ? 4.075 48.938 139.336 1.00 35.15 191 THR B N 1
ATOM 2939 C CA . THR B 2 180 ? 2.706 48.994 139.864 1.00 42.80 191 THR B CA 1
ATOM 2940 C C . THR B 2 180 ? 1.713 48.193 139.053 1.00 30.00 191 THR B C 1
ATOM 2941 O O . THR B 2 180 ? 0.798 47.569 139.599 1.00 28.17 191 THR B O 1
ATOM 2945 N N . VAL B 2 181 ? 1.932 48.197 137.747 1.00 14.81 192 VAL B N 1
ATOM 2946 C CA . VAL B 2 181 ? 1.096 47.497 136.792 1.00 15.04 192 VAL B CA 1
ATOM 2947 C C . VAL B 2 181 ? 1.440 46.014 136.535 1.00 16.59 192 VAL B C 1
ATOM 2948 O O . VAL B 2 181 ? 0.624 45.270 136.000 1.00 25.81 192 VAL B O 1
ATOM 2952 N N . SER B 2 182 ? 2.624 45.566 136.917 1.00 15.10 193 SER B N 1
ATOM 2953 C CA . SER B 2 182 ? 2.995 44.181 136.657 1.00 16.22 193 SER B CA 1
ATOM 2954 C C . SER B 2 182 ? 2.537 43.180 137.708 1.00 20.89 193 SER B C 1
ATOM 2955 O O . SER B 2 182 ? 1.894 43.533 138.702 1.00 17.04 193 SER B O 1
ATOM 2958 N N . ALA B 2 183 ? 2.893 41.920 137.461 1.00 14.63 194 ALA B N 1
ATOM 2959 C CA . ALA B 2 183 ? 2.602 40.827 138.371 1.00 10.76 194 ALA B CA 1
ATOM 2960 C C . ALA B 2 183 ? 3.723 40.903 139.392 1.00 21.59 194 ALA B C 1
ATOM 2961 O O . ALA B 2 183 ? 4.733 41.576 139.155 1.00 16.48 194 ALA B O 1
ATOM 2963 N N . GLY B 2 184 ? 3.552 40.203 140.510 1.00 13.06 195 GLY B N 1
ATOM 2964 C CA . GLY B 2 184 ? 4.552 40.238 141.559 1.00 3.94 195 GLY B CA 1
ATOM 2965 C C . GLY B 2 184 ? 5.580 39.135 141.480 1.00 13.79 195 GLY B C 1
ATOM 2966 O O . GLY B 2 184 ? 6.739 39.335 141.845 1.00 15.34 195 GLY B O 1
ATOM 2967 N N . GLN B 2 185 ? 5.135 37.960 141.042 1.00 13.01 196 GLN B N 1
ATOM 2968 C CA . GLN B 2 185 ? 6.013 36.811 140.859 1.00 2.00 196 GLN B CA 1
ATOM 2969 C C . GLN B 2 185 ? 5.496 36.074 139.639 1.00 11.62 196 GLN B C 1
ATOM 2970 O O . GLN B 2 185 ? 4.476 36.463 139.085 1.00 17.38 196 GLN B O 1
ATOM 2976 N N . ILE B 2 186 ? 6.199 35.040 139.197 1.00 9.79 197 ILE B N 1
ATOM 2977 C CA . ILE B 2 186 ? 5.752 34.263 138.041 1.00 6.89 197 ILE B CA 1
ATOM 2978 C C . ILE B 2 186 ? 6.030 32.795 138.319 1.00 10.65 197 ILE B C 1
ATOM 2979 O O . ILE B 2 186 ? 7.182 32.402 138.507 1.00 15.69 197 ILE B O 1
ATOM 2984 N N . LYS B 2 187 ? 4.970 31.996 138.373 1.00 9.35 198 LYS B N 1
ATOM 2985 C CA . LYS B 2 187 ? 5.083 30.570 138.615 1.00 2.00 198 LYS B CA 1
ATOM 2986 C C . LYS B 2 187 ? 5.347 29.891 137.276 1.00 11.67 198 LYS B C 1
ATOM 2987 O O . LYS B 2 187 ? 4.597 30.056 136.304 1.00 21.85 198 LYS B O 1
ATOM 2993 N N . VAL B 2 188 ? 6.438 29.134 137.242 1.00 6.97 199 VAL B N 1
ATOM 2994 C CA . VAL B 2 188 ? 6.884 28.439 136.049 1.00 2.00 199 VAL B CA 1
ATOM 2995 C C . VAL B 2 188 ? 6.438 26.974 136.086 1.00 5.74 199 VAL B C 1
ATOM 2996 O O . VAL B 2 188 ? 6.695 26.259 137.054 1.00 3.88 199 VAL B O 1
ATOM 3000 N N . TYR B 2 189 ? 5.751 26.540 135.031 1.00 7.08 200 TYR B N 1
ATOM 3001 C CA . TYR B 2 189 ? 5.252 25.168 134.927 1.00 2.00 200 TYR B CA 1
ATOM 3002 C C . TYR B 2 189 ? 5.742 24.484 133.642 1.00 5.22 200 TYR B C 1
ATOM 3003 O O . TYR B 2 189 ? 5.953 25.135 132.619 1.00 12.50 200 TYR B O 1
ATOM 3012 N N . ALA B 2 190 ? 5.930 23.169 133.703 1.00 6.55 201 ALA B N 1
ATOM 3013 C CA . ALA B 2 190 ? 6.355 22.393 132.542 1.00 4.27 201 ALA B CA 1
ATOM 3014 C C . ALA B 2 190 ? 5.193 21.537 132.026 1.00 17.40 201 ALA B C 1
ATOM 3015 O O . ALA B 2 190 ? 4.387 21.015 132.811 1.00 5.68 201 ALA B O 1
ATOM 3017 N N . ASN B 2 191 ? 5.092 21.426 130.703 1.00 5.94 202 ASN B N 1
ATOM 3018 C CA . ASN B 2 191 ? 4.067 20.608 130.068 1.00 2.57 202 ASN B CA 1
ATOM 3019 C C . ASN B 2 191 ? 4.880 19.686 129.175 1.00 10.20 202 ASN B C 1
ATOM 3020 O O . ASN B 2 191 ? 5.373 20.091 128.120 1.00 6.81 202 ASN B O 1
ATOM 3025 N N . ILE B 2 192 ? 5.021 18.440 129.617 1.00 2.00 203 ILE B N 1
ATOM 3026 C CA . ILE B 2 192 ? 5.852 17.477 128.916 1.00 9.30 203 ILE B CA 1
ATOM 3027 C C . ILE B 2 192 ? 5.147 16.263 128.335 1.00 12.73 203 ILE B C 1
ATOM 3028 O O . ILE B 2 192 ? 4.209 15.720 128.918 1.00 21.51 203 ILE B O 1
ATOM 3033 N N . ALA B 2 193 ? 5.629 15.836 127.177 1.00 7.36 204 ALA B N 1
ATOM 3034 C CA . ALA B 2 193 ? 5.082 14.669 126.515 1.00 13.26 204 ALA B CA 1
ATOM 3035 C C . ALA B 2 193 ? 6.192 13.728 126.036 1.00 11.33 204 ALA B C 1
ATOM 3036 O O . ALA B 2 193 ? 7.103 14.136 125.326 1.00 13.20 204 ALA B O 1
ATOM 3038 N N . PRO B 2 194 ? 6.166 12.467 126.479 1.00 17.70 205 PRO B N 1
ATOM 3039 C CA . PRO B 2 194 ? 7.219 11.575 125.992 1.00 14.91 205 PRO B CA 1
ATOM 3040 C C . PRO B 2 194 ? 6.872 11.240 124.546 1.00 11.64 205 PRO B C 1
ATOM 3041 O O . PRO B 2 194 ? 5.701 11.087 124.200 1.00 17.27 205 PRO B O 1
ATOM 3045 N N . THR B 2 195 ? 7.882 11.140 123.696 1.00 14.13 206 THR B N 1
ATOM 3046 C CA . THR B 2 195 ? 7.639 10.853 122.295 1.00 2.00 206 THR B CA 1
ATOM 3047 C C . THR B 2 195 ? 8.302 9.548 121.879 1.00 12.48 206 THR B C 1
ATOM 3048 O O . THR B 2 195 ? 9.329 9.161 122.447 1.00 17.61 206 THR B O 1
ATOM 3052 N N . HIS B 2 196 ? 7.695 8.875 120.899 1.00 2.43 207 HIS B N 1
ATOM 3053 C CA . HIS B 2 196 ? 8.193 7.603 120.360 1.00 3.52 207 HIS B CA 1
ATOM 3054 C C . HIS B 2 196 ? 8.591 6.633 121.435 1.00 12.07 207 HIS B C 1
ATOM 3055 O O . HIS B 2 196 ? 9.710 6.124 121.454 1.00 17.41 207 HIS B O 1
ATOM 3062 N N . VAL B 2 197 ? 7.643 6.382 122.324 1.00 7.22 208 VAL B N 1
ATOM 3063 C CA . VAL B 2 197 ? 7.830 5.476 123.433 1.00 7.55 208 VAL B CA 1
ATOM 3064 C C . VAL B 2 197 ? 7.894 4.003 122.994 1.00 7.25 208 VAL B C 1
ATOM 3065 O O . VAL B 2 197 ? 6.958 3.481 122.388 1.00 6.15 208 VAL B O 1
ATOM 3069 N N . HIS B 2 198 ? 9.015 3.353 123.298 1.00 10.52 209 HIS B N 1
ATOM 3070 C CA . HIS B 2 198 ? 9.205 1.933 123.009 1.00 5.89 209 HIS B CA 1
ATOM 3071 C C . HIS B 2 198 ? 9.698 1.248 124.267 1.00 8.99 209 HIS B C 1
ATOM 3072 O O . HIS B 2 198 ? 10.492 1.802 125.022 1.00 11.40 209 HIS B O 1
ATOM 3079 N N . VAL B 2 199 ? 9.199 0.043 124.489 1.00 11.31 210 VAL B N 1
ATOM 3080 C CA . VAL B 2 199 ? 9.568 -0.743 125.646 1.00 7.70 210 VAL B CA 1
ATOM 3081 C C . VAL B 2 199 ? 10.044 -2.101 125.139 1.00 16.52 210 VAL B C 1
ATOM 3082 O O . VAL B 2 199 ? 9.722 -2.492 124.008 1.00 5.18 210 VAL B O 1
ATOM 3086 N N . ALA B 2 200 ? 10.827 -2.796 125.965 1.00 9.46 211 ALA B N 1
ATOM 3087 C CA . ALA B 2 200 ? 11.334 -4.135 125.647 1.00 2.00 211 ALA B CA 1
ATOM 3088 C C . ALA B 2 200 ? 11.700 -4.828 126.950 1.00 5.00 211 ALA B C 1
ATOM 3089 O O . ALA B 2 200 ? 12.215 -4.190 127.865 1.00 13.41 211 ALA B O 1
ATOM 3091 N N . GLY B 2 201 ? 11.403 -6.125 127.044 1.00 7.91 212 GLY B N 1
ATOM 3092 C CA . GLY B 2 201 ? 11.717 -6.880 128.247 1.00 2.00 212 GLY B CA 1
ATOM 3093 C C . GLY B 2 201 ? 10.623 -6.838 129.302 1.00 19.84 212 GLY B C 1
ATOM 3094 O O . GLY B 2 201 ? 10.800 -6.225 130.362 1.00 10.00 212 GLY B O 1
ATOM 3095 N N . GLU B 2 202 ? 9.491 -7.485 129.024 1.00 12.38 213 GLU B N 1
ATOM 3096 C CA . GLU B 2 202 ? 8.396 -7.499 129.987 1.00 6.40 213 GLU B CA 1
ATOM 3097 C C . GLU B 2 202 ? 8.844 -8.174 131.276 1.00 8.87 213 GLU B C 1
ATOM 3098 O O . GLU B 2 202 ? 9.503 -9.223 131.260 1.00 20.24 213 GLU B O 1
ATOM 3104 N N . LEU B 2 203 ? 8.488 -7.545 132.389 1.00 3.00 214 LEU B N 1
ATOM 3105 C CA . LEU B 2 203 ? 8.839 -8.021 133.717 1.00 4.80 214 LEU B CA 1
ATOM 3106 C C . LEU B 2 203 ? 7.707 -8.793 134.394 1.00 7.59 214 LEU B C 1
ATOM 3107 O O . LEU B 2 203 ? 6.525 -8.622 134.080 1.00 17.80 214 LEU B O 1
ATOM 3112 N N . PRO B 2 204 ? 8.062 -9.639 135.367 1.00 7.87 215 PRO B N 1
ATOM 3113 C CA . PRO B 2 204 ? 7.039 -10.406 136.063 1.00 8.24 215 PRO B CA 1
ATOM 3114 C C . PRO B 2 204 ? 6.226 -9.488 136.945 1.00 20.76 215 PRO B C 1
ATOM 3115 O O . PRO B 2 204 ? 6.614 -8.343 137.171 1.00 18.93 215 PRO B O 1
ATOM 3119 N N . SER B 2 205 ? 5.092 -9.986 137.425 1.00 17.03 216 SER B N 1
ATOM 3120 C CA . SER B 2 205 ? 4.242 -9.213 138.312 1.00 6.84 216 SER B CA 1
ATOM 3121 C C . SER B 2 205 ? 4.875 -9.311 139.696 1.00 33.94 216 SER B C 1
ATOM 3122 O O . SER B 2 205 ? 5.590 -10.278 139.988 1.00 35.58 216 SER B O 1
ATOM 3125 N N . LYS B 2 206 ? 4.608 -8.324 140.549 1.00 56.77 217 LYS B N 1
ATOM 3126 C CA . LYS B 2 206 ? 5.165 -8.320 141.898 1.00 60.53 217 LYS B CA 1
ATOM 3127 C C . LYS B 2 206 ? 4.374 -9.174 142.895 1.00 71.75 217 LYS B C 1
ATOM 3128 O O . LYS B 2 206 ? 4.759 -9.304 144.057 1.00 73.20 217 LYS B O 1
ATOM 3134 N N . GLU B 2 207 ? 3.280 -9.771 142.429 1.00 85.02 218 GLU B N 1
ATOM 3135 C CA . GLU B 2 207 ? 2.429 -10.608 143.273 1.00 89.23 218 GLU B CA 1
ATOM 3136 C C . GLU B 2 207 ? 1.567 -11.573 142.446 1.00 89.03 218 GLU B C 1
ATOM 3137 O O . GLU B 2 207 ? 1.089 -11.174 141.364 1.00 81.83 218 GLU B O 1
ATOM 3144 N N . GLY C 3 1 ? 74.523 7.003 95.366 1.00 4.99 1 GLY C N 1
ATOM 3145 C CA . GLY C 3 1 ? 73.966 7.086 96.729 1.00 8.32 1 GLY C CA 1
ATOM 3146 C C . GLY C 3 1 ? 72.964 5.982 96.956 1.00 22.53 1 GLY C C 1
ATOM 3147 O O . GLY C 3 1 ? 72.653 5.240 96.033 1.00 10.91 1 GLY C O 1
ATOM 3148 N N . ILE C 3 2 ? 72.468 5.862 98.183 1.00 18.44 2 ILE C N 1
ATOM 3149 C CA . ILE C 3 2 ? 71.483 4.845 98.498 1.00 2.00 2 ILE C CA 1
ATOM 3150 C C . ILE C 3 2 ? 70.249 5.456 99.172 1.00 11.11 2 ILE C C 1
ATOM 3151 O O . ILE C 3 2 ? 70.226 6.658 99.505 1.00 21.07 2 ILE C O 1
ATOM 3156 N N . VAL C 3 3 ? 69.234 4.618 99.379 1.00 4.83 3 VAL C N 1
ATOM 3157 C CA . VAL C 3 3 ? 67.974 5.029 99.979 1.00 2.00 3 VAL C CA 1
ATOM 3158 C C . VAL C 3 3 ? 68.125 5.409 101.436 1.00 11.68 3 VAL C C 1
ATOM 3159 O O . VAL C 3 3 ? 68.704 4.657 102.221 1.00 12.73 3 VAL C O 1
ATOM 3163 N N . PRO C 3 4 ? 67.598 6.584 101.817 1.00 16.24 4 PRO C N 1
ATOM 3164 C CA . PRO C 3 4 ? 67.651 7.084 103.192 1.00 8.15 4 PRO C CA 1
ATOM 3165 C C . PRO C 3 4 ? 66.437 6.540 103.922 1.00 11.58 4 PRO C C 1
ATOM 3166 O O . PRO C 3 4 ? 65.323 6.596 103.398 1.00 15.90 4 PRO C O 1
ATOM 3170 N N . VAL C 3 5 ? 66.634 5.999 105.116 1.00 16.43 5 VAL C N 1
ATOM 3171 C CA . VAL C 3 5 ? 65.494 5.512 105.877 1.00 15.75 5 VAL C CA 1
ATOM 3172 C C . VAL C 3 5 ? 65.586 5.985 107.314 1.00 14.34 5 VAL C C 1
ATOM 3173 O O . VAL C 3 5 ? 66.666 6.233 107.837 1.00 15.98 5 VAL C O 1
ATOM 3177 N N . ALA C 3 6 ? 64.431 6.141 107.938 1.00 30.33 6 ALA C N 1
ATOM 3178 C CA . ALA C 3 6 ? 64.368 6.582 109.315 1.00 19.29 6 ALA C CA 1
ATOM 3179 C C . ALA C 3 6 ? 63.900 5.408 110.156 1.00 20.53 6 ALA C C 1
ATOM 3180 O O . ALA C 3 6 ? 62.713 5.075 110.160 1.00 31.13 6 ALA C O 1
ATOM 3182 N N . CYS C 3 7 ? 64.847 4.762 110.829 1.00 6.19 7 CYS C N 1
ATOM 3183 C CA . CYS C 3 7 ? 64.554 3.641 111.723 1.00 10.76 7 CYS C CA 1
ATOM 3184 C C . CYS C 3 7 ? 63.751 4.304 112.873 1.00 20.18 7 CYS C C 1
ATOM 3185 O O . CYS C 3 7 ? 64.298 5.032 113.716 1.00 13.41 7 CYS C O 1
ATOM 3188 N N . SER C 3 8 ? 62.442 4.065 112.880 1.00 11.88 8 SER C N 1
ATOM 3189 C CA . SER C 3 8 ? 61.539 4.693 113.833 1.00 7.65 8 SER C CA 1
ATOM 3190 C C . SER C 3 8 ? 61.414 4.133 115.236 1.00 10.64 8 SER C C 1
ATOM 3191 O O . SER C 3 8 ? 61.171 2.947 115.426 1.00 20.94 8 SER C O 1
ATOM 3194 N N . ASP C 3 9 ? 61.564 5.018 116.221 1.00 16.14 9 ASP C N 1
ATOM 3195 C CA . ASP C 3 9 ? 61.454 4.648 117.633 1.00 4.07 9 ASP C CA 1
ATOM 3196 C C . ASP C 3 9 ? 59.997 4.294 117.963 1.00 7.64 9 ASP C C 1
ATOM 3197 O O . ASP C 3 9 ? 59.070 4.973 117.524 1.00 16.75 9 ASP C O 1
ATOM 3202 N N . GLY C 3 10 ? 59.811 3.231 118.741 1.00 9.48 10 GLY C N 1
ATOM 3203 C CA . GLY C 3 10 ? 58.480 2.811 119.141 1.00 2.00 10 GLY C CA 1
ATOM 3204 C C . GLY C 3 10 ? 57.939 1.693 118.285 1.00 9.22 10 GLY C C 1
ATOM 3205 O O . GLY C 3 10 ? 56.877 1.138 118.589 1.00 13.72 10 GLY C O 1
ATOM 3206 N N . TYR C 3 11 ? 58.662 1.386 117.203 1.00 13.67 11 TYR C N 1
ATOM 3207 C CA . TYR C 3 11 ? 58.300 0.317 116.266 1.00 2.00 11 TYR C CA 1
ATOM 3208 C C . TYR C 3 11 ? 59.369 -0.782 116.258 1.00 6.90 11 TYR C C 1
ATOM 3209 O O . TYR C 3 11 ? 60.525 -0.540 116.624 1.00 22.38 11 TYR C O 1
ATOM 3218 N N . GLY C 3 12 ? 58.985 -1.986 115.835 1.00 4.79 12 GLY C N 1
ATOM 3219 C CA . GLY C 3 12 ? 59.951 -3.067 115.724 1.00 7.10 12 GLY C CA 1
ATOM 3220 C C . GLY C 3 12 ? 59.890 -4.183 116.738 1.00 8.13 12 GLY C C 1
ATOM 3221 O O . GLY C 3 12 ? 60.320 -5.309 116.459 1.00 18.59 12 GLY C O 1
ATOM 3222 N N . GLY C 3 13 ? 59.356 -3.882 117.914 1.00 5.35 13 GLY C N 1
ATOM 3223 C CA . GLY C 3 13 ? 59.294 -4.890 118.948 1.00 8.00 13 GLY C CA 1
ATOM 3224 C C . GLY C 3 13 ? 58.369 -6.020 118.562 1.00 9.90 13 GLY C C 1
ATOM 3225 O O . GLY C 3 13 ? 57.464 -5.843 117.744 1.00 25.75 13 GLY C O 1
ATOM 3226 N N . LEU C 3 14 ? 58.612 -7.191 119.139 1.00 4.06 14 LEU C N 1
ATOM 3227 C CA . LEU C 3 14 ? 57.772 -8.344 118.878 1.00 9.55 14 LEU C CA 1
ATOM 3228 C C . LEU C 3 14 ? 56.480 -8.174 119.666 1.00 8.44 14 LEU C C 1
ATOM 3229 O O . LEU C 3 14 ? 56.507 -7.757 120.819 1.00 14.65 14 LEU C O 1
ATOM 3234 N N . VAL C 3 15 ? 55.352 -8.470 119.034 1.00 2.21 15 VAL C N 1
ATOM 3235 C CA . VAL C 3 15 ? 54.065 -8.414 119.711 1.00 11.54 15 VAL C CA 1
ATOM 3236 C C . VAL C 3 15 ? 53.476 -9.785 119.404 1.00 14.84 15 VAL C C 1
ATOM 3237 O O . VAL C 3 15 ? 53.303 -10.156 118.242 1.00 13.20 15 VAL C O 1
ATOM 3241 N N . THR C 3 16 ? 53.219 -10.552 120.459 1.00 10.31 16 THR C N 1
ATOM 3242 C CA . THR C 3 16 ? 52.732 -11.917 120.324 1.00 13.28 16 THR C CA 1
ATOM 3243 C C . THR C 3 16 ? 51.587 -12.173 119.365 1.00 6.32 16 THR C C 1
ATOM 3244 O O . THR C 3 16 ? 51.379 -13.304 118.936 1.00 16.66 16 THR C O 1
ATOM 3248 N N . THR C 3 17 ? 50.849 -11.129 119.018 1.00 10.54 17 THR C N 1
ATOM 3249 C CA . THR C 3 17 ? 49.707 -11.267 118.117 1.00 8.38 17 THR C CA 1
ATOM 3250 C C . THR C 3 17 ? 49.868 -10.473 116.827 1.00 8.02 17 THR C C 1
ATOM 3251 O O . THR C 3 17 ? 48.876 -10.256 116.132 1.00 18.29 17 THR C O 1
ATOM 3255 N N . ASP C 3 18 ? 51.089 -10.051 116.482 1.00 12.13 18 ASP C N 1
ATOM 3256 C CA . ASP C 3 18 ? 51.254 -9.246 115.270 1.00 5.41 18 ASP C CA 1
ATOM 3257 C C . ASP C 3 18 ? 50.816 -9.940 113.988 1.00 13.98 18 ASP C C 1
ATOM 3258 O O . ASP C 3 18 ? 50.754 -11.172 113.904 1.00 10.43 18 ASP C O 1
ATOM 3263 N N . PRO C 3 19 ? 50.457 -9.136 112.977 1.00 14.78 19 PRO C N 1
ATOM 3264 C CA . PRO C 3 19 ? 50.008 -9.629 111.675 1.00 10.30 19 PRO C CA 1
ATOM 3265 C C . PRO C 3 19 ? 51.111 -9.909 110.635 1.00 18.73 19 PRO C C 1
ATOM 3266 O O . PRO C 3 19 ? 50.857 -9.888 109.431 1.00 29.57 19 PRO C O 1
ATOM 3270 N N . LYS C 3 20 ? 52.340 -10.152 111.073 1.00 12.68 20 LYS C N 1
ATOM 3271 C CA . LYS C 3 20 ? 53.367 -10.457 110.094 1.00 9.31 20 LYS C CA 1
ATOM 3272 C C . LYS C 3 20 ? 53.873 -11.888 110.196 1.00 21.11 20 LYS C C 1
ATOM 3273 O O . LYS C 3 20 ? 53.464 -12.666 111.071 1.00 28.32 20 LYS C O 1
ATOM 3279 N N . THR C 3 21 ? 54.743 -12.244 109.263 1.00 11.67 21 THR C N 1
ATOM 3280 C CA . THR C 3 21 ? 55.282 -13.586 109.216 1.00 13.93 21 THR C CA 1
ATOM 3281 C C . THR C 3 21 ? 56.785 -13.592 109.376 1.00 2.20 21 THR C C 1
ATOM 3282 O O . THR C 3 21 ? 57.445 -12.607 109.061 1.00 10.15 21 THR C O 1
ATOM 3286 N N . ALA C 3 22 ? 57.320 -14.699 109.891 1.00 11.55 22 ALA C N 1
ATOM 3287 C CA . ALA C 3 22 ? 58.758 -14.823 110.106 1.00 9.27 22 ALA C CA 1
ATOM 3288 C C . ALA C 3 22 ? 59.489 -15.100 108.798 1.00 6.60 22 ALA C C 1
ATOM 3289 O O . ALA C 3 22 ? 58.871 -15.317 107.753 1.00 4.90 22 ALA C O 1
ATOM 3291 N N . ASP C 3 23 ? 60.812 -15.071 108.844 1.00 13.02 23 ASP C N 1
ATOM 3292 C CA . ASP C 3 23 ? 61.574 -15.372 107.647 1.00 12.09 23 ASP C CA 1
ATOM 3293 C C . ASP C 3 23 ? 61.777 -16.890 107.642 1.00 9.44 23 ASP C C 1
ATOM 3294 O O . ASP C 3 23 ? 62.084 -17.488 108.684 1.00 12.41 23 ASP C O 1
ATOM 3299 N N . PRO C 3 24 ? 61.583 -17.533 106.474 1.00 7.39 24 PRO C N 1
ATOM 3300 C CA . PRO C 3 24 ? 61.717 -18.982 106.260 1.00 6.30 24 PRO C CA 1
ATOM 3301 C C . PRO C 3 24 ? 63.167 -19.456 106.182 1.00 13.75 24 PRO C C 1
ATOM 3302 O O . PRO C 3 24 ? 64.047 -18.722 105.719 1.00 9.41 24 PRO C O 1
ATOM 3306 N N . VAL C 3 25 ? 63.413 -20.689 106.620 1.00 13.86 25 VAL C N 1
ATOM 3307 C CA . VAL C 3 25 ? 64.773 -21.211 106.584 1.00 17.83 25 VAL C CA 1
ATOM 3308 C C . VAL C 3 25 ? 64.950 -22.627 106.047 1.00 13.74 25 VAL C C 1
ATOM 3309 O O . VAL C 3 25 ? 66.077 -23.044 105.808 1.00 24.13 25 VAL C O 1
ATOM 3313 N N . TYR C 3 26 ? 63.851 -23.351 105.840 1.00 3.46 26 TYR C N 1
ATOM 3314 C CA . TYR C 3 26 ? 63.915 -24.737 105.359 1.00 7.19 26 TYR C CA 1
ATOM 3315 C C . TYR C 3 26 ? 62.851 -24.937 104.263 1.00 4.30 26 TYR C C 1
ATOM 3316 O O . TYR C 3 26 ? 61.723 -25.357 104.546 1.00 14.92 26 TYR C O 1
ATOM 3325 N N . GLY C 3 27 ? 63.219 -24.653 103.010 1.00 6.43 27 GLY C N 1
ATOM 3326 C CA . GLY C 3 27 ? 62.260 -24.745 101.911 1.00 2.00 27 GLY C CA 1
ATOM 3327 C C . GLY C 3 27 ? 62.022 -26.076 101.226 1.00 7.46 27 GLY C C 1
ATOM 3328 O O . GLY C 3 27 ? 62.649 -27.079 101.540 1.00 9.05 27 GLY C O 1
ATOM 3329 N N . MET C 3 28 ? 61.084 -26.077 100.287 1.00 13.50 28 MET C N 1
ATOM 3330 C CA . MET C 3 28 ? 60.754 -27.264 99.511 1.00 5.38 28 MET C CA 1
ATOM 3331 C C . MET C 3 28 ? 60.168 -28.446 100.248 1.00 14.45 28 MET C C 1
ATOM 3332 O O . MET C 3 28 ? 60.434 -29.601 99.877 1.00 21.69 28 MET C O 1
ATOM 3337 N N . VAL C 3 29 ? 59.365 -28.190 101.275 1.00 16.69 29 VAL C N 1
ATOM 3338 C CA . VAL C 3 29 ? 58.769 -29.303 102.005 1.00 9.32 29 VAL C CA 1
ATOM 3339 C C . VAL C 3 29 ? 57.355 -29.616 101.528 1.00 16.03 29 VAL C C 1
ATOM 3340 O O . VAL C 3 29 ? 56.475 -28.764 101.603 1.00 10.46 29 VAL C O 1
ATOM 3344 N N . TYR C 3 30 ? 57.156 -30.834 101.014 1.00 11.47 30 TYR C N 1
ATOM 3345 C CA . TYR C 3 30 ? 55.844 -31.292 100.532 1.00 3.40 30 TYR C CA 1
ATOM 3346 C C . TYR C 3 30 ? 55.242 -32.254 101.565 1.00 14.82 30 TYR C C 1
ATOM 3347 O O . TYR C 3 30 ? 55.876 -33.235 101.957 1.00 24.88 30 TYR C O 1
ATOM 3356 N N . ASN C 3 31 ? 54.011 -31.979 101.982 1.00 5.43 31 ASN C N 1
ATOM 3357 C CA . ASN C 3 31 ? 53.334 -32.785 102.996 1.00 10.62 31 ASN C CA 1
ATOM 3358 C C . ASN C 3 31 ? 52.576 -34.008 102.495 1.00 13.52 31 ASN C C 1
ATOM 3359 O O . ASN C 3 31 ? 52.221 -34.088 101.319 1.00 14.56 31 ASN C O 1
ATOM 3364 N N . PRO C 3 32 ? 52.329 -34.988 103.392 1.00 7.15 32 PRO C N 1
ATOM 3365 C CA . PRO C 3 32 ? 51.572 -36.175 102.971 1.00 11.81 32 PRO C CA 1
ATOM 3366 C C . PRO C 3 32 ? 50.166 -35.635 102.678 1.00 6.61 32 PRO C C 1
ATOM 3367 O O . PRO C 3 32 ? 49.716 -34.674 103.313 1.00 24.96 32 PRO C O 1
ATOM 3371 N N . PRO C 3 33 ? 49.462 -36.210 101.701 1.00 9.67 33 PRO C N 1
ATOM 3372 C CA . PRO C 3 33 ? 48.127 -35.646 101.467 1.00 16.73 33 PRO C CA 1
ATOM 3373 C C . PRO C 3 33 ? 47.127 -35.918 102.588 1.00 7.52 33 PRO C C 1
ATOM 3374 O O . PRO C 3 33 ? 47.146 -36.985 103.224 1.00 22.06 33 PRO C O 1
ATOM 3378 N N . ARG C 3 34 ? 46.260 -34.944 102.839 1.00 9.93 34 ARG C N 1
ATOM 3379 C CA . ARG C 3 34 ? 45.238 -35.096 103.871 1.00 18.24 34 ARG C CA 1
ATOM 3380 C C . ARG C 3 34 ? 43.913 -34.589 103.321 1.00 14.83 34 ARG C C 1
ATOM 3381 O O . ARG C 3 34 ? 43.099 -33.969 104.024 1.00 22.78 34 ARG C O 1
ATOM 3389 N N . THR C 3 35 ? 43.714 -34.835 102.032 1.00 25.04 35 THR C N 1
ATOM 3390 C CA . THR C 3 35 ? 42.496 -34.413 101.376 1.00 28.84 35 THR C CA 1
ATOM 3391 C C . THR C 3 35 ? 41.319 -35.176 101.948 1.00 20.31 35 THR C C 1
ATOM 3392 O O . THR C 3 35 ? 41.367 -36.390 102.118 1.00 39.27 35 THR C O 1
ATOM 3396 N N . ASN C 3 36 ? 40.256 -34.442 102.228 1.00 12.95 36 ASN C N 1
ATOM 3397 C CA . ASN C 3 36 ? 39.024 -35.000 102.739 1.00 33.77 36 ASN C CA 1
ATOM 3398 C C . ASN C 3 36 ? 39.138 -35.736 104.049 1.00 24.18 36 ASN C C 1
ATOM 3399 O O . ASN C 3 36 ? 38.426 -36.719 104.258 1.00 24.22 36 ASN C O 1
ATOM 3404 N N . TYR C 3 37 ? 40.033 -35.282 104.924 1.00 25.29 37 TYR C N 1
ATOM 3405 C CA . TYR C 3 37 ? 40.143 -35.913 106.230 1.00 15.13 37 TYR C CA 1
ATOM 3406 C C . TYR C 3 37 ? 38.791 -35.573 106.882 1.00 13.03 37 TYR C C 1
ATOM 3407 O O . TYR C 3 37 ? 38.285 -34.455 106.736 1.00 14.24 37 TYR C O 1
ATOM 3416 N N . PRO C 3 38 ? 38.186 -36.538 107.594 1.00 7.89 38 PRO C N 1
ATOM 3417 C CA . PRO C 3 38 ? 36.884 -36.281 108.220 1.00 16.79 38 PRO C CA 1
ATOM 3418 C C . PRO C 3 38 ? 36.808 -35.409 109.476 1.00 4.54 38 PRO C C 1
ATOM 3419 O O . PRO C 3 38 ? 37.815 -35.125 110.116 1.00 9.39 38 PRO C O 1
ATOM 3423 N N . GLY C 3 39 ? 35.580 -34.989 109.785 1.00 16.62 39 GLY C N 1
ATOM 3424 C CA . GLY C 3 39 ? 35.282 -34.194 110.964 1.00 14.93 39 GLY C CA 1
ATOM 3425 C C . GLY C 3 39 ? 35.937 -32.841 111.158 1.00 11.30 39 GLY C C 1
ATOM 3426 O O . GLY C 3 39 ? 36.164 -32.400 112.288 1.00 7.34 39 GLY C O 1
ATOM 3427 N N . ARG C 3 40 ? 36.235 -32.158 110.070 1.00 15.31 40 ARG C N 1
ATOM 3428 C CA . ARG C 3 40 ? 36.868 -30.864 110.202 1.00 11.78 40 ARG C CA 1
ATOM 3429 C C . ARG C 3 40 ? 35.895 -29.778 110.609 1.00 3.47 40 ARG C C 1
ATOM 3430 O O . ARG C 3 40 ? 34.740 -29.780 110.181 1.00 14.24 40 ARG C O 1
ATOM 3438 N N . PHE C 3 41 ? 36.349 -28.859 111.452 1.00 5.68 41 PHE C N 1
ATOM 3439 C CA . PHE C 3 41 ? 35.505 -27.727 111.819 1.00 19.65 41 PHE C CA 1
ATOM 3440 C C . PHE C 3 41 ? 36.332 -26.457 111.609 1.00 17.77 41 PHE C C 1
ATOM 3441 O O . PHE C 3 41 ? 37.534 -26.428 111.911 1.00 5.21 41 PHE C O 1
ATOM 3449 N N . THR C 3 42 ? 35.722 -25.419 111.043 1.00 14.22 42 THR C N 1
ATOM 3450 C CA . THR C 3 42 ? 36.499 -24.206 110.791 1.00 8.33 42 THR C CA 1
ATOM 3451 C C . THR C 3 42 ? 36.153 -23.010 111.666 1.00 10.51 42 THR C C 1
ATOM 3452 O O . THR C 3 42 ? 36.896 -22.031 111.695 1.00 13.37 42 THR C O 1
ATOM 3456 N N . ASN C 3 43 ? 35.017 -23.083 112.353 1.00 16.74 43 ASN C N 1
ATOM 3457 C CA . ASN C 3 43 ? 34.594 -22.034 113.263 1.00 2.00 43 ASN C CA 1
ATOM 3458 C C . ASN C 3 43 ? 34.036 -22.726 114.509 1.00 3.18 43 ASN C C 1
ATOM 3459 O O . ASN C 3 43 ? 33.227 -23.641 114.420 1.00 14.66 43 ASN C O 1
ATOM 3464 N N . LEU C 3 44 ? 34.488 -22.291 115.675 1.00 7.61 44 LEU C N 1
ATOM 3465 C CA . LEU C 3 44 ? 34.050 -22.876 116.925 1.00 2.00 44 LEU C CA 1
ATOM 3466 C C . LEU C 3 44 ? 32.547 -22.850 117.104 1.00 4.62 44 LEU C C 1
ATOM 3467 O O . LEU C 3 44 ? 31.980 -23.756 117.711 1.00 11.79 44 LEU C O 1
ATOM 3472 N N . LEU C 3 45 ? 31.896 -21.818 116.571 1.00 17.06 45 LEU C N 1
ATOM 3473 C CA . LEU C 3 45 ? 30.453 -21.691 116.724 1.00 10.27 45 LEU C CA 1
ATOM 3474 C C . LEU C 3 45 ? 29.628 -22.629 115.851 1.00 7.30 45 LEU C C 1
ATOM 3475 O O . LEU C 3 45 ? 28.448 -22.834 116.131 1.00 16.62 45 LEU C O 1
ATOM 3480 N N . ASP C 3 46 ? 30.229 -23.199 114.803 1.00 2.00 46 ASP C N 1
ATOM 3481 C CA . ASP C 3 46 ? 29.513 -24.172 113.962 1.00 2.00 46 ASP C CA 1
ATOM 3482 C C . ASP C 3 46 ? 29.295 -25.375 114.878 1.00 15.55 46 ASP C C 1
ATOM 3483 O O . ASP C 3 46 ? 28.208 -25.973 114.908 1.00 12.07 46 ASP C O 1
ATOM 3488 N N . VAL C 3 47 ? 30.343 -25.712 115.630 1.00 2.00 47 VAL C N 1
ATOM 3489 C CA . VAL C 3 47 ? 30.298 -26.817 116.583 1.00 8.81 47 VAL C CA 1
ATOM 3490 C C . VAL C 3 47 ? 29.349 -26.494 117.743 1.00 2.00 47 VAL C C 1
ATOM 3491 O O . VAL C 3 47 ? 28.531 -27.322 118.125 1.00 19.75 47 VAL C O 1
ATOM 3495 N N . ALA C 3 48 ? 29.464 -25.290 118.301 1.00 6.99 48 ALA C N 1
ATOM 3496 C CA . ALA C 3 48 ? 28.626 -24.872 119.433 1.00 16.86 48 ALA C CA 1
ATOM 3497 C C . ALA C 3 48 ? 27.140 -24.797 119.077 1.00 11.48 48 ALA C C 1
ATOM 3498 O O . ALA C 3 48 ? 26.275 -24.874 119.941 1.00 16.15 48 ALA C O 1
ATOM 3500 N N . GLU C 3 49 ? 26.852 -24.640 117.796 1.00 14.14 49 GLU C N 1
ATOM 3501 C CA . GLU C 3 49 ? 25.480 -24.564 117.327 1.00 5.22 49 GLU C CA 1
ATOM 3502 C C . GLU C 3 49 ? 24.869 -25.957 117.191 1.00 5.94 49 GLU C C 1
ATOM 3503 O O . GLU C 3 49 ? 23.721 -26.175 117.597 1.00 21.35 49 GLU C O 1
ATOM 3509 N N . ALA C 3 50 ? 25.647 -26.894 116.635 1.00 9.45 50 ALA C N 1
ATOM 3510 C CA . ALA C 3 50 ? 25.187 -28.267 116.374 1.00 3.65 50 ALA C CA 1
ATOM 3511 C C . ALA C 3 50 ? 25.307 -29.304 117.475 1.00 7.93 50 ALA C C 1
ATOM 3512 O O . ALA C 3 50 ? 24.666 -30.353 117.400 1.00 19.89 50 ALA C O 1
ATOM 3514 N N . CYS C 3 51 ? 26.117 -29.031 118.490 1.00 12.01 51 CYS C N 1
ATOM 3515 C CA . CYS C 3 51 ? 26.319 -29.994 119.570 1.00 2.00 51 CYS C CA 1
ATOM 3516 C C . CYS C 3 51 ? 25.985 -29.449 120.946 1.00 5.22 51 CYS C C 1
ATOM 3517 O O . CYS C 3 51 ? 26.845 -28.906 121.642 1.00 25.10 51 CYS C O 1
ATOM 3520 N N . PRO C 3 52 ? 24.723 -29.586 121.368 1.00 2.00 52 PRO C N 1
ATOM 3521 C CA . PRO C 3 52 ? 24.456 -29.042 122.698 1.00 18.39 52 PRO C CA 1
ATOM 3522 C C . PRO C 3 52 ? 25.079 -29.877 123.806 1.00 17.58 52 PRO C C 1
ATOM 3523 O O . PRO C 3 52 ? 25.226 -31.087 123.684 1.00 4.04 52 PRO C O 1
ATOM 3527 N N . THR C 3 53 ? 25.479 -29.223 124.882 1.00 16.62 53 THR C N 1
ATOM 3528 C CA . THR C 3 53 ? 26.071 -29.949 125.983 1.00 3.15 53 THR C CA 1
ATOM 3529 C C . THR C 3 53 ? 25.194 -29.711 127.204 1.00 6.58 53 THR C C 1
ATOM 3530 O O . THR C 3 53 ? 24.366 -28.799 127.205 1.00 11.48 53 THR C O 1
ATOM 3534 N N . PHE C 3 54 ? 25.365 -30.536 128.231 1.00 10.03 54 PHE C N 1
ATOM 3535 C CA . PHE C 3 54 ? 24.508 -30.470 129.407 1.00 9.24 54 PHE C CA 1
ATOM 3536 C C . PHE C 3 54 ? 24.718 -29.426 130.467 1.00 18.64 54 PHE C C 1
ATOM 3537 O O . PHE C 3 54 ? 25.850 -29.052 130.790 1.00 11.98 54 PHE C O 1
ATOM 3545 N N . LEU C 3 55 ? 23.590 -28.981 131.019 1.00 8.24 55 LEU C N 1
ATOM 3546 C CA . LEU C 3 55 ? 23.600 -28.032 132.118 1.00 20.01 55 LEU C CA 1
ATOM 3547 C C . LEU C 3 55 ? 23.878 -28.836 133.387 1.00 18.16 55 LEU C C 1
ATOM 3548 O O . LEU C 3 55 ? 23.792 -30.062 133.407 1.00 15.64 55 LEU C O 1
ATOM 3553 N N . CYS C 3 56 ? 24.206 -28.140 134.455 1.00 24.28 56 CYS C N 1
ATOM 3554 C CA . CYS C 3 56 ? 24.540 -28.809 135.689 1.00 4.76 56 CYS C CA 1
ATOM 3555 C C . CYS C 3 56 ? 23.644 -28.305 136.815 1.00 3.25 56 CYS C C 1
ATOM 3556 O O . CYS C 3 56 ? 23.690 -27.129 137.175 1.00 20.04 56 CYS C O 1
ATOM 3559 N N . PHE C 3 57 ? 22.824 -29.190 137.367 1.00 3.51 57 PHE C N 1
ATOM 3560 C CA . PHE C 3 57 ? 21.929 -28.804 138.458 1.00 10.01 57 PHE C CA 1
ATOM 3561 C C . PHE C 3 57 ? 22.376 -29.358 139.822 1.00 20.32 57 PHE C C 1
ATOM 3562 O O . PHE C 3 57 ? 23.553 -29.652 140.029 1.00 36.88 57 PHE C O 1
ATOM 3570 N N . ASP C 3 58 ? 21.445 -29.484 140.759 1.00 25.01 58 ASP C N 1
ATOM 3571 C CA . ASP C 3 58 ? 21.789 -30.000 142.081 1.00 27.98 58 ASP C CA 1
ATOM 3572 C C . ASP C 3 58 ? 22.499 -31.320 142.023 1.00 27.23 58 ASP C C 1
ATOM 3573 O O . ASP C 3 58 ? 22.060 -32.234 141.328 1.00 43.09 58 ASP C O 1
ATOM 3578 N N . GLU C 3 59 ? 23.597 -31.412 142.765 1.00 26.54 59 GLU C N 1
ATOM 3579 C CA . GLU C 3 59 ? 24.382 -32.642 142.837 1.00 27.01 59 GLU C CA 1
ATOM 3580 C C . GLU C 3 59 ? 24.910 -33.039 141.467 1.00 27.12 59 GLU C C 1
ATOM 3581 O O . GLU C 3 59 ? 25.117 -34.216 141.186 1.00 43.29 59 GLU C O 1
ATOM 3587 N N . GLY C 3 60 ? 25.125 -32.048 140.614 1.00 28.19 60 GLY C N 1
ATOM 3588 C CA . GLY C 3 60 ? 25.625 -32.325 139.283 1.00 9.67 60 GLY C CA 1
ATOM 35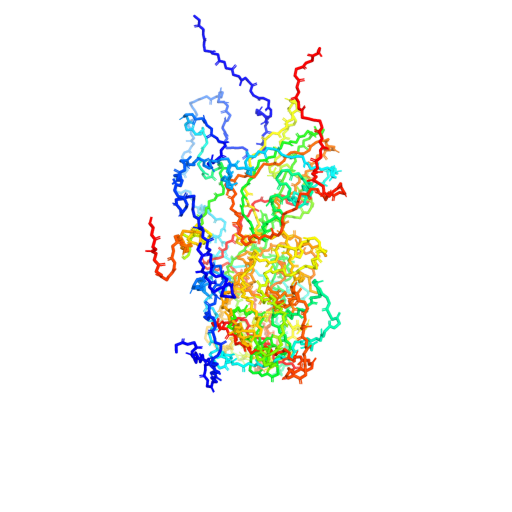89 C C . GLY C 3 60 ? 24.791 -33.308 138.491 1.00 19.45 60 GLY C C 1
ATOM 3590 O O . GLY C 3 60 ? 25.249 -34.387 138.137 1.00 33.72 60 GLY C O 1
ATOM 3591 N N . LYS C 3 61 ? 23.545 -32.963 138.230 1.00 16.76 61 LYS C N 1
ATOM 3592 C CA . LYS C 3 61 ? 22.720 -33.838 137.430 1.00 12.37 61 LYS C CA 1
ATOM 3593 C C . LYS C 3 61 ? 22.407 -32.968 136.227 1.00 19.46 61 LYS C C 1
ATOM 3594 O O . LYS C 3 61 ? 22.221 -31.754 136.360 1.00 23.44 61 LYS C O 1
ATOM 3600 N N . PRO C 3 62 ? 22.372 -33.564 135.034 1.00 11.88 62 PRO C N 1
ATOM 3601 C CA . PRO C 3 62 ? 22.069 -32.788 133.833 1.00 6.83 62 PRO C CA 1
ATOM 3602 C C . PRO C 3 62 ? 20.545 -32.673 133.671 1.00 11.45 62 PRO C C 1
ATOM 3603 O O . PRO C 3 62 ? 20.031 -32.392 132.579 1.00 6.58 62 PRO C O 1
ATOM 3607 N N . TYR C 3 63 ? 19.823 -32.881 134.767 1.00 6.10 63 TYR C N 1
ATOM 3608 C CA . TYR C 3 63 ? 18.367 -32.839 134.717 1.00 2.90 63 TYR C CA 1
ATOM 3609 C C . TYR C 3 63 ? 17.730 -32.383 136.008 1.00 12.18 63 TYR C C 1
ATOM 3610 O O . TYR C 3 63 ? 18.369 -32.305 137.071 1.00 14.34 63 TYR C O 1
ATOM 3619 N N . VAL C 3 64 ? 16.443 -32.086 135.891 1.00 9.46 64 VAL C N 1
ATOM 3620 C CA . VAL C 3 64 ? 15.645 -31.664 137.027 1.00 10.40 64 VAL C CA 1
ATOM 3621 C C . VAL C 3 64 ? 14.504 -32.677 137.143 1.00 6.81 64 VAL C C 1
ATOM 3622 O O . VAL C 3 64 ? 14.135 -33.335 136.170 1.00 12.28 64 VAL C O 1
ATOM 3626 N N . VAL C 3 65 ? 13.971 -32.816 138.345 1.00 16.36 65 VAL C N 1
ATOM 3627 C CA . VAL C 3 65 ? 12.894 -33.752 138.610 1.00 18.54 65 VAL C CA 1
ATOM 3628 C C . VAL C 3 65 ? 12.214 -33.292 139.891 1.00 5.36 65 VAL C C 1
ATOM 3629 O O . VAL C 3 65 ? 12.869 -32.702 140.747 1.00 39.31 65 VAL C O 1
ATOM 3633 N N . THR C 3 66 ? 10.905 -33.511 140.009 1.00 14.03 66 THR C N 1
ATOM 3634 C CA . THR C 3 66 ? 10.174 -33.148 141.234 1.00 29.65 66 THR C CA 1
ATOM 3635 C C . THR C 3 66 ? 9.207 -34.278 141.552 1.00 30.65 66 THR C C 1
ATOM 3636 O O . THR C 3 66 ? 8.629 -34.865 140.630 1.00 29.08 66 THR C O 1
ATOM 3640 N N . ARG C 3 67 ? 9.045 -34.579 142.846 1.00 53.19 67 ARG C N 1
ATOM 3641 C CA . ARG C 3 67 ? 8.156 -35.655 143.314 1.00 52.20 67 ARG C CA 1
ATOM 3642 C C . ARG C 3 67 ? 6.701 -35.235 143.545 1.00 41.51 67 ARG C C 1
ATOM 3643 O O . ARG C 3 67 ? 5.826 -36.089 143.636 1.00 36.74 67 ARG C O 1
ATOM 3651 N N . THR C 3 68 ? 6.470 -33.927 143.581 1.00 40.60 68 THR C N 1
ATOM 3652 C CA . THR C 3 68 ? 5.148 -33.350 143.790 1.00 32.09 68 THR C CA 1
ATOM 3653 C C . THR C 3 68 ? 4.536 -32.896 142.468 1.00 46.58 68 THR C C 1
ATOM 3654 O O . THR C 3 68 ? 5.239 -32.415 141.587 1.00 50.86 68 THR C O 1
ATOM 3658 N N . ASP C 3 69 ? 3.226 -33.065 142.334 1.00 45.85 69 ASP C N 1
ATOM 3659 C CA . ASP C 3 69 ? 2.519 -32.735 141.099 1.00 45.74 69 ASP C CA 1
ATOM 3660 C C . ASP C 3 69 ? 2.081 -31.272 141.023 1.00 55.73 69 ASP C C 1
ATOM 3661 O O . ASP C 3 69 ? 1.477 -30.849 140.039 1.00 41.99 69 ASP C O 1
ATOM 3666 N N . GLU C 3 70 ? 2.369 -30.510 142.074 1.00 52.72 70 GLU C N 1
ATOM 3667 C CA . GLU C 3 70 ? 1.977 -29.119 142.143 1.00 51.02 70 GLU C CA 1
ATOM 3668 C C . GLU C 3 70 ? 2.953 -28.291 141.357 1.00 52.31 70 GLU C C 1
ATOM 3669 O O . GLU C 3 70 ? 3.970 -28.796 140.879 1.00 40.64 70 GLU C O 1
ATOM 3675 N N . GLN C 3 71 ? 2.635 -27.008 141.244 1.00 42.52 71 GLN C N 1
ATOM 3676 C CA . GLN C 3 71 ? 3.493 -26.064 140.558 1.00 12.10 71 GLN C CA 1
ATOM 3677 C C . GLN C 3 71 ? 4.740 -25.876 141.402 1.00 25.22 71 GLN C C 1
ATOM 3678 O O . GLN C 3 71 ? 4.662 -25.738 142.624 1.00 55.92 71 GLN C O 1
ATOM 3684 N N . ARG C 3 72 ? 5.891 -25.858 140.752 1.00 14.18 72 ARG C N 1
ATOM 3685 C CA . ARG C 3 72 ? 7.147 -25.696 141.463 1.00 22.51 72 ARG C CA 1
ATOM 3686 C C . ARG C 3 72 ? 8.124 -25.044 140.517 1.00 16.91 72 ARG C C 1
ATOM 3687 O O . ARG C 3 72 ? 8.013 -25.198 139.298 1.00 6.03 72 ARG C O 1
ATOM 3695 N N . LEU C 3 73 ? 9.071 -24.306 141.086 1.00 11.60 73 LEU C N 1
ATOM 3696 C CA . LEU C 3 73 ? 10.126 -23.714 140.297 1.00 15.06 73 LEU C CA 1
ATOM 3697 C C . LEU C 3 73 ? 11.142 -24.856 140.350 1.00 6.85 73 LEU C C 1
ATOM 3698 O O . LEU C 3 73 ? 11.719 -25.124 141.397 1.00 23.44 73 LEU C O 1
ATOM 3703 N N . LEU C 3 74 ? 11.319 -25.561 139.240 1.00 9.14 74 LEU C N 1
ATOM 3704 C CA . LEU C 3 74 ? 12.261 -26.677 139.187 1.00 2.99 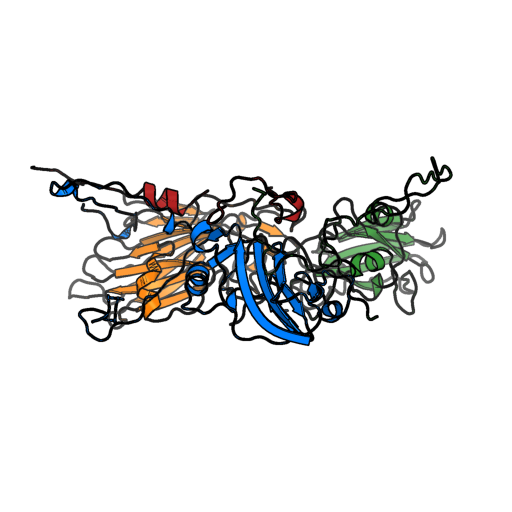74 LEU C CA 1
ATOM 3705 C C . LEU C 3 74 ? 13.716 -26.204 139.236 1.00 2.10 74 LEU C C 1
ATOM 3706 O O . LEU C 3 74 ? 14.570 -26.849 139.836 1.00 16.47 74 LEU C O 1
ATOM 3711 N N . ALA C 3 75 ? 13.997 -25.076 138.602 1.00 2.00 75 ALA C N 1
ATOM 3712 C CA . ALA C 3 75 ? 15.348 -24.544 138.578 1.00 2.00 75 ALA C CA 1
ATOM 3713 C C . ALA C 3 75 ? 15.329 -23.119 138.078 1.00 2.00 75 ALA C C 1
ATOM 3714 O O . ALA C 3 75 ? 14.400 -22.687 137.401 1.00 16.60 75 ALA C O 1
ATOM 3716 N N . LYS C 3 76 ? 16.320 -22.363 138.516 1.00 5.70 76 LYS C N 1
ATOM 3717 C CA . LYS C 3 76 ? 16.529 -21.013 138.049 1.00 9.89 76 LYS C CA 1
ATOM 3718 C C . LYS C 3 76 ? 18.027 -20.844 137.910 1.00 5.49 76 LYS C C 1
ATOM 3719 O O . LYS C 3 76 ? 18.786 -21.329 138.741 1.00 26.81 76 LYS C O 1
ATOM 3725 N N . PHE C 3 77 ? 18.457 -20.147 136.873 1.00 2.73 77 PHE C N 1
ATOM 3726 C CA . PHE C 3 77 ? 19.872 -19.818 136.748 1.00 6.80 77 PHE C CA 1
ATOM 3727 C C . PHE C 3 77 ? 20.096 -18.455 136.086 1.00 6.46 77 PHE C C 1
ATOM 3728 O O . PHE C 3 77 ? 19.211 -17.905 135.427 1.00 7.90 77 PHE C O 1
ATOM 3736 N N . ASP C 3 78 ? 21.271 -17.891 136.308 1.00 10.55 78 ASP C N 1
ATOM 3737 C CA . ASP C 3 78 ? 21.598 -16.583 135.758 1.00 12.08 78 ASP C CA 1
ATOM 3738 C C . ASP C 3 78 ? 21.907 -16.660 134.281 1.00 8.30 78 ASP C C 1
ATOM 3739 O O . ASP C 3 78 ? 22.541 -17.606 133.831 1.00 22.62 78 ASP C O 1
ATOM 3744 N N . VAL C 3 79 ? 21.466 -15.668 133.524 1.00 8.86 79 VAL C N 1
ATOM 3745 C CA . VAL C 3 79 ? 21.783 -15.652 132.111 1.00 5.37 79 VAL C CA 1
ATOM 3746 C C . VAL C 3 79 ? 23.202 -15.061 132.046 1.00 18.57 79 VAL C C 1
ATOM 3747 O O . VAL C 3 79 ? 23.400 -13.852 131.853 1.00 6.27 79 VAL C O 1
ATOM 3751 N N . SER C 3 80 ? 24.173 -15.949 132.274 1.00 4.55 80 SER C N 1
ATOM 3752 C CA . SER C 3 80 ? 25.604 -15.650 132.256 1.00 2.00 80 SER C CA 1
ATOM 3753 C C . SER C 3 80 ? 26.355 -16.875 131.765 1.00 6.12 80 SER C C 1
ATOM 3754 O O . SER C 3 80 ? 26.052 -17.993 132.179 1.00 14.85 80 SER C O 1
ATOM 3757 N N . LEU C 3 81 ? 27.334 -16.686 130.886 1.00 9.67 81 LEU C N 1
ATOM 3758 C CA . LEU C 3 81 ? 28.113 -17.831 130.420 1.00 5.15 81 LEU C CA 1
ATOM 3759 C C . LEU C 3 81 ? 28.998 -18.292 131.586 1.00 3.40 81 LEU C C 1
ATOM 3760 O O . LEU C 3 81 ? 29.581 -19.382 131.568 1.00 16.92 81 LEU C O 1
ATOM 3765 N N . ALA C 3 82 ? 29.029 -17.457 132.627 1.00 10.51 82 ALA C N 1
ATOM 3766 C CA . ALA C 3 82 ? 29.788 -17.697 133.856 1.00 9.92 82 ALA C CA 1
ATOM 3767 C C . ALA C 3 82 ? 28.944 -18.393 134.941 1.00 21.52 82 ALA C C 1
ATOM 3768 O O . ALA C 3 82 ? 29.431 -18.679 136.027 1.00 22.12 82 ALA C O 1
ATOM 3770 N N . ALA C 3 83 ? 27.678 -18.651 134.637 1.00 12.00 83 ALA C N 1
ATOM 3771 C CA . ALA C 3 83 ? 26.771 -19.320 135.563 1.00 10.31 83 ALA C CA 1
ATOM 3772 C C . ALA C 3 83 ? 27.254 -20.697 136.000 1.00 13.47 83 ALA C C 1
ATOM 3773 O O . ALA C 3 83 ? 27.910 -21.409 135.241 1.00 23.55 83 ALA C O 1
ATOM 3775 N N . LYS C 3 84 ? 26.903 -21.056 137.231 1.00 9.07 84 LYS C N 1
ATOM 3776 C CA . LYS C 3 84 ? 27.248 -22.344 137.808 1.00 3.47 84 LYS C CA 1
ATOM 3777 C C . LYS C 3 84 ? 26.668 -23.478 136.962 1.00 5.31 84 LYS C C 1
ATOM 3778 O O . LYS C 3 84 ? 27.332 -24.479 136.706 1.00 23.70 84 LYS C O 1
ATOM 3784 N N . HIS C 3 85 ? 25.428 -23.314 136.517 1.00 9.90 85 HIS C N 1
ATOM 3785 C CA . HIS C 3 85 ? 24.751 -24.336 135.720 1.00 3.61 85 HIS C CA 1
ATOM 3786 C C . HIS C 3 85 ? 25.313 -24.537 134.337 1.00 14.30 85 HIS C C 1
ATOM 3787 O O . HIS C 3 85 ? 25.050 -25.559 133.704 1.00 26.56 85 HIS C O 1
ATOM 3794 N N . MET C 3 86 ? 26.069 -23.552 133.863 1.00 4.16 86 MET C N 1
ATOM 3795 C CA . MET C 3 86 ? 26.650 -23.616 132.531 1.00 6.60 86 MET C CA 1
ATOM 3796 C C . MET C 3 86 ? 28.101 -24.064 132.567 1.00 17.10 86 MET C C 1
ATOM 3797 O O . MET C 3 86 ? 28.675 -24.404 131.533 1.00 12.38 86 MET C O 1
ATOM 3802 N N . SER C 3 87 ? 28.680 -24.068 133.763 1.00 18.33 87 SER C N 1
ATOM 3803 C CA . SER C 3 87 ? 30.083 -24.394 133.941 1.00 11.46 87 SER C CA 1
ATOM 3804 C C . SER C 3 87 ? 30.655 -25.657 133.308 1.00 2.00 87 SER C C 1
ATOM 3805 O O . SER C 3 87 ? 31.869 -25.781 133.212 1.00 14.95 87 SER C O 1
ATOM 3808 N N . ASN C 3 88 ? 29.827 -26.596 132.871 1.00 9.93 88 ASN C N 1
ATOM 3809 C CA . ASN C 3 88 ? 30.391 -27.787 132.233 1.00 4.95 88 ASN C CA 1
ATOM 3810 C C . ASN C 3 88 ? 30.031 -27.879 130.748 1.00 11.52 88 ASN C C 1
ATOM 3811 O O . ASN C 3 88 ? 30.348 -28.867 130.071 1.00 4.18 88 ASN C O 1
ATOM 3816 N N . THR C 3 89 ? 29.380 -26.837 130.242 1.00 4.76 89 THR C N 1
ATOM 3817 C CA . THR C 3 89 ? 28.971 -26.800 128.847 1.00 10.95 89 THR C CA 1
ATOM 3818 C C . THR C 3 89 ? 30.116 -26.385 127.923 1.00 13.90 89 THR C C 1
ATOM 3819 O O . THR C 3 89 ? 31.060 -25.710 128.346 1.00 2.03 89 THR C O 1
ATOM 3823 N N . TYR C 3 90 ? 30.019 -26.801 126.662 1.00 7.26 90 TYR C N 1
ATOM 3824 C CA . TYR C 3 90 ? 31.005 -26.461 125.643 1.00 2.00 90 TYR C CA 1
ATOM 3825 C C . TYR C 3 90 ? 30.880 -24.965 125.316 1.00 5.15 90 TYR C C 1
ATOM 3826 O O . TYR C 3 90 ? 31.877 -24.298 125.055 1.00 6.30 90 TYR C O 1
ATOM 3835 N N . LEU C 3 91 ? 29.658 -24.434 125.349 1.00 17.08 91 LEU C N 1
ATOM 3836 C CA . LEU C 3 91 ? 29.452 -23.020 125.057 1.00 2.62 91 LEU C CA 1
ATOM 3837 C C . LEU C 3 91 ? 30.273 -22.188 126.039 1.00 21.91 91 LEU C C 1
ATOM 3838 O O . LEU C 3 91 ? 30.982 -21.259 125.642 1.00 15.00 91 LEU C O 1
ATOM 3843 N N . SER C 3 92 ? 30.200 -22.526 127.322 1.00 8.53 92 SER C N 1
ATOM 3844 C CA . SER C 3 92 ? 30.968 -21.771 128.306 1.00 9.74 92 SER C CA 1
ATOM 3845 C C . SER C 3 92 ? 32.457 -22.053 128.152 1.00 14.94 92 SER C C 1
ATOM 3846 O O . SER C 3 92 ? 33.277 -21.190 128.439 1.00 12.48 92 SER C O 1
ATOM 3849 N N . GLY C 3 93 ? 32.795 -23.259 127.690 1.00 18.97 93 GLY C N 1
ATOM 3850 C CA . GLY C 3 93 ? 34.189 -23.618 127.487 1.00 8.12 93 GLY C CA 1
ATOM 3851 C C . GLY C 3 93 ? 34.823 -22.668 126.486 1.00 14.46 93 GLY C C 1
ATOM 3852 O O . GLY C 3 93 ? 35.922 -22.145 126.697 1.00 14.26 93 GLY C O 1
ATOM 3853 N N . ILE C 3 94 ? 34.103 -22.457 125.388 1.00 12.66 94 ILE C N 1
ATOM 3854 C CA . ILE C 3 94 ? 34.494 -21.556 124.310 1.00 2.22 94 ILE C CA 1
ATOM 3855 C C . ILE C 3 94 ? 34.465 -20.083 124.784 1.00 17.82 94 ILE C C 1
ATOM 3856 O O . ILE C 3 94 ? 35.437 -19.344 124.623 1.00 5.24 94 ILE C O 1
ATOM 3861 N N . ALA C 3 95 ? 33.349 -19.657 125.371 1.00 11.82 95 ALA C N 1
ATOM 3862 C CA . ALA C 3 95 ? 33.204 -18.260 125.784 1.00 7.17 95 ALA C CA 1
ATOM 3863 C C . ALA C 3 95 ? 34.227 -17.671 126.753 1.00 12.84 95 ALA C C 1
ATOM 3864 O O . ALA C 3 95 ? 34.457 -16.467 126.741 1.00 9.36 95 ALA C O 1
ATOM 3866 N N . GLN C 3 96 ? 34.851 -18.492 127.586 1.00 6.63 96 GLN C N 1
ATOM 3867 C CA . GLN C 3 96 ? 35.813 -17.957 128.549 1.00 2.07 96 GLN C CA 1
ATOM 3868 C C . GLN C 3 96 ? 37.017 -17.295 127.885 1.00 2.00 96 GLN C C 1
ATOM 3869 O O . GLN C 3 96 ? 37.795 -16.611 128.550 1.00 23.84 96 GLN C O 1
ATOM 3875 N N . TYR C 3 97 ? 37.157 -17.497 126.575 1.00 11.13 97 TYR C N 1
ATOM 3876 C CA . TYR C 3 97 ? 38.277 -16.955 125.799 1.00 4.83 97 TYR C CA 1
ATOM 3877 C C . TYR C 3 97 ? 37.946 -15.714 124.986 1.00 10.27 97 TYR C C 1
ATOM 3878 O O . TYR C 3 97 ? 38.721 -15.289 124.133 1.00 20.47 97 TYR C O 1
ATOM 3887 N N . TYR C 3 98 ? 36.787 -15.134 125.259 1.00 15.14 98 TYR C N 1
ATOM 3888 C CA . TYR C 3 98 ? 36.339 -13.939 124.567 1.00 6.70 98 TYR C CA 1
ATOM 3889 C C . TYR C 3 98 ? 35.784 -12.986 125.611 1.00 8.39 98 TYR C C 1
ATOM 3890 O O . TYR C 3 98 ? 35.140 -13.410 126.570 1.00 18.88 98 TYR C O 1
ATOM 3899 N N . ALA C 3 99 ? 36.057 -11.700 125.438 1.00 8.99 99 ALA C N 1
ATOM 3900 C CA . ALA C 3 99 ? 35.604 -10.703 126.393 1.00 4.02 99 ALA C CA 1
ATOM 3901 C C . ALA C 3 99 ? 34.112 -10.363 126.285 1.00 13.26 99 ALA C C 1
ATOM 3902 O O . ALA C 3 99 ? 33.479 -10.064 127.290 1.00 8.48 99 ALA C O 1
ATOM 3904 N N . GLN C 3 100 ? 33.543 -10.432 125.083 1.00 14.73 100 GLN C N 1
ATOM 3905 C CA . GLN C 3 100 ? 32.135 -10.078 124.918 1.00 6.06 100 GLN C CA 1
ATOM 3906 C C . GLN C 3 100 ? 31.319 -10.993 124.010 1.00 2.57 100 GLN C C 1
ATOM 3907 O O . GLN C 3 100 ? 31.863 -11.720 123.192 1.00 15.44 100 GLN C O 1
ATOM 3913 N N . TYR C 3 101 ? 29.999 -10.926 124.143 1.00 2.00 101 TYR C N 1
ATOM 3914 C CA . TYR C 3 101 ? 29.108 -11.712 123.297 1.00 4.04 101 TYR C CA 1
ATOM 3915 C C . TYR C 3 101 ? 27.818 -10.937 123.062 1.00 4.51 101 TYR C C 1
ATOM 3916 O O . TYR C 3 101 ? 27.634 -9.840 123.585 1.00 10.00 101 TYR C O 1
ATOM 3925 N N . SER C 3 102 ? 26.951 -11.519 122.242 1.00 14.26 102 SER C N 1
ATOM 3926 C CA . SER C 3 102 ? 25.609 -11.000 121.955 1.00 20.63 102 SER C CA 1
ATOM 3927 C C . SER C 3 102 ? 24.934 -12.107 121.169 1.00 23.69 102 SER C C 1
ATOM 3928 O O . SER C 3 102 ? 25.613 -12.970 120.601 1.00 17.50 102 SER C O 1
ATOM 3931 N N . GLY C 3 103 ? 23.607 -12.122 121.163 1.00 5.30 103 GLY C N 1
ATOM 3932 C CA . GLY C 3 103 ? 22.927 -13.146 120.397 1.00 4.35 103 GLY C CA 1
ATOM 3933 C C . GLY C 3 103 ? 22.139 -14.160 121.188 1.00 16.24 103 GLY C C 1
ATOM 3934 O O . GLY C 3 103 ? 22.154 -14.165 122.424 1.00 10.30 103 GLY C O 1
ATOM 3935 N N . THR C 3 104 ? 21.483 -15.050 120.449 1.00 2.00 104 THR C N 1
ATOM 3936 C CA . THR C 3 104 ? 20.628 -16.068 121.024 1.00 12.54 104 THR C CA 1
ATOM 3937 C C . THR C 3 104 ? 21.333 -17.283 121.602 1.00 11.17 104 THR C C 1
ATOM 3938 O O . THR C 3 104 ? 22.272 -17.807 121.014 1.00 10.79 104 THR C O 1
ATOM 3942 N N . ILE C 3 105 ? 20.877 -17.714 122.774 1.00 17.25 105 ILE C N 1
ATOM 3943 C CA . ILE C 3 105 ? 21.407 -18.908 123.427 1.00 10.84 105 ILE C CA 1
ATOM 3944 C C . ILE C 3 105 ? 20.198 -19.842 123.456 1.00 13.05 105 ILE C C 1
ATOM 3945 O O . ILE C 3 105 ? 19.116 -19.439 123.904 1.00 13.20 105 ILE C O 1
ATOM 3950 N N . ASN C 3 106 ? 20.360 -21.071 122.967 1.00 2.00 106 ASN C N 1
ATOM 3951 C CA . ASN C 3 106 ? 19.240 -22.008 122.927 1.00 7.88 106 ASN C CA 1
ATOM 3952 C C . ASN C 3 106 ? 19.291 -23.092 123.974 1.00 12.55 106 ASN C C 1
ATOM 3953 O O . ASN C 3 106 ? 20.310 -23.769 124.129 1.00 19.02 106 ASN C O 1
ATOM 3958 N N . LEU C 3 107 ? 18.164 -23.257 124.666 1.00 3.77 107 LEU C N 1
ATOM 3959 C CA . LEU C 3 107 ? 17.990 -24.292 125.677 1.00 2.00 107 LEU C CA 1
ATOM 3960 C C . LEU C 3 107 ? 17.214 -25.447 125.056 1.00 5.51 107 LEU C C 1
ATOM 3961 O O . LEU C 3 107 ? 16.295 -25.239 124.254 1.00 10.52 107 LEU C O 1
ATOM 3966 N N . HIS C 3 108 ? 17.595 -26.662 125.437 1.00 7.04 108 HIS C N 1
ATOM 3967 C CA . HIS C 3 108 ? 16.958 -27.884 124.946 1.00 10.32 108 HIS C CA 1
ATOM 3968 C C . HIS C 3 108 ? 16.468 -28.683 126.146 1.00 8.27 108 HIS C C 1
ATOM 3969 O O . HIS C 3 108 ? 17.236 -28.926 127.080 1.00 8.94 108 HIS C O 1
ATOM 3976 N N . PHE C 3 109 ? 15.197 -29.081 126.117 1.00 12.20 109 PHE C N 1
ATOM 3977 C CA . PHE C 3 109 ? 14.604 -29.860 127.206 1.00 7.72 109 PHE C CA 1
ATOM 3978 C C . PHE C 3 109 ? 14.151 -31.207 126.688 1.00 9.79 109 PHE C C 1
ATOM 3979 O O . PHE C 3 109 ? 13.312 -31.273 125.789 1.00 13.55 109 PHE C O 1
ATOM 3987 N N . MET C 3 110 ? 14.699 -32.281 127.246 1.00 6.12 110 MET C N 1
ATOM 3988 C CA . MET C 3 110 ? 14.308 -33.629 126.823 1.00 4.91 110 MET C CA 1
ATOM 3989 C C . MET C 3 110 ? 13.706 -34.447 127.970 1.00 6.86 110 MET C C 1
ATOM 3990 O O . MET C 3 110 ? 14.357 -34.665 129.001 1.00 7.90 110 MET C O 1
ATOM 3995 N N . PHE C 3 111 ? 12.462 -34.895 127.788 1.00 2.00 111 PHE C N 1
ATOM 3996 C CA . PHE C 3 111 ? 11.770 -35.696 128.809 1.00 8.73 111 PHE C CA 1
ATOM 3997 C C . PHE C 3 111 ? 12.170 -37.175 128.690 1.00 9.90 111 PHE C C 1
ATOM 3998 O O . PHE C 3 111 ? 12.160 -37.756 127.597 1.00 20.66 111 PHE C O 1
ATOM 4006 N N . THR C 3 112 ? 12.534 -37.775 129.822 1.00 10.28 112 THR C N 1
ATOM 4007 C CA . THR C 3 112 ? 12.973 -39.165 129.846 1.00 2.71 112 THR C CA 1
ATOM 4008 C C . THR C 3 112 ? 12.020 -40.119 130.557 1.00 5.11 112 THR C C 1
ATOM 4009 O O . THR C 3 112 ? 12.336 -41.297 130.752 1.00 24.63 112 THR C O 1
ATOM 4013 N N . GLY C 3 113 ? 10.845 -39.607 130.916 1.00 7.53 113 GLY C N 1
ATOM 4014 C CA . GLY C 3 113 ? 9.852 -40.415 131.606 1.00 2.87 113 GLY C CA 1
ATOM 4015 C C . GLY C 3 113 ? 9.256 -41.580 130.818 1.00 10.75 113 GLY C C 1
ATOM 4016 O O . GLY C 3 113 ? 9.418 -41.668 129.601 1.00 21.07 113 GLY C O 1
ATOM 4017 N N . SER C 3 114 ? 8.566 -42.479 131.523 1.00 9.86 114 SER C N 1
ATOM 4018 C CA . SER C 3 114 ? 7.921 -43.635 130.912 1.00 8.46 114 SER C CA 1
ATOM 4019 C C . SER C 3 114 ? 6.663 -43.210 130.142 1.00 20.92 114 SER C C 1
ATOM 4020 O O . SER C 3 114 ? 6.156 -42.099 130.307 1.00 31.22 114 SER C O 1
ATOM 4023 N N . THR C 3 115 ? 6.168 -44.099 129.292 1.00 8.41 115 THR C N 1
ATOM 4024 C CA . THR C 3 115 ? 4.976 -43.826 128.505 1.00 20.73 115 THR C CA 1
ATOM 4025 C C . THR C 3 115 ? 3.791 -43.375 129.358 1.00 19.11 115 THR C C 1
ATOM 4026 O O . THR C 3 115 ? 2.987 -42.560 128.922 1.00 21.15 115 THR C O 1
ATOM 4030 N N . ASP C 3 116 ? 3.701 -43.906 130.576 1.00 16.29 116 ASP C N 1
ATOM 4031 C CA . ASP C 3 116 ? 2.601 -43.614 131.492 1.00 2.00 116 ASP C CA 1
ATOM 4032 C C . ASP C 3 116 ? 2.773 -42.361 132.362 1.00 17.05 116 ASP C C 1
ATOM 4033 O O . ASP C 3 116 ? 1.943 -42.091 133.250 1.00 16.52 116 ASP C O 1
ATOM 4038 N N . SER C 3 117 ? 3.848 -41.610 132.124 1.00 6.79 117 SER C N 1
ATOM 4039 C CA . SER C 3 117 ? 4.073 -40.373 132.871 1.00 15.44 117 SER C CA 1
ATOM 4040 C C . SER C 3 117 ? 3.960 -39.165 131.937 1.00 13.45 117 SER C C 1
ATOM 4041 O O . SER C 3 117 ? 4.521 -39.140 130.838 1.00 20.78 117 SER C O 1
ATOM 4044 N N . LYS C 3 118 ? 3.194 -38.178 132.385 1.00 3.36 118 LYS C N 1
ATOM 4045 C CA . LYS C 3 118 ? 2.952 -36.951 131.627 1.00 10.96 118 LYS C CA 1
ATOM 4046 C C . LYS C 3 118 ? 3.291 -35.740 132.496 1.00 7.05 118 LYS C C 1
ATOM 4047 O O . LYS C 3 118 ? 3.255 -35.812 133.722 1.00 23.97 118 LYS C O 1
ATOM 4053 N N . ALA C 3 119 ? 3.616 -34.627 131.855 1.00 3.73 119 ALA C N 1
ATOM 4054 C CA . ALA C 3 119 ? 3.921 -33.394 132.575 1.00 7.08 119 ALA C CA 1
ATOM 4055 C C . ALA C 3 119 ? 3.715 -32.196 131.658 1.00 4.18 119 ALA C C 1
ATOM 4056 O O . ALA C 3 119 ? 3.600 -32.333 130.430 1.00 3.36 119 ALA C O 1
ATOM 4058 N N . ARG C 3 120 ? 3.636 -31.022 132.265 1.00 5.50 120 ARG C N 1
ATOM 4059 C CA . ARG C 3 120 ? 3.467 -29.794 131.507 1.00 8.86 120 ARG C CA 1
ATOM 4060 C C . ARG C 3 120 ? 4.449 -28.818 132.149 1.00 19.97 120 ARG C C 1
ATOM 4061 O O . ARG C 3 120 ? 4.401 -28.581 133.362 1.00 16.55 120 ARG C O 1
ATOM 4069 N N . TYR C 3 121 ? 5.363 -28.286 131.342 1.00 6.60 121 TYR C N 1
ATOM 4070 C CA . TYR C 3 121 ? 6.380 -27.372 131.851 1.00 8.01 121 TYR C CA 1
ATOM 4071 C C . TYR C 3 121 ? 6.253 -25.967 131.282 1.00 14.79 121 TYR C C 1
ATOM 4072 O O . TYR C 3 121 ? 5.509 -25.731 130.325 1.00 18.99 121 TYR C O 1
ATOM 4081 N N . MET C 3 122 ? 7.000 -25.046 131.884 1.00 2.00 122 MET C N 1
ATOM 4082 C CA . MET C 3 122 ? 7.061 -23.655 131.450 1.00 2.00 122 MET C CA 1
ATOM 4083 C C . MET C 3 122 ? 8.490 -23.146 131.637 1.00 12.45 122 MET C C 1
ATOM 4084 O O . MET C 3 122 ? 9.174 -23.500 132.612 1.00 13.10 122 MET C O 1
ATOM 4089 N N . VAL C 3 123 ? 8.952 -22.341 130.689 1.00 2.00 123 VAL C N 1
ATOM 4090 C CA . VAL C 3 123 ? 10.274 -21.744 130.789 1.00 15.71 123 VAL C CA 1
ATOM 4091 C C . VAL C 3 123 ? 10.074 -20.238 130.582 1.00 13.18 123 VAL C C 1
ATOM 4092 O O . VAL C 3 123 ? 9.320 -19.826 129.698 1.00 2.72 123 VAL C O 1
ATOM 4096 N N . ALA C 3 124 ? 10.717 -19.414 131.406 1.00 10.13 124 ALA C N 1
ATOM 4097 C CA . ALA C 3 124 ? 10.553 -17.965 131.277 1.00 11.10 124 ALA C CA 1
ATOM 4098 C C . ALA C 3 124 ? 11.876 -17.221 131.284 1.00 7.01 124 ALA C C 1
ATOM 4099 O O . ALA C 3 124 ? 12.836 -17.657 131.922 1.00 8.88 124 ALA C O 1
ATOM 4101 N N . TYR C 3 125 ? 11.936 -16.111 130.553 1.00 4.49 125 TYR C N 1
ATOM 4102 C CA . TYR C 3 125 ? 13.141 -15.278 130.549 1.00 3.47 125 TYR C CA 1
ATOM 4103 C C . TYR C 3 125 ? 12.785 -14.051 131.376 1.00 11.00 125 TYR C C 1
ATOM 4104 O O . TYR C 3 125 ? 11.914 -13.275 130.991 1.00 15.40 125 TYR C O 1
ATOM 4113 N N . VAL C 3 126 ? 13.440 -13.894 132.521 1.00 10.44 126 VAL C N 1
ATOM 4114 C CA . VAL C 3 126 ? 13.172 -12.760 133.398 1.00 9.69 126 VAL C CA 1
ATOM 4115 C C . VAL C 3 126 ? 14.268 -11.710 133.217 1.00 7.52 126 VAL C C 1
ATOM 4116 O O . VAL C 3 126 ? 15.409 -11.900 133.632 1.00 15.93 126 VAL C O 1
ATOM 4120 N N . PRO C 3 127 ? 13.941 -10.589 132.567 1.00 12.82 127 PRO C N 1
ATOM 4121 C CA . PRO C 3 127 ? 15.000 -9.596 132.392 1.00 12.68 127 PRO C CA 1
ATOM 4122 C C . PRO C 3 127 ? 15.394 -8.886 133.682 1.00 9.04 127 PRO C C 1
ATOM 4123 O O . PRO C 3 127 ? 14.716 -8.999 134.702 1.00 16.94 127 PRO C O 1
ATOM 4127 N N . PRO C 3 128 ? 16.525 -8.171 133.665 1.00 13.60 128 PRO C N 1
ATOM 4128 C CA . PRO C 3 128 ? 16.933 -7.474 134.888 1.00 6.45 128 PRO C CA 1
ATOM 4129 C C . PRO C 3 128 ? 15.984 -6.343 135.252 1.00 22.94 128 PRO C C 1
ATOM 4130 O O . PRO C 3 128 ? 15.357 -5.730 134.381 1.00 31.52 128 PRO C O 1
ATOM 4134 N N . GLY C 3 129 ? 15.847 -6.073 136.539 1.00 22.06 129 GLY C N 1
ATOM 4135 C CA . GLY C 3 129 ? 14.946 -5.000 136.914 1.00 31.32 129 GLY C CA 1
ATOM 4136 C C . GLY C 3 129 ? 14.061 -5.383 138.065 1.00 16.28 129 GLY C C 1
ATOM 4137 O O . GLY C 3 129 ? 13.425 -4.547 138.687 1.00 41.15 129 GLY C O 1
ATOM 4138 N N . VAL C 3 130 ? 14.006 -6.671 138.339 1.00 44.03 130 VAL C N 1
ATOM 4139 C CA . VAL C 3 130 ? 13.215 -7.155 139.446 1.00 15.63 130 VAL C CA 1
ATOM 4140 C C . VAL C 3 130 ? 14.284 -7.622 140.447 1.00 32.09 130 VAL C C 1
ATOM 4141 O O . VAL C 3 130 ? 15.392 -8.047 140.053 1.00 13.88 130 VAL C O 1
ATOM 4145 N N . GLU C 3 131 ? 13.968 -7.505 141.733 1.00 36.53 131 GLU C N 1
ATOM 4146 C CA . GLU C 3 131 ? 14.899 -7.871 142.795 1.00 32.69 131 GLU C CA 1
ATOM 4147 C C . GLU C 3 131 ? 15.221 -9.354 142.804 1.00 30.37 131 GLU C C 1
ATOM 4148 O O . GLU C 3 131 ? 16.382 -9.743 142.853 1.00 26.38 131 GLU C O 1
ATOM 4154 N N . THR C 3 132 ? 14.184 -10.181 142.760 1.00 45.84 132 THR C N 1
ATOM 4155 C CA . THR C 3 132 ? 14.361 -11.628 142.754 1.00 40.42 132 THR C CA 1
ATOM 4156 C C . THR C 3 132 ? 13.450 -12.271 141.712 1.00 35.95 132 THR C C 1
ATOM 4157 O O . THR C 3 132 ? 12.442 -11.688 141.309 1.00 37.66 132 THR C O 1
ATOM 4161 N N . PRO C 3 133 ? 13.790 -13.489 141.268 1.00 39.10 133 PRO C N 1
ATOM 4162 C CA . PRO C 3 133 ? 13.005 -14.218 140.268 1.00 36.99 133 PRO C CA 1
ATOM 4163 C C . PRO C 3 133 ? 11.606 -14.617 140.744 1.00 20.96 133 PRO C C 1
ATOM 4164 O O . PRO C 3 133 ? 11.358 -14.757 141.939 1.00 31.78 133 PRO C O 1
ATOM 4168 N N . PRO C 3 134 ? 10.666 -14.785 139.803 1.00 13.77 134 PRO C N 1
ATOM 4169 C CA . PRO C 3 134 ? 9.299 -15.177 140.165 1.00 9.30 134 PRO C CA 1
ATOM 4170 C C . PRO C 3 134 ? 9.348 -16.613 140.683 1.00 14.51 134 PRO C C 1
ATOM 4171 O O . PRO C 3 134 ? 9.998 -17.469 140.084 1.00 22.78 134 PRO C O 1
ATOM 4175 N N . ASP C 3 135 ? 8.667 -16.882 141.789 1.00 32.01 135 ASP C N 1
ATOM 4176 C CA . ASP C 3 135 ? 8.659 -18.226 142.369 1.00 15.22 135 ASP C CA 1
ATOM 4177 C C . ASP C 3 135 ? 7.476 -19.049 141.871 1.00 16.36 135 ASP C C 1
ATOM 4178 O O . ASP C 3 135 ? 7.364 -20.234 142.175 1.00 29.61 135 ASP C O 1
ATOM 4183 N N . THR C 3 136 ? 6.593 -18.423 141.099 1.00 18.02 136 THR C N 1
ATOM 4184 C CA . THR C 3 136 ? 5.410 -19.118 140.608 1.00 14.70 136 THR C CA 1
ATOM 4185 C C . THR C 3 136 ? 5.134 -18.837 139.142 1.00 16.88 136 THR C C 1
ATOM 4186 O O . THR C 3 136 ? 5.435 -17.757 138.633 1.00 13.73 136 THR C O 1
ATOM 4190 N N . PRO C 3 137 ? 4.548 -19.814 138.440 1.00 16.50 137 PRO C N 1
ATOM 4191 C CA . PRO C 3 137 ? 4.224 -19.654 137.022 1.00 10.11 137 PRO C CA 1
ATOM 4192 C C . PRO C 3 137 ? 3.326 -18.429 136.787 1.00 8.79 137 PRO C C 1
ATOM 4193 O O . PRO C 3 137 ? 3.458 -17.737 135.785 1.00 18.55 137 PRO C O 1
ATOM 4197 N N . GLU C 3 138 ? 2.421 -18.164 137.726 1.00 17.56 138 GLU C N 1
ATOM 4198 C CA . GLU C 3 138 ? 1.504 -17.030 137.628 1.00 2.00 138 GLU C CA 1
ATOM 4199 C C . GLU C 3 138 ? 2.243 -15.721 137.515 1.00 12.90 138 GLU C C 1
ATOM 4200 O O . GLU C 3 138 ? 1.944 -14.913 136.627 1.00 23.21 138 GLU C O 1
ATOM 4206 N N . LYS C 3 139 ? 3.208 -15.503 138.406 1.00 11.16 139 LYS C N 1
ATOM 4207 C CA . LYS C 3 139 ? 3.969 -14.256 138.371 1.00 5.44 139 LYS C CA 1
ATOM 4208 C C . LYS C 3 139 ? 4.882 -14.173 137.138 1.00 13.95 139 LYS C C 1
ATOM 4209 O O . LYS C 3 139 ? 5.049 -13.098 136.558 1.00 15.11 139 LYS C O 1
ATOM 4215 N N . ALA C 3 140 ? 5.464 -15.309 136.746 1.00 4.51 140 ALA C N 1
ATOM 4216 C CA . ALA C 3 140 ? 6.373 -15.363 135.604 1.00 9.85 140 ALA C CA 1
ATOM 4217 C C . ALA C 3 140 ? 5.677 -15.298 134.251 1.00 13.28 140 ALA C C 1
ATOM 4218 O O . ALA C 3 140 ? 6.315 -14.982 133.250 1.00 18.62 140 ALA C O 1
ATOM 4220 N N . ALA C 3 141 ? 4.371 -15.568 134.226 1.00 2.70 141 ALA C N 1
ATOM 4221 C CA . ALA C 3 141 ? 3.598 -15.559 132.972 1.00 12.09 141 ALA C CA 1
ATOM 4222 C C . ALA C 3 141 ? 3.689 -14.230 132.251 1.00 6.66 141 ALA C C 1
ATOM 4223 O O . ALA C 3 141 ? 3.595 -14.171 131.029 1.00 8.48 141 ALA C O 1
ATOM 4225 N N . HIS C 3 142 ? 3.876 -13.162 133.013 1.00 3.02 142 HIS C N 1
ATOM 4226 C CA . HIS C 3 142 ? 3.964 -11.833 132.439 1.00 6.55 142 HIS C CA 1
ATOM 4227 C C . HIS C 3 142 ? 5.274 -11.559 131.728 1.00 5.83 142 HIS C C 1
ATOM 4228 O O . HIS C 3 142 ? 5.482 -10.480 131.199 1.00 14.67 142 HIS C O 1
ATOM 4235 N N . CYS C 3 143 ? 6.152 -12.555 131.705 1.00 8.01 143 CYS C N 1
ATOM 4236 C CA . CYS C 3 143 ? 7.430 -12.431 131.024 1.00 12.11 143 CYS C CA 1
ATOM 4237 C C . CYS C 3 143 ? 7.349 -13.155 129.676 1.00 18.97 143 CYS C C 1
ATOM 4238 O O . CYS C 3 143 ? 6.314 -13.700 129.298 1.00 18.55 143 CYS C O 1
ATOM 4241 N N . ILE C 3 144 ? 8.451 -13.144 128.944 1.00 15.51 144 ILE C N 1
ATOM 4242 C CA . ILE C 3 144 ? 8.510 -13.860 127.687 1.00 11.85 144 ILE C CA 1
ATOM 4243 C C . ILE C 3 144 ? 8.605 -15.319 128.148 1.00 13.80 144 ILE C C 1
ATOM 4244 O O . ILE C 3 144 ? 9.528 -15.676 128.880 1.00 32.91 144 ILE C O 1
ATOM 4249 N N . HIS C 3 145 ? 7.649 -16.157 127.763 1.00 2.00 145 HIS C N 1
ATOM 4250 C CA . HIS C 3 145 ? 7.679 -17.560 128.185 1.00 13.36 145 HIS C CA 1
ATOM 4251 C C . HIS C 3 145 ? 7.084 -18.530 127.171 1.00 4.01 145 HIS C C 1
ATOM 4252 O O . HIS C 3 145 ? 6.436 -18.137 126.200 1.00 4.44 145 HIS C O 1
ATOM 4259 N N . ALA C 3 146 ? 7.313 -19.812 127.425 1.00 8.72 146 ALA C N 1
ATOM 4260 C CA . ALA C 3 146 ? 6.782 -20.877 126.596 1.00 2.18 146 ALA C CA 1
ATOM 4261 C C . ALA C 3 146 ? 6.307 -22.001 127.536 1.00 8.99 146 ALA C C 1
ATOM 4262 O O . ALA C 3 146 ? 6.895 -22.236 128.589 1.00 10.85 146 ALA C O 1
ATOM 4264 N N . GLU C 3 147 ? 5.225 -22.673 127.161 1.00 12.78 147 GLU C N 1
ATOM 4265 C CA . GLU C 3 147 ? 4.678 -23.780 127.937 1.00 4.88 147 GLU C CA 1
ATOM 4266 C C . GLU C 3 147 ? 4.624 -24.974 126.984 1.00 2.77 147 GLU C C 1
ATOM 4267 O O . GLU C 3 147 ? 4.465 -24.782 125.774 1.00 9.18 147 GLU C O 1
ATOM 4273 N N . TRP C 3 148 ? 4.766 -26.195 127.505 1.00 9.51 148 TRP C N 1
ATOM 4274 C CA . TRP C 3 148 ? 4.678 -27.385 126.649 1.00 4.69 148 TRP C CA 1
ATOM 4275 C C . TRP C 3 148 ? 4.306 -28.687 127.382 1.00 2.76 148 TRP C C 1
ATOM 4276 O O . TRP C 3 148 ? 4.537 -28.850 128.579 1.00 13.48 148 TRP C O 1
ATOM 4287 N N . ASP C 3 149 ? 3.692 -29.582 126.619 1.00 19.23 149 ASP C N 1
ATOM 4288 C CA . ASP C 3 149 ? 3.189 -30.896 127.020 1.00 3.58 149 ASP C CA 1
ATOM 4289 C C . ASP C 3 149 ? 4.254 -31.950 126.741 1.00 16.29 149 ASP C C 1
ATOM 4290 O O . ASP C 3 149 ? 5.083 -31.762 125.858 1.00 16.00 149 ASP C O 1
ATOM 4295 N N . THR C 3 150 ? 4.201 -33.074 127.452 1.00 13.40 150 THR C N 1
ATOM 4296 C CA . THR C 3 150 ? 5.107 -34.195 127.166 1.00 16.47 150 THR C CA 1
ATOM 4297 C C . THR C 3 150 ? 4.263 -35.142 126.308 1.00 10.32 150 THR C C 1
ATOM 4298 O O . THR C 3 150 ? 3.151 -35.506 126.673 1.00 34.17 150 THR C O 1
ATOM 4302 N N . GLY C 3 151 ? 4.774 -35.525 125.156 1.00 26.69 151 GLY C N 1
ATOM 4303 C CA . GLY C 3 151 ? 4.020 -36.427 124.312 1.00 11.19 151 GLY C CA 1
ATOM 4304 C C . GLY C 3 151 ? 4.958 -37.235 123.441 1.00 19.22 151 GLY C C 1
ATOM 4305 O O . GLY C 3 151 ? 6.057 -37.626 123.874 1.00 13.26 151 GLY C O 1
ATOM 4306 N N . LEU C 3 152 ? 4.530 -37.466 122.204 1.00 22.59 152 LEU C N 1
ATOM 4307 C CA . LEU C 3 152 ? 5.299 -38.234 121.229 1.00 17.74 152 LEU C CA 1
ATOM 4308 C C . LEU C 3 152 ? 6.725 -37.719 121.058 1.00 23.84 152 LEU C C 1
ATOM 4309 O O . LEU C 3 152 ? 7.678 -38.506 120.961 1.00 18.26 152 LEU C O 1
ATOM 4314 N N . ASN C 3 153 ? 6.850 -36.392 120.984 1.00 18.62 153 ASN C N 1
ATOM 4315 C CA . ASN C 3 153 ? 8.138 -35.727 120.833 1.00 2.00 153 ASN C CA 1
ATOM 4316 C C . ASN C 3 153 ? 8.691 -35.363 122.194 1.00 13.11 153 ASN C C 1
ATOM 4317 O O . ASN C 3 153 ? 8.077 -34.596 122.957 1.00 29.32 153 ASN C O 1
ATOM 4322 N N . SER C 3 154 ? 9.866 -35.914 122.484 1.00 8.45 154 SER C N 1
ATOM 4323 C CA . SER C 3 154 ? 10.520 -35.742 123.776 1.00 10.44 154 SER C CA 1
ATOM 4324 C C . SER C 3 154 ? 11.295 -34.456 123.998 1.00 12.94 154 SER C C 1
ATOM 4325 O O . SER C 3 154 ? 11.528 -34.072 125.144 1.00 17.07 154 SER C O 1
ATOM 4328 N N . LYS C 3 155 ? 11.680 -33.782 122.920 1.00 10.91 155 LYS C N 1
ATOM 4329 C CA . LYS C 3 155 ? 12.488 -32.571 123.034 1.00 7.89 155 LYS C CA 1
ATOM 4330 C C . LYS C 3 155 ? 11.761 -31.276 122.688 1.00 5.01 155 LYS C C 1
ATOM 4331 O O . LYS C 3 155 ? 10.936 -31.243 121.782 1.00 9.25 155 LYS C O 1
ATOM 4337 N N . PHE C 3 156 ? 12.076 -30.218 123.432 1.00 6.18 156 PHE C N 1
ATOM 4338 C CA . PHE C 3 156 ? 11.522 -28.883 123.207 1.00 2.11 156 PHE C CA 1
ATOM 4339 C C . PHE C 3 156 ? 12.697 -27.911 123.290 1.00 14.09 156 PHE C C 1
ATOM 4340 O O . PHE C 3 156 ? 13.501 -27.977 124.230 1.00 13.69 156 PHE C O 1
ATOM 4348 N N . THR C 3 157 ? 12.804 -27.027 122.302 1.00 8.60 157 THR C N 1
ATOM 4349 C CA . THR C 3 157 ? 13.881 -26.047 122.271 1.00 8.83 157 THR C CA 1
ATOM 4350 C C . THR C 3 157 ? 13.305 -24.648 122.410 1.00 14.94 157 THR C C 1
ATOM 4351 O O . THR C 3 157 ? 12.260 -24.334 121.833 1.00 10.76 157 THR C O 1
ATOM 4355 N N . PHE C 3 158 ? 14.005 -23.815 123.176 1.00 4.78 158 PHE C N 1
ATOM 4356 C CA . PHE C 3 158 ? 13.588 -22.437 123.434 1.00 2.00 158 PHE C CA 1
ATOM 4357 C C . PHE C 3 158 ? 14.772 -21.481 123.325 1.00 10.49 158 PHE C C 1
ATOM 4358 O O . PHE C 3 158 ? 15.874 -21.785 123.787 1.00 20.25 158 PHE C O 1
ATOM 4366 N N . SER C 3 159 ? 14.551 -20.328 122.703 1.00 13.72 159 SER C N 1
ATOM 4367 C CA . SER C 3 159 ? 15.624 -19.350 122.549 1.00 5.97 159 SER C CA 1
ATOM 4368 C C . SER C 3 159 ? 15.617 -18.290 123.636 1.00 17.26 159 SER C C 1
ATOM 4369 O O . SER C 3 159 ? 14.612 -17.600 123.804 1.00 9.05 159 SER C O 1
ATOM 4372 N N . ILE C 3 160 ? 16.721 -18.169 124.377 1.00 3.53 160 ILE C N 1
ATOM 4373 C CA . ILE C 3 160 ? 16.849 -17.119 125.396 1.00 5.06 160 ILE C CA 1
ATOM 4374 C C . ILE C 3 160 ? 17.275 -15.908 124.552 1.00 13.87 160 ILE C C 1
ATOM 4375 O O . ILE C 3 160 ? 18.358 -15.896 123.953 1.00 18.55 160 ILE C O 1
ATOM 4380 N N . PRO C 3 161 ? 16.426 -14.875 124.486 1.00 3.47 161 PRO C N 1
ATOM 4381 C CA . PRO C 3 161 ? 16.736 -13.685 123.691 1.00 12.13 161 PRO C CA 1
ATOM 4382 C C . PRO C 3 161 ? 17.804 -12.745 124.233 1.00 12.26 161 PRO C C 1
ATOM 4383 O O . PRO C 3 161 ? 17.968 -12.602 125.446 1.00 10.18 161 PRO C O 1
ATOM 4387 N N . TYR C 3 162 ? 18.547 -12.104 123.337 1.00 14.74 162 TYR C N 1
ATOM 4388 C CA . TYR C 3 162 ? 19.513 -11.125 123.811 1.00 5.73 162 TYR C CA 1
ATOM 4389 C C . TYR C 3 162 ? 18.740 -9.805 123.912 1.00 13.32 162 TYR C C 1
ATOM 4390 O O . TYR C 3 162 ? 18.329 -9.244 122.892 1.00 3.15 162 TYR C O 1
ATOM 4399 N N . VAL C 3 163 ? 18.525 -9.337 125.143 1.00 5.96 163 VAL C N 1
ATOM 4400 C CA . VAL C 3 163 ? 17.822 -8.082 125.425 1.00 4.89 163 VAL C CA 1
ATOM 4401 C C . VAL C 3 163 ? 18.649 -7.343 126.490 1.00 13.37 163 VAL C C 1
ATOM 4402 O O . VAL C 3 163 ? 18.700 -7.752 127.647 1.00 21.95 163 VAL C O 1
ATOM 4406 N N . SER C 3 164 ? 19.299 -6.257 126.083 1.00 12.89 164 SER C N 1
ATOM 4407 C CA . SER C 3 164 ? 20.180 -5.498 126.973 1.00 11.61 164 SER C CA 1
ATOM 4408 C C . SER C 3 164 ? 20.277 -4.010 126.548 1.00 15.90 164 SER C C 1
ATOM 4409 O O . SER C 3 164 ? 19.851 -3.629 125.456 1.00 2.02 164 SER C O 1
ATOM 4412 N N . ALA C 3 165 ? 20.828 -3.151 127.397 1.00 17.03 165 ALA C N 1
ATOM 4413 C CA . ALA C 3 165 ? 20.960 -1.765 126.977 1.00 2.00 165 ALA C CA 1
ATOM 4414 C C . ALA C 3 165 ? 22.086 -1.649 125.921 1.00 11.26 165 ALA C C 1
ATOM 4415 O O . ALA C 3 165 ? 21.878 -1.097 124.822 1.00 16.25 165 ALA C O 1
ATOM 4417 N N . ALA C 3 166 ? 23.270 -2.181 126.236 1.00 5.12 166 ALA C N 1
ATOM 4418 C CA . ALA C 3 166 ? 24.391 -2.132 125.294 1.00 2.00 166 ALA C CA 1
ATOM 4419 C C . ALA C 3 166 ? 24.277 -3.212 124.211 1.00 11.78 166 ALA C C 1
ATOM 4420 O O . ALA C 3 166 ? 23.543 -4.198 124.359 1.00 4.55 166 ALA C O 1
ATOM 4422 N N . ASP C 3 167 ? 25.013 -3.020 123.121 1.00 12.70 167 ASP C N 1
ATOM 4423 C CA . ASP C 3 167 ? 24.957 -3.938 122.001 1.00 8.48 167 ASP C CA 1
ATOM 4424 C C . ASP C 3 167 ? 25.672 -5.265 122.244 1.00 9.74 167 ASP C C 1
ATOM 4425 O O . ASP C 3 167 ? 25.432 -6.249 121.526 1.00 8.97 167 ASP C O 1
ATOM 4430 N N . TYR C 3 168 ? 26.542 -5.277 123.253 1.00 14.88 168 TYR C N 1
ATOM 4431 C CA . TYR C 3 168 ? 27.305 -6.466 123.659 1.00 2.32 168 TYR C CA 1
ATOM 4432 C C . TYR C 3 168 ? 27.283 -6.596 125.171 1.00 11.68 168 TYR C C 1
ATOM 4433 O O . TYR C 3 168 ? 27.084 -5.623 125.907 1.00 13.52 168 TYR C O 1
ATOM 4442 N N . ALA C 3 169 ? 27.515 -7.813 125.631 1.00 13.75 169 ALA C N 1
ATOM 4443 C CA . ALA C 3 169 ? 27.540 -8.091 127.054 1.00 8.42 169 ALA C CA 1
ATOM 4444 C C . ALA C 3 169 ? 28.864 -8.774 127.338 1.00 6.62 169 ALA C C 1
ATOM 4445 O O . ALA C 3 169 ? 29.456 -9.366 126.431 1.00 11.16 169 ALA C O 1
ATOM 4447 N N . TYR C 3 170 ? 29.357 -8.646 128.562 1.00 8.05 170 TYR C N 1
ATOM 4448 C CA . TYR C 3 170 ? 30.568 -9.340 128.971 1.00 14.26 170 TYR C CA 1
ATOM 4449 C C . TYR C 3 170 ? 30.287 -10.821 129.158 1.00 11.35 170 TYR C C 1
ATOM 4450 O O . TYR C 3 170 ? 29.204 -11.194 129.592 1.00 11.76 170 TYR C O 1
ATOM 4459 N N . THR C 3 171 ? 31.261 -11.667 128.842 1.00 13.28 171 THR C N 1
ATOM 4460 C CA . THR C 3 171 ? 31.100 -13.101 129.074 1.00 6.80 171 THR C CA 1
ATOM 4461 C C . THR C 3 171 ? 31.403 -13.466 130.527 1.00 15.62 171 THR C C 1
ATOM 4462 O O . THR C 3 171 ? 30.860 -14.430 131.062 1.00 23.83 171 THR C O 1
ATOM 4466 N N . ALA C 3 172 ? 32.280 -12.689 131.153 1.00 16.22 172 ALA C N 1
ATOM 4467 C CA . ALA C 3 172 ? 32.668 -12.906 132.540 1.00 4.97 172 ALA C CA 1
ATOM 4468 C C . ALA C 3 172 ? 31.730 -12.143 133.463 1.00 13.73 172 ALA C C 1
ATOM 4469 O O . ALA C 3 172 ? 30.931 -11.329 133.010 1.00 40.09 172 ALA C O 1
ATOM 4471 N N . SER C 3 173 ? 31.809 -12.410 134.759 1.00 25.14 173 SER C N 1
ATOM 4472 C CA . SER C 3 173 ? 30.967 -11.685 135.690 1.00 24.84 173 SER C CA 1
ATOM 4473 C C . SER C 3 173 ? 31.864 -11.149 136.798 1.00 29.12 173 SER C C 1
ATOM 4474 O O . SER C 3 173 ? 32.953 -11.672 137.030 1.00 31.23 173 SER C O 1
ATOM 4477 N N . ASP C 3 174 ? 31.399 -10.121 137.493 1.00 29.09 174 ASP C N 1
ATOM 4478 C CA . ASP C 3 174 ? 32.204 -9.484 138.521 1.00 50.94 174 ASP C CA 1
ATOM 4479 C C . ASP C 3 174 ? 31.436 -9.259 139.823 1.00 61.01 174 ASP C C 1
ATOM 4480 O O . ASP C 3 174 ? 31.858 -9.694 140.893 1.00 70.32 174 ASP C O 1
ATOM 4485 N N . VAL C 3 175 ? 30.313 -8.562 139.708 1.00 70.47 175 VAL C N 1
ATOM 4486 C CA . VAL C 3 175 ? 29.428 -8.219 140.823 1.00 76.03 175 VAL C CA 1
ATOM 4487 C C . VAL C 3 175 ? 28.185 -7.792 140.063 1.00 79.00 175 VAL C C 1
ATOM 4488 O O . VAL C 3 175 ? 28.277 -7.484 138.877 1.00 80.78 175 VAL C O 1
ATOM 4492 N N . ALA C 3 176 ? 27.030 -7.779 140.716 1.00 85.56 176 ALA C N 1
ATOM 4493 C CA . ALA C 3 176 ? 25.805 -7.370 140.033 1.00 98.28 176 ALA C CA 1
ATOM 4494 C C . ALA C 3 176 ? 25.996 -6.027 139.303 1.00 96.41 176 ALA C C 1
ATOM 4495 O O . ALA C 3 176 ? 26.045 -4.963 139.932 1.00 97.45 176 ALA C O 1
ATOM 4497 N N . GLU C 3 177 ? 26.115 -6.090 137.975 1.00 92.63 177 GLU C N 1
ATOM 4498 C CA . GLU C 3 177 ? 26.298 -4.900 137.132 1.00 76.20 177 GLU C CA 1
ATOM 4499 C C . GLU C 3 177 ? 25.498 -5.074 135.826 1.00 80.74 177 GLU C C 1
ATOM 4500 O O . GLU C 3 177 ? 25.122 -6.201 135.472 1.00 74.75 177 GLU C O 1
ATOM 4506 N N . THR C 3 178 ? 25.240 -3.970 135.115 1.00 82.41 178 THR C N 1
ATOM 4507 C CA . THR C 3 178 ? 24.438 -3.998 133.875 1.00 81.75 178 THR C CA 1
ATOM 4508 C C . THR C 3 178 ? 25.053 -4.705 132.665 1.00 80.08 178 THR C C 1
ATOM 4509 O O . THR C 3 178 ? 24.329 -5.209 131.796 1.00 78.68 178 THR C O 1
ATOM 4513 N N . THR C 3 179 ? 26.383 -4.737 132.617 1.00 79.22 179 THR C N 1
ATOM 4514 C CA . THR C 3 179 ? 27.119 -5.364 131.521 1.00 63.92 179 THR C CA 1
ATOM 4515 C C . THR C 3 179 ? 27.434 -6.864 131.684 1.00 66.59 179 THR C C 1
ATOM 4516 O O . THR C 3 179 ? 27.759 -7.522 130.694 1.00 43.23 179 THR C O 1
ATOM 4520 N N . ASN C 3 180 ? 27.327 -7.402 132.908 1.00 87.77 180 ASN C N 1
ATOM 4521 C CA . ASN C 3 180 ? 27.628 -8.821 133.156 1.00 90.38 180 ASN C CA 1
ATOM 4522 C C . ASN C 3 180 ? 26.523 -9.786 133.665 1.00 96.23 180 ASN C C 1
ATOM 4523 O O . ASN C 3 180 ? 26.775 -10.996 133.765 1.00 85.02 180 ASN C O 1
ATOM 4528 N N . VAL C 3 181 ? 25.332 -9.274 134.006 1.00 90.89 181 VAL C N 1
ATOM 4529 C CA . VAL C 3 181 ? 24.201 -10.137 134.402 1.00 75.12 181 VAL C CA 1
ATOM 4530 C C . VAL C 3 181 ? 22.978 -9.658 133.602 1.00 60.78 181 VAL C C 1
ATOM 4531 O O . VAL C 3 181 ? 22.528 -8.508 133.724 1.00 41.06 181 VAL C O 1
ATOM 4535 N N . GLN C 3 182 ? 22.466 -10.552 132.759 1.00 38.78 182 GLN C N 1
ATOM 4536 C CA . GLN C 3 182 ? 21.337 -10.241 131.894 1.00 30.59 182 GLN C CA 1
ATOM 4537 C C . GLN C 3 182 ? 20.023 -10.920 132.280 1.00 35.36 182 GLN C C 1
ATOM 4538 O O . GLN C 3 182 ? 19.233 -11.288 131.402 1.00 21.05 182 GLN C O 1
ATOM 4544 N N . GLY C 3 183 ? 19.787 -11.079 133.584 1.00 22.32 183 GLY C N 1
ATOM 4545 C CA . GLY C 3 183 ? 18.553 -11.696 134.037 1.00 5.20 183 GLY C CA 1
ATOM 4546 C C . GLY C 3 183 ? 18.663 -13.177 134.365 1.00 17.21 183 GLY C C 1
ATOM 4547 O O . GLY C 3 183 ? 19.765 -13.716 134.491 1.00 16.36 183 GLY C O 1
ATOM 4548 N N . TRP C 3 184 ? 17.508 -13.833 134.491 1.00 3.13 184 TRP C N 1
ATOM 4549 C CA . TRP C 3 184 ? 17.440 -15.245 134.823 1.00 12.74 184 TRP C CA 1
ATOM 4550 C C . TRP C 3 184 ? 16.561 -16.020 133.870 1.00 20.74 184 TRP C C 1
ATOM 4551 O O . TRP C 3 184 ? 15.762 -15.450 133.124 1.00 23.76 184 TRP C O 1
ATOM 4562 N N . VAL C 3 185 ? 16.716 -17.338 133.929 1.00 4.64 185 VAL C N 1
ATOM 4563 C CA . VAL C 3 185 ? 15.865 -18.255 133.185 1.00 12.88 185 VAL C CA 1
ATOM 4564 C C . VAL C 3 185 ? 15.223 -19.078 134.308 1.00 4.39 185 VAL C C 1
ATOM 4565 O O . VAL C 3 185 ? 15.907 -19.545 135.220 1.00 9.82 185 VAL C O 1
ATOM 4569 N N . CYS C 3 186 ? 13.908 -19.214 134.269 1.00 6.54 186 CYS C N 1
ATOM 4570 C CA . CYS C 3 186 ? 13.202 -19.970 135.286 1.00 2.00 186 CYS C CA 1
ATOM 4571 C C . CYS C 3 186 ? 12.432 -21.079 134.601 1.00 7.90 186 CYS C C 1
ATOM 4572 O O . CYS C 3 186 ? 11.727 -20.838 133.618 1.00 23.41 186 CYS C O 1
ATOM 4575 N N . ILE C 3 187 ? 12.583 -22.292 135.124 1.00 5.42 187 ILE C N 1
ATOM 4576 C CA . ILE C 3 187 ? 11.912 -23.471 134.596 1.00 10.88 187 ILE C CA 1
ATOM 4577 C C . ILE C 3 187 ? 10.930 -23.938 135.642 1.00 18.14 187 ILE C C 1
ATOM 4578 O O . ILE C 3 187 ? 11.314 -24.227 136.770 1.00 3.93 187 ILE C O 1
ATOM 4583 N N . TYR C 3 188 ? 9.661 -24.001 135.267 1.00 10.66 188 TYR C N 1
ATOM 4584 C CA . TYR C 3 188 ? 8.634 -24.443 136.190 1.00 8.14 188 TYR C CA 1
ATOM 4585 C C . TYR C 3 188 ? 7.949 -25.672 135.651 1.00 2.85 188 TYR C C 1
ATOM 4586 O O . TYR C 3 188 ? 7.999 -25.966 134.459 1.00 13.31 188 TYR C O 1
ATOM 4595 N N . GLN C 3 189 ? 7.289 -26.370 136.558 1.00 17.03 189 GLN C N 1
ATOM 4596 C CA . GLN C 3 189 ? 6.474 -27.508 136.213 1.00 13.33 189 GLN C CA 1
ATOM 4597 C C . GLN C 3 189 ? 5.089 -26.965 136.540 1.00 15.98 189 GLN C C 1
ATOM 4598 O O . GLN C 3 189 ? 4.861 -26.530 137.669 1.00 17.08 189 GLN C O 1
ATOM 4604 N N . ILE C 3 190 ? 4.181 -26.935 135.566 1.00 13.49 190 ILE C N 1
ATOM 4605 C CA . ILE C 3 190 ? 2.823 -26.463 135.839 1.00 10.29 190 ILE C CA 1
ATOM 4606 C C . ILE C 3 190 ? 2.136 -27.566 136.678 1.00 18.80 190 ILE C C 1
ATOM 4607 O O . ILE C 3 190 ? 1.477 -27.283 137.685 1.00 14.70 190 ILE C O 1
ATOM 4612 N N . THR C 3 191 ? 2.324 -28.817 136.253 1.00 5.73 191 THR C N 1
ATOM 4613 C CA . THR C 3 191 ? 1.807 -29.995 136.942 1.00 18.08 191 THR C CA 1
ATOM 4614 C C . THR C 3 191 ? 2.272 -31.257 136.212 1.00 21.33 191 THR C C 1
ATOM 4615 O O . THR C 3 191 ? 2.920 -31.174 135.173 1.00 19.65 191 THR C O 1
ATOM 4619 N N . HIS C 3 192 ? 1.953 -32.422 136.767 1.00 11.02 192 HIS C N 1
ATOM 4620 C CA . HIS C 3 192 ? 2.327 -33.692 136.166 1.00 11.20 192 HIS C CA 1
ATOM 4621 C C . HIS C 3 192 ? 1.424 -34.808 136.601 1.00 13.70 192 HIS C C 1
ATOM 4622 O O . HIS C 3 192 ? 0.647 -34.654 137.563 1.00 22.20 192 HIS C O 1
ATOM 4629 N N . GLY C 3 193 ? 1.485 -35.935 135.900 1.00 13.72 193 GLY C N 1
ATOM 4630 C CA . GLY C 3 193 ? 0.666 -37.092 136.242 1.00 2.73 193 GLY C CA 1
ATOM 4631 C C . GLY C 3 193 ? 1.580 -38.319 136.288 1.00 21.01 193 GLY C C 1
ATOM 4632 O O . GLY C 3 193 ? 2.134 -38.725 135.259 1.00 6.49 193 GLY C O 1
ATOM 4633 N N . L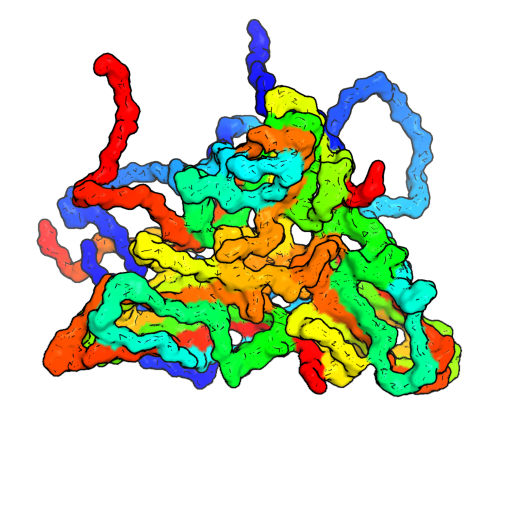YS C 3 194 ? 1.774 -38.889 137.469 1.00 17.37 194 LYS C N 1
ATOM 4634 C CA . LYS C 3 194 ? 2.613 -40.075 137.596 1.00 11.58 194 LYS C CA 1
ATOM 4635 C C . LYS C 3 194 ? 4.044 -39.887 137.074 1.00 22.35 194 LYS C C 1
ATOM 4636 O O . LYS C 3 194 ? 4.586 -40.774 136.421 1.00 47.02 194 LYS C O 1
ATOM 4642 N N . ALA C 3 195 ? 4.653 -38.739 137.357 1.00 12.86 195 ALA C N 1
ATOM 4643 C CA . ALA C 3 195 ? 6.018 -38.466 136.910 1.00 26.74 195 ALA C CA 1
ATOM 4644 C C . ALA C 3 195 ? 6.953 -38.144 138.080 1.00 28.39 195 ALA C C 1
ATOM 4645 O O . ALA C 3 195 ? 7.847 -37.305 137.952 1.00 25.20 195 ALA C O 1
ATOM 4647 N N . GLU C 3 196 ? 6.760 -38.833 139.205 1.00 29.57 196 GLU C N 1
ATOM 4648 C CA . GLU C 3 196 ? 7.544 -38.586 140.420 1.00 16.75 196 GLU C CA 1
ATOM 4649 C C . GLU C 3 196 ? 9.024 -38.838 140.321 1.00 23.79 196 GLU C C 1
ATOM 4650 O O . GLU C 3 196 ? 9.825 -38.134 140.933 1.00 34.00 196 GLU C O 1
ATOM 4656 N N . GLN C 3 197 ? 9.395 -39.862 139.572 1.00 27.58 197 GLN C N 1
ATOM 4657 C CA . GLN C 3 197 ? 10.801 -40.198 139.454 1.00 9.93 197 GLN C CA 1
ATOM 4658 C C . GLN C 3 197 ? 11.344 -39.930 138.061 1.00 17.67 197 GLN C C 1
ATOM 4659 O O . GLN C 3 197 ? 12.481 -40.313 137.745 1.00 28.40 197 GLN C O 1
ATOM 4665 N N . ASP C 3 198 ? 10.534 -39.268 137.236 1.00 19.22 198 ASP C N 1
ATOM 4666 C CA . ASP C 3 198 ? 10.913 -38.987 135.862 1.00 7.86 198 ASP C CA 1
ATOM 4667 C C . ASP C 3 198 ? 11.564 -37.625 135.687 1.00 14.28 198 ASP C C 1
ATOM 4668 O O . ASP C 3 198 ? 11.171 -36.651 136.330 1.00 20.72 198 ASP C O 1
ATOM 4673 N N . THR C 3 199 ? 12.569 -37.568 134.812 1.00 11.93 199 THR C N 1
ATOM 4674 C CA . THR C 3 199 ? 13.341 -36.344 134.640 1.00 8.93 199 THR C CA 1
ATOM 4675 C C . THR C 3 199 ? 13.281 -35.567 133.331 1.00 9.22 199 THR C C 1
ATOM 4676 O O . THR C 3 199 ? 12.856 -36.074 132.294 1.00 10.15 199 THR C O 1
ATOM 4680 N N . LEU C 3 200 ? 13.731 -34.314 133.408 1.00 10.08 200 LEU C N 1
ATOM 4681 C CA . LEU C 3 200 ? 13.774 -33.411 132.265 1.00 6.19 200 LEU C CA 1
ATOM 4682 C C . LEU C 3 200 ? 15.238 -33.041 132.077 1.00 5.90 200 LEU C C 1
ATOM 4683 O O . LEU C 3 200 ? 15.796 -32.279 132.869 1.00 20.34 200 LEU C O 1
ATOM 4688 N N . VAL C 3 201 ? 15.866 -33.610 131.050 1.00 10.83 201 VAL C N 1
ATOM 4689 C CA . VAL C 3 201 ? 17.272 -33.348 130.751 1.00 7.54 201 VAL C CA 1
ATOM 4690 C C . VAL C 3 201 ? 17.411 -32.018 129.998 1.00 15.04 201 VAL C C 1
ATOM 4691 O O . VAL C 3 201 ? 16.734 -31.785 128.991 1.00 18.06 201 VAL C O 1
ATOM 4695 N N . VAL C 3 202 ? 18.287 -31.146 130.489 1.00 6.58 202 VAL C N 1
ATOM 4696 C CA . VAL C 3 202 ? 18.476 -29.846 129.862 1.00 16.38 202 VAL C CA 1
ATOM 4697 C C . VAL C 3 202 ? 19.874 -29.644 129.310 1.00 11.71 202 VAL C C 1
ATOM 4698 O O . VAL C 3 202 ? 20.862 -29.928 129.981 1.00 12.84 202 VAL C O 1
ATOM 4702 N N . SER C 3 203 ? 19.949 -29.147 128.079 1.00 7.65 203 SER C N 1
ATOM 4703 C CA . SER C 3 203 ? 21.232 -28.867 127.443 1.00 10.99 203 SER C CA 1
ATOM 4704 C C . SER C 3 203 ? 21.169 -27.496 126.758 1.00 2.00 203 SER C C 1
ATOM 4705 O O . SER C 3 203 ? 20.095 -26.930 126.567 1.00 10.46 203 SER C O 1
ATOM 4708 N N . VAL C 3 204 ? 22.324 -26.954 126.405 1.00 7.44 204 VAL C N 1
ATOM 4709 C CA . VAL C 3 204 ? 22.369 -25.643 125.777 1.00 5.48 204 VAL C CA 1
ATOM 4710 C C . VAL C 3 204 ? 23.297 -25.607 124.565 1.00 6.47 204 VAL C C 1
ATOM 4711 O O . VAL C 3 204 ? 24.299 -26.328 124.512 1.00 9.40 204 VAL C O 1
ATOM 4715 N N . SER C 3 205 ? 22.933 -24.780 123.584 1.00 7.18 205 SER C N 1
ATOM 4716 C CA . SER C 3 205 ? 23.734 -24.586 122.367 1.00 6.62 205 SER C CA 1
ATOM 4717 C C . SER C 3 205 ? 23.643 -23.110 121.923 1.00 4.44 205 SER C C 1
ATOM 4718 O O . SER C 3 205 ? 22.861 -22.333 122.476 1.00 13.02 205 SER C O 1
ATOM 4721 N N . ALA C 3 206 ? 24.443 -22.727 120.935 1.00 5.87 206 ALA C N 1
ATOM 4722 C CA . ALA C 3 206 ? 24.437 -21.352 120.422 1.00 3.97 206 ALA C CA 1
ATOM 4723 C C . ALA C 3 206 ? 23.335 -21.139 119.372 1.00 7.43 206 ALA C C 1
ATOM 4724 O O . ALA C 3 206 ? 23.014 -22.046 118.604 1.00 16.52 206 ALA C O 1
ATOM 4726 N N . GLY C 3 207 ? 22.759 -19.936 119.352 1.00 7.56 207 GLY C N 1
ATOM 4727 C CA . GLY C 3 207 ? 21.697 -19.614 118.408 1.00 2.00 207 GLY C CA 1
ATOM 4728 C C . GLY C 3 207 ? 22.239 -19.156 117.065 1.00 10.03 207 GLY C C 1
ATOM 4729 O O . GLY C 3 207 ? 23.451 -19.028 116.903 1.00 5.72 207 GLY C O 1
ATOM 4730 N N . LYS C 3 208 ? 21.348 -18.905 116.106 1.00 12.77 208 LYS C N 1
ATOM 4731 C CA . LYS C 3 208 ? 21.736 -18.473 114.761 1.00 2.00 208 LYS C CA 1
ATOM 4732 C C . LYS C 3 208 ? 22.625 -17.223 114.740 1.00 2.00 208 LYS C C 1
ATOM 4733 O O . LYS C 3 208 ? 23.560 -17.124 113.936 1.00 27.40 208 LYS C O 1
ATOM 4739 N N . ASP C 3 209 ? 22.332 -16.271 115.617 1.00 2.00 209 ASP C N 1
ATOM 4740 C CA . ASP C 3 209 ? 23.088 -15.022 115.662 1.00 5.33 209 ASP C CA 1
ATOM 4741 C C . ASP C 3 209 ? 23.974 -14.887 116.896 1.00 20.01 209 ASP C C 1
ATOM 4742 O O . ASP C 3 209 ? 24.365 -13.769 117.269 1.00 8.39 209 ASP C O 1
ATOM 4747 N N . PHE C 3 210 ? 24.284 -16.004 117.547 1.00 7.17 210 PHE C N 1
ATOM 4748 C CA . PHE C 3 210 ? 25.147 -15.915 118.706 1.00 9.71 210 PHE C CA 1
ATOM 4749 C C . PHE C 3 210 ? 26.516 -15.520 118.184 1.00 15.43 210 PHE C C 1
ATOM 4750 O O . PHE C 3 210 ? 26.937 -15.996 117.127 1.00 10.52 210 PHE C O 1
ATOM 4758 N N . GLU C 3 211 ? 27.202 -14.655 118.928 1.00 7.20 211 GLU C N 1
ATOM 4759 C CA . GLU C 3 211 ? 28.516 -14.160 118.529 1.00 2.00 211 GLU C CA 1
ATOM 4760 C C . GLU C 3 211 ? 29.459 -13.867 119.703 1.00 2.00 211 GLU C C 1
ATOM 4761 O O . GLU C 3 211 ? 29.043 -13.302 120.712 1.00 19.24 211 GLU C O 1
ATOM 4767 N N . LEU C 3 212 ? 30.725 -14.261 119.567 1.00 12.01 212 LEU C N 1
ATOM 4768 C CA . LEU C 3 212 ? 31.744 -14.017 120.594 1.00 7.60 212 LEU C CA 1
ATOM 4769 C C . LEU C 3 212 ? 32.759 -13.058 119.989 1.00 5.86 212 LEU C C 1
ATOM 4770 O O . LEU C 3 212 ? 33.027 -13.151 118.785 1.00 2.00 212 LEU C O 1
ATOM 4775 N N . ARG C 3 213 ? 33.275 -12.115 120.764 1.00 13.51 213 ARG C N 1
ATOM 4776 C CA . ARG C 3 213 ? 33.916 -10.953 120.166 1.00 7.62 213 ARG C CA 1
ATOM 4777 C C . ARG C 3 213 ? 35.432 -10.822 120.291 1.00 26.23 213 ARG C C 1
ATOM 4778 O O . ARG C 3 213 ? 36.131 -10.815 119.283 1.00 55.87 213 ARG C O 1
ATOM 4786 N N . LEU C 3 214 ? 35.943 -10.684 121.508 1.00 12.74 214 LEU C N 1
ATOM 4787 C CA . LEU C 3 214 ? 37.350 -10.330 121.681 1.00 8.58 214 LEU C CA 1
ATOM 4788 C C . LEU C 3 214 ? 38.197 -11.371 122.419 1.00 16.11 214 LEU C C 1
ATOM 4789 O O . LEU C 3 214 ? 38.025 -11.594 123.611 1.00 33.88 214 LEU C O 1
ATOM 4794 N N . PRO C 3 215 ? 39.120 -11.984 121.684 1.00 12.11 215 PRO C N 1
ATOM 4795 C CA . PRO C 3 215 ? 40.042 -13.016 122.176 1.00 2.00 215 PRO C CA 1
ATOM 4796 C C . PRO C 3 215 ? 40.870 -12.621 123.401 1.00 13.65 215 PRO C C 1
ATOM 4797 O O . PRO C 3 215 ? 41.544 -11.578 123.401 1.00 26.69 215 PRO C O 1
ATOM 4801 N N . ILE C 3 216 ? 40.822 -13.460 124.426 1.00 3.02 216 ILE C N 1
ATOM 4802 C CA . ILE C 3 216 ? 41.565 -13.225 125.654 1.00 2.00 216 ILE C CA 1
ATOM 4803 C C . ILE C 3 216 ? 42.171 -14.516 126.192 1.00 12.20 216 ILE C C 1
ATOM 4804 O O . ILE C 3 216 ? 41.768 -15.607 125.812 1.00 11.87 216 ILE C O 1
ATOM 4809 N N . ASP C 3 217 ? 43.154 -14.372 127.072 1.00 10.22 217 ASP C N 1
ATOM 4810 C CA . ASP C 3 217 ? 43.841 -15.502 127.676 1.00 7.50 217 ASP C CA 1
ATOM 4811 C C . ASP C 3 217 ? 43.783 -15.310 129.182 1.00 15.19 217 ASP C C 1
ATOM 4812 O O . ASP C 3 217 ? 44.762 -14.896 129.801 1.00 17.84 217 ASP C O 1
ATOM 4817 N N . PRO C 3 218 ? 42.544 -15.607 129.775 1.00 14.43 218 PRO C N 1
ATOM 4818 C CA . PRO C 3 218 ? 42.464 -15.207 131.184 1.00 3.30 218 PRO C CA 1
ATOM 4819 C C . PRO C 3 218 ? 42.729 -16.299 132.215 1.00 6.85 218 PRO C C 1
ATOM 4820 O O . PRO C 3 218 ? 42.749 -16.001 133.404 1.00 10.46 218 PRO C O 1
ATOM 4824 N N . ARG C 3 219 ? 42.916 -17.537 131.779 1.00 25.65 219 ARG C N 1
ATOM 4825 C CA . ARG C 3 219 ? 43.098 -18.635 132.718 1.00 8.68 219 ARG C CA 1
ATOM 4826 C C . ARG C 3 219 ? 44.427 -18.541 133.445 1.00 17.28 219 ARG C C 1
ATOM 4827 O O . ARG C 3 219 ? 45.430 -18.142 132.864 1.00 8.67 219 ARG C O 1
ATOM 4835 N N . SER C 3 220 ? 44.429 -18.913 134.721 1.00 31.29 220 SER C N 1
ATOM 4836 C CA . SER C 3 220 ? 45.644 -18.884 135.515 1.00 25.17 220 SER C CA 1
ATOM 4837 C C . SER C 3 220 ? 46.614 -19.937 134.986 1.00 31.83 220 SER C C 1
ATOM 4838 O O . SER C 3 220 ? 46.291 -21.128 134.912 1.00 28.89 220 SER C O 1
ATOM 4841 N N . GLN C 3 221 ? 47.805 -19.484 134.617 1.00 34.20 221 GLN C N 1
ATOM 4842 C CA . GLN C 3 221 ? 48.830 -20.355 134.071 1.00 31.17 221 GLN C CA 1
ATOM 4843 C C . GLN C 3 221 ? 50.122 -20.184 134.852 1.00 50.60 221 GLN C C 1
ATOM 4844 O O . GLN C 3 221 ? 51.186 -20.565 134.324 1.00 41.16 221 GLN C O 1
ATOM 4851 N N . SER D 4 1 ? 41.782 10.192 109.640 1.00 59.06 15 SER D N 1
ATOM 4852 C CA . SER D 4 1 ? 42.209 11.078 108.565 1.00 75.46 15 SER D CA 1
ATOM 4853 C C . SER D 4 1 ? 43.093 12.205 109.083 1.00 85.11 15 SER D C 1
ATOM 4854 O O . SER D 4 1 ? 44.314 12.137 108.985 1.00 88.95 15 SER D O 1
ATOM 4857 N N . GLY D 4 2 ? 42.465 13.239 109.631 1.00 51.12 16 GLY D N 1
ATOM 4858 C CA . GLY D 4 2 ? 43.173 14.412 110.107 1.00 29.39 16 GLY D CA 1
ATOM 4859 C C . GLY D 4 2 ? 44.451 14.264 110.909 1.00 32.55 16 GLY D C 1
ATOM 4860 O O . GLY D 4 2 ? 44.493 13.559 111.913 1.00 69.24 16 GLY D O 1
ATOM 4861 N N . ASN D 4 3 ? 45.493 14.950 110.459 1.00 28.92 17 ASN D N 1
ATOM 4862 C CA . ASN D 4 3 ? 46.832 14.839 111.034 1.00 43.74 17 ASN D CA 1
ATOM 4863 C C . ASN D 4 3 ? 47.562 13.563 110.636 1.00 25.14 17 ASN D C 1
ATOM 4864 O O . ASN D 4 3 ? 48.142 12.876 111.471 1.00 31.65 17 ASN D O 1
ATOM 4869 N N . THR D 4 4 ? 47.527 13.263 109.345 1.00 37.15 18 THR D N 1
ATOM 4870 C CA . THR D 4 4 ? 48.247 12.132 108.785 1.00 48.88 18 THR D CA 1
ATOM 4871 C C . THR D 4 4 ? 48.565 12.463 107.338 1.00 40.92 18 THR D C 1
ATOM 4872 O O . THR D 4 4 ? 47.662 12.662 106.532 1.00 27.16 18 THR D O 1
ATOM 4876 N N . GLY D 4 5 ? 49.850 12.543 107.014 1.00 47.84 19 GLY D N 1
ATOM 4877 C CA . GLY D 4 5 ? 50.258 12.994 105.698 1.00 37.60 19 GLY D CA 1
ATOM 4878 C C . GLY D 4 5 ? 51.263 12.132 104.966 1.00 31.62 19 GLY D C 1
ATOM 4879 O O . GLY D 4 5 ? 52.193 12.651 104.360 1.00 43.51 19 GLY D O 1
ATOM 4880 N N . SER D 4 6 ? 51.074 10.819 105.006 1.00 46.64 20 SER D N 1
ATOM 4881 C CA . SER D 4 6 ? 51.913 9.903 104.231 1.00 55.78 20 SER D CA 1
ATOM 4882 C C . SER D 4 6 ? 51.286 9.811 102.839 1.00 60.18 20 SER D C 1
ATOM 4883 O O . SER D 4 6 ? 50.067 9.680 102.709 1.00 63.04 20 SER D O 1
ATOM 4886 N N . ILE D 4 7 ? 52.106 9.905 101.801 1.00 66.96 21 ILE D N 1
ATOM 4887 C CA . ILE D 4 7 ? 51.601 9.813 100.436 1.00 62.59 21 ILE D CA 1
ATOM 4888 C C . ILE D 4 7 ? 51.327 8.339 100.132 1.00 71.25 21 ILE D C 1
ATOM 4889 O O . ILE D 4 7 ? 50.421 8.000 99.370 1.00 65.16 21 ILE D O 1
ATOM 4894 N N . ILE D 4 8 ? 52.096 7.464 100.765 1.00 76.59 22 ILE D N 1
ATOM 4895 C CA . ILE D 4 8 ? 51.966 6.037 100.534 1.00 68.75 22 ILE D CA 1
ATOM 4896 C C . ILE D 4 8 ? 50.980 5.315 101.437 1.00 71.66 22 ILE D C 1
ATOM 4897 O O . ILE D 4 8 ? 50.881 5.600 102.633 1.00 64.42 22 ILE D O 1
ATOM 4902 N N . ASN D 4 9 ? 50.260 4.372 100.832 1.00 76.09 23 ASN D N 1
ATOM 4903 C CA . ASN D 4 9 ? 49.266 3.547 101.513 1.00 82.56 23 ASN D CA 1
ATOM 4904 C C . ASN D 4 9 ? 49.896 2.796 102.672 1.00 81.22 23 ASN D C 1
ATOM 4905 O O . ASN D 4 9 ? 51.073 2.444 102.627 1.00 90.98 23 ASN D O 1
ATOM 4910 N N . ASN D 4 10 ? 49.100 2.537 103.702 1.00 63.91 24 ASN D N 1
ATOM 4911 C CA . ASN D 4 10 ? 49.587 1.822 104.868 1.00 53.83 24 ASN D CA 1
ATOM 4912 C C . ASN D 4 10 ? 49.995 0.387 104.471 1.00 53.12 24 ASN D C 1
ATOM 4913 O O . ASN D 4 10 ? 49.356 -0.242 103.610 1.00 54.56 24 ASN D O 1
ATOM 4918 N N . TYR D 4 11 ? 51.076 -0.104 105.085 1.00 25.53 25 TYR D N 1
ATOM 4919 C CA . TYR D 4 11 ? 51.608 -1.442 104.818 1.00 25.54 25 TYR D CA 1
ATOM 4920 C C . TYR D 4 11 ? 50.661 -2.533 105.321 1.00 35.38 25 TYR D C 1
ATOM 4921 O O . TYR D 4 11 ? 50.741 -3.689 104.885 1.00 34.90 25 TYR D O 1
ATOM 4930 N N . TYR D 4 12 ? 49.771 -2.154 106.240 1.00 25.44 26 TYR D N 1
ATOM 4931 C CA . TYR D 4 12 ? 48.798 -3.075 106.835 1.00 8.66 26 TYR D CA 1
ATOM 4932 C C . TYR D 4 12 ? 47.384 -2.804 106.320 1.00 21.59 26 TYR D C 1
ATOM 4933 O O . TYR D 4 12 ? 47.056 -1.677 105.925 1.00 36.03 26 TYR D O 1
ATOM 4942 N N . MET D 4 13 ? 46.542 -3.835 106.321 1.00 13.93 27 MET D N 1
ATOM 4943 C CA . MET D 4 13 ? 45.180 -3.676 105.834 1.00 26.70 27 MET D CA 1
ATOM 4944 C C . MET D 4 13 ? 44.351 -2.861 106.816 1.00 32.64 27 MET D C 1
ATOM 4945 O O . MET D 4 13 ? 44.703 -2.736 107.996 1.00 15.57 27 MET D O 1
ATOM 4950 N N . GLN D 4 14 ? 43.247 -2.307 106.329 1.00 28.14 28 GLN D N 1
ATOM 4951 C CA . GLN D 4 14 ? 42.390 -1.508 107.181 1.00 17.19 28 GLN D CA 1
ATOM 4952 C C . GLN D 4 14 ? 41.744 -2.322 108.311 1.00 35.37 28 GLN D C 1
ATOM 4953 O O . GLN D 4 14 ? 41.528 -1.786 109.406 1.00 29.36 28 GLN D O 1
ATOM 4959 N N . GLN D 4 15 ? 41.450 -3.603 108.055 1.00 30.53 29 GLN D N 1
ATOM 4960 C CA . GLN D 4 15 ? 40.839 -4.485 109.067 1.00 22.01 29 GLN D CA 1
ATOM 4961 C C . GLN D 4 15 ? 41.725 -4.593 110.313 1.00 30.36 29 GLN D C 1
ATOM 4962 O O . GLN D 4 15 ? 41.228 -4.918 111.410 1.00 26.13 29 GLN D O 1
ATOM 4968 N N . TYR D 4 16 ? 43.029 -4.343 110.134 1.00 14.74 30 TYR D N 1
ATOM 4969 C CA . TYR D 4 16 ? 43.994 -4.378 111.234 1.00 6.95 30 TYR D CA 1
ATOM 4970 C C . TYR D 4 16 ? 44.326 -2.995 111.810 1.00 16.88 30 TYR D C 1
ATOM 4971 O O . TYR D 4 16 ? 44.373 -2.812 113.040 1.00 17.33 30 TYR D O 1
ATOM 4980 N N . GLN D 4 17 ? 44.547 -2.018 110.933 1.00 11.97 31 GLN D N 1
ATOM 4981 C CA . GLN D 4 17 ? 44.901 -0.683 111.401 1.00 20.34 31 GLN D CA 1
ATOM 4982 C C . GLN D 4 17 ? 43.785 -0.028 112.238 1.00 24.81 31 GLN D C 1
ATOM 4983 O O . GLN D 4 17 ? 44.071 0.637 113.244 1.00 25.51 31 GLN D O 1
ATOM 4989 N N . ASN D 4 18 ? 42.522 -0.228 111.855 1.00 18.62 32 ASN D N 1
ATOM 4990 C CA . ASN D 4 18 ? 41.423 0.358 112.626 1.00 9.39 32 ASN D CA 1
ATOM 4991 C C . ASN D 4 18 ? 40.261 -0.584 112.921 1.00 13.12 32 ASN D C 1
ATOM 4992 O O . ASN D 4 18 ? 40.205 -1.707 112.428 1.00 24.41 32 ASN D O 1
ATOM 4997 N N . SER D 4 19 ? 39.338 -0.123 113.758 1.00 14.82 33 SER D N 1
ATOM 4998 C CA . SER D 4 19 ? 38.145 -0.901 114.048 1.00 13.37 33 SER D CA 1
ATOM 4999 C C . SER D 4 19 ? 37.292 -0.657 112.798 1.00 13.15 33 SER D C 1
ATOM 5000 O O . SER D 4 19 ? 37.511 0.325 112.078 1.00 20.29 33 SER D O 1
ATOM 5003 N N . MET D 4 20 ? 36.322 -1.530 112.551 1.00 9.10 34 MET D N 1
ATOM 5004 C CA . MET D 4 20 ? 35.463 -1.389 111.383 1.00 2.00 34 MET D CA 1
ATOM 5005 C C . MET D 4 20 ? 34.056 -0.978 111.781 1.00 17.75 34 MET D C 1
ATOM 5006 O O . MET D 4 20 ? 33.395 -1.665 112.548 1.00 13.29 34 MET D O 1
ATOM 5011 N N . ASP D 4 21 ? 33.603 0.150 111.248 1.00 11.66 35 ASP D N 1
ATOM 5012 C CA . ASP D 4 21 ? 32.265 0.651 111.523 1.00 7.32 35 ASP D CA 1
ATOM 5013 C C . ASP D 4 21 ? 31.211 -0.198 110.834 1.00 4.34 35 ASP D C 1
ATOM 5014 O O . ASP D 4 21 ? 31.406 -0.634 109.705 1.00 12.58 35 ASP D O 1
ATOM 5019 N N . THR D 4 22 ? 30.085 -0.422 111.503 1.00 21.27 36 THR D N 1
ATOM 5020 C CA . THR D 4 22 ? 29.002 -1.172 110.887 1.00 6.77 36 THR D CA 1
ATOM 5021 C C . THR D 4 22 ? 27.805 -0.240 110.897 1.00 2.00 36 THR D C 1
ATOM 5022 O O . THR D 4 22 ? 27.806 0.737 111.650 1.00 21.05 36 THR D O 1
ATOM 5026 N N . GLN D 4 23 ? 26.792 -0.531 110.087 1.00 14.36 37 GLN D N 1
ATOM 5027 C CA . GLN D 4 23 ? 25.590 0.300 110.010 1.00 22.04 37 GLN D CA 1
ATOM 5028 C C . GLN D 4 23 ? 24.336 -0.558 110.127 1.00 2.43 37 GLN D C 1
ATOM 5029 O O . GLN D 4 23 ? 24.382 -1.750 109.852 1.00 45.56 37 GLN D O 1
ATOM 5035 N N . LEU D 4 24 ? 23.227 0.055 110.526 1.00 25.68 38 LEU D N 1
ATOM 5036 C CA . LEU D 4 24 ? 21.947 -0.640 110.591 1.00 45.17 38 LEU D CA 1
ATOM 5037 C C . LEU D 4 24 ? 20.852 0.157 109.889 1.00 50.87 38 LEU D C 1
ATOM 5038 O O . LEU D 4 24 ? 21.114 1.202 109.293 1.00 68.12 38 LEU D O 1
ATOM 5043 N N . ASN D 4 25 ? 24.972 14.331 108.157 1.00 69.98 65 ASN D N 1
ATOM 5044 C CA . ASN D 4 25 ? 24.665 14.089 109.566 1.00 73.67 65 ASN D CA 1
ATOM 5045 C C . ASN D 4 25 ? 25.447 15.009 110.527 1.00 72.27 65 ASN D C 1
ATOM 5046 O O . ASN D 4 25 ? 25.584 14.708 111.719 1.00 72.45 65 ASN D O 1
ATOM 5051 N N . ASP D 4 26 ? 25.953 16.129 110.010 1.00 43.73 66 ASP D N 1
ATOM 5052 C CA . ASP D 4 26 ? 26.690 17.090 110.833 1.00 18.27 66 ASP D CA 1
ATOM 5053 C C . ASP D 4 26 ? 25.659 18.119 111.320 1.00 25.40 66 ASP D C 1
ATOM 5054 O O . ASP D 4 26 ? 25.397 19.118 110.652 1.00 17.32 66 ASP D O 1
ATOM 5059 N N . TRP D 4 27 ? 25.068 17.868 112.483 1.00 13.96 67 TRP D N 1
ATOM 5060 C CA . TRP D 4 27 ? 24.050 18.762 113.009 1.00 11.64 67 TRP D CA 1
ATOM 5061 C C . TRP D 4 27 ? 24.500 20.197 113.127 1.00 16.07 67 TRP D C 1
ATOM 5062 O O . TRP D 4 27 ? 23.790 21.108 112.697 1.00 3.66 67 TRP D O 1
ATOM 5073 N N . PHE D 4 28 ? 25.674 20.406 113.711 1.00 15.14 68 PHE D N 1
ATOM 5074 C CA . PHE D 4 28 ? 26.151 21.765 113.898 1.00 16.10 68 PHE D CA 1
ATOM 5075 C C . PHE D 4 28 ? 26.568 22.490 112.645 1.00 6.66 68 PHE D C 1
ATOM 5076 O O . PHE D 4 28 ? 26.539 23.717 112.606 1.00 7.59 68 PHE D O 1
ATOM 5084 N N . SER D 4 29 ? 26.928 21.739 111.610 1.00 28.56 69 SER D N 1
ATOM 5085 C CA . SER D 4 29 ? 27.280 22.372 110.351 1.00 16.83 69 SER D CA 1
ATOM 5086 C C . SER D 4 29 ? 25.977 22.939 109.800 1.00 19.60 69 SER D C 1
ATOM 5087 O O . SER D 4 29 ? 25.932 24.085 109.356 1.00 23.69 69 SER D O 1
ATOM 5090 N N . LYS D 4 30 ? 24.916 22.134 109.838 1.00 16.66 70 LYS D N 1
ATOM 5091 C CA . LYS D 4 30 ? 23.609 22.570 109.350 1.00 12.77 70 LYS D CA 1
ATOM 5092 C C . LYS D 4 30 ? 23.110 23.745 110.179 1.00 14.50 70 LYS D C 1
ATOM 5093 O O . LYS D 4 30 ? 22.690 24.767 109.639 1.00 13.66 70 LYS D O 1
ATOM 5099 N N . LEU D 4 31 ? 23.155 23.593 111.495 1.00 25.18 71 LEU D N 1
ATOM 5100 C CA . LEU D 4 31 ? 22.697 24.640 112.392 1.00 10.35 71 LEU D CA 1
ATOM 5101 C C . LEU D 4 31 ? 23.394 25.980 112.117 1.00 14.60 71 LEU D C 1
ATOM 5102 O O . LEU D 4 31 ? 22.753 27.035 112.103 1.00 16.29 71 LEU D O 1
ATOM 5107 N N . ALA D 4 32 ? 24.701 25.942 111.879 1.00 15.49 72 ALA D N 1
ATOM 5108 C CA . ALA D 4 32 ? 25.441 27.180 111.632 1.00 15.48 72 ALA D CA 1
ATOM 5109 C C . ALA D 4 32 ? 25.143 27.788 110.262 1.00 17.14 72 ALA D C 1
ATOM 5110 O O . ALA D 4 32 ? 25.113 29.006 110.119 1.00 20.54 72 ALA D O 1
ATOM 5112 N N . SER D 4 33 ? 24.918 26.936 109.263 1.00 23.64 73 SER D N 1
ATOM 5113 C CA . SER D 4 33 ? 24.624 27.369 107.888 1.00 15.81 73 SER D CA 1
ATOM 5114 C C . SER D 4 33 ? 23.233 27.961 107.749 1.00 11.71 73 SER D C 1
ATOM 5115 O O . SER D 4 33 ? 22.971 28.712 106.821 1.00 33.98 73 SER D O 1
ATOM 5118 N N . SER D 4 34 ? 22.347 27.613 108.675 1.00 28.08 74 SER D N 1
ATOM 5119 C CA . SER D 4 34 ? 20.967 28.082 108.661 1.00 23.00 74 SER D CA 1
ATOM 5120 C C . SER D 4 34 ? 20.796 29.447 109.327 1.00 33.17 74 SER D C 1
ATOM 5121 O O . SER D 4 34 ? 19.683 29.972 109.395 1.00 37.44 74 SER D O 1
ATOM 5124 N N . ALA D 4 35 ? 21.887 30.017 109.827 1.00 32.19 75 ALA D N 1
ATOM 5125 C CA . ALA D 4 35 ? 21.811 31.299 110.519 1.00 20.06 75 ALA D CA 1
ATOM 5126 C C . ALA D 4 35 ? 21.381 32.457 109.630 1.00 15.62 75 ALA D C 1
ATOM 5127 O O . ALA D 4 35 ? 21.889 32.626 108.524 1.00 39.59 75 ALA D O 1
ATOM 5129 N N . PHE D 4 36 ? 20.437 33.248 110.135 1.00 25.51 76 PHE D N 1
ATOM 5130 C CA . PHE D 4 36 ? 19.908 34.429 109.447 1.00 22.74 76 PHE D CA 1
ATOM 5131 C C . PHE D 4 36 ? 21.047 35.461 109.407 1.00 22.65 76 PHE D C 1
ATOM 5132 O O . PHE D 4 36 ? 21.910 35.480 110.284 1.00 34.00 76 PHE D O 1
ATOM 5140 N N . SER D 4 37 ? 21.025 36.274 108.357 1.00 40.96 77 SER D N 1
ATOM 5141 C CA . SER D 4 37 ? 22.087 37.206 108.030 1.00 46.91 77 SER D CA 1
ATOM 5142 C C . SER D 4 37 ? 21.506 38.482 107.429 1.00 47.06 77 SER D C 1
ATOM 5143 O O . SER D 4 37 ? 20.347 38.515 107.024 1.00 33.17 77 SER D O 1
ATOM 5146 N N . GLY D 4 38 ? 22.338 39.507 107.294 1.00 53.42 78 GLY D N 1
ATOM 5147 C CA . GLY D 4 38 ? 21.901 40.775 106.738 1.00 68.80 78 GLY D CA 1
ATOM 5148 C C . GLY D 4 38 ? 20.850 41.547 107.514 1.00 64.33 78 GLY D C 1
ATOM 5149 O O . GLY D 4 38 ? 21.024 41.818 108.699 1.00 74.97 78 GLY D O 1
ATOM 5150 N N . LEU D 4 39 ? 19.768 41.922 106.839 1.00 61.51 79 LEU D N 1
ATOM 5151 C CA . LEU D 4 39 ? 18.842 42.931 107.344 1.00 60.22 79 LEU D CA 1
ATOM 5152 C C . LEU D 4 39 ? 17.381 42.487 107.424 1.00 72.61 79 LEU D C 1
ATOM 5153 O O . LEU D 4 39 ? 16.959 41.555 106.743 1.00 78.09 79 LEU D O 1
ATOM 5158 N N . PHE D 4 40 ? 16.626 43.169 108.282 1.00 77.12 80 PHE D N 1
ATOM 5159 C CA . PHE D 4 40 ? 15.224 42.887 108.520 1.00 67.93 80 PHE D CA 1
ATOM 5160 C C . PHE D 4 40 ? 14.587 44.292 108.459 1.00 68.89 80 PHE D C 1
ATOM 5161 O O . PHE D 4 40 ? 15.217 45.289 108.856 1.00 53.58 80 PHE D O 1
ATOM 5169 N N . GLY D 4 41 ? 13.369 44.374 107.919 1.00 76.06 81 GLY D N 1
ATOM 5170 C CA . GLY D 4 41 ? 12.681 45.655 107.798 1.00 83.99 81 GLY D CA 1
ATOM 5171 C C . GLY D 4 41 ? 12.991 46.358 106.484 1.00 83.44 81 GLY D C 1
ATOM 5172 O O . GLY D 4 41 ? 13.054 45.715 105.439 1.00 89.16 81 GLY D O 1
ATOM 5173 N N . ALA D 4 42 ? 13.183 47.674 106.524 1.00 78.63 82 ALA D N 1
ATOM 5174 C CA . ALA D 4 42 ? 13.495 48.438 105.317 1.00 57.28 82 ALA D CA 1
ATOM 5175 C C . ALA D 4 42 ? 14.876 49.100 105.430 1.00 48.19 82 ALA D C 1
ATOM 5176 O O . ALA D 4 42 ? 15.351 49.394 106.528 1.00 49.25 82 ALA D O 1
ATOM 5178 N N . LEU D 4 43 ? 15.515 49.324 104.285 1.00 37.38 83 LEU D N 1
ATOM 5179 C CA . LEU D 4 43 ? 16.839 49.932 104.242 1.00 42.85 83 LEU D CA 1
ATOM 5180 C C . LEU D 4 43 ? 16.951 51.209 103.388 1.00 37.81 83 LEU D C 1
ATOM 5181 O O . LEU D 4 43 ? 16.624 51.222 102.206 1.00 48.03 83 LEU D O 1
ATOM 5186 N N . LEU D 4 44 ? 17.432 52.277 104.008 1.00 41.94 84 LEU D N 1
ATOM 5187 C CA . LEU D 4 44 ? 17.644 53.543 103.331 1.00 31.57 84 LEU D CA 1
ATOM 5188 C C . LEU D 4 44 ? 19.194 53.732 103.287 1.00 39.89 84 LEU D C 1
ATOM 5189 O O . LEU D 4 44 ? 19.775 54.469 104.083 1.00 38.41 84 LEU D O 1
ATOM 5194 N N . ALA D 4 45 ? 19.858 53.039 102.365 1.00 50.63 85 ALA D N 1
ATOM 5195 C CA . ALA D 4 45 ? 21.317 53.116 102.236 1.00 61.34 85 ALA D CA 1
ATOM 5196 C C . ALA D 4 45 ? 21.787 54.317 101.406 1.00 77.98 85 ALA D C 1
ATOM 5197 O O . ALA D 4 45 ? 23.018 54.545 101.342 1.00 76.35 85 ALA D O 1
#

Secondary structure (DSSP, 8-state):
----GGG---B---GGGGT--------GGG-HHHHH-S-EEE----SEEE--GGGS-TTSHHHHHHHTEEEEEEEEEEEEEEES-EEEE-TT--GGGGG-TTS-EE---TT-EEEEE----SSSSEES--SB-SB--PPPTT-S--EEE-SEEEEEEEEEEEEEEEEE----PPP-SSSS-----------/---EEEEETTEEEEESS----EE-S-SS---S--GGGTT--EE-GGG-S-EEEEEEEE-TT--TT-EEEEEES----SHHHHHHHHEEEEEEEEEEEEEE---TT-EEEEEEEEEES--PPPTTGGGGGGGSSEEEE-TTT-SEEEEEE---SSSSSB-TTTB--EEEEEEEEEEEE--SSS-S-EEEEEEEEEEEEEEEEEPPP--/--------TT----BTT-S--PPP-S----PPP-TT-SS--SSHHHHHHH--EE---TTS-SEE--S-SS-EEEEEEES-TT-GGGTTSHHHHHHTTBSEEES-EEEEEEE---TT-EEEEEEEEE-BTBSS--SSHHHHTTSEEEEEE-SS--EEEEEE----SSS-EESS--SSBTTT---EEEEEEEEEES-TT--EEEEEEE-TT-EE--B---S--/--S---SSPPSS-HHHHS--------HHHHHHHT-B-S--S----

B-factor: mean 19.45, std 20.3, range [2.0, 120.13]

Organism: NCBI:txid12111